Protein AF-0000000076924941 (afdb_homodimer)

Solvent-accessible surface area (backbone atoms only — not comparable to full-atom values): 36531 Å² total; per-residue (Å²): 112,83,63,70,75,46,71,95,70,48,71,66,55,51,52,34,54,47,47,34,52,48,69,72,33,88,83,39,94,54,38,71,60,51,69,72,48,70,98,68,78,65,24,43,76,66,46,48,69,68,16,49,59,65,24,60,92,39,71,53,37,53,52,46,52,50,51,46,51,51,52,49,51,56,47,56,73,44,44,62,59,47,30,69,76,36,46,90,80,38,38,65,84,50,68,30,70,68,38,50,51,48,29,49,44,49,50,63,51,30,41,43,66,29,26,41,73,86,64,48,77,40,81,38,79,46,83,70,62,50,71,42,44,69,41,91,80,39,28,26,74,63,68,34,51,37,36,69,90,74,71,38,77,57,76,51,68,77,44,92,72,60,89,90,51,86,65,26,32,46,86,63,96,61,26,47,58,53,33,24,40,41,55,38,45,66,74,89,61,88,53,90,53,42,57,46,80,41,78,42,75,39,68,47,75,54,81,60,90,65,85,69,63,65,54,68,48,74,46,74,37,76,44,51,45,30,85,76,43,88,54,62,46,89,91,47,24,25,47,62,57,70,57,50,53,50,45,25,57,72,67,69,42,70,83,48,98,82,54,51,67,69,55,50,49,52,36,51,45,53,48,33,51,49,48,37,64,62,42,48,49,62,61,40,61,49,69,49,52,73,42,32,49,53,28,50,51,52,52,48,51,52,47,51,27,48,48,35,47,43,50,31,33,52,53,42,48,52,56,63,73,97,114,83,62,72,77,47,71,96,69,46,74,65,56,51,51,36,54,47,46,34,51,48,67,71,34,87,82,40,93,55,38,70,61,50,70,72,49,71,97,67,77,66,24,43,77,65,47,49,69,67,16,49,59,62,24,60,93,40,69,53,37,55,51,45,52,50,50,47,50,51,52,49,50,56,48,55,73,44,44,65,58,47,30,70,77,36,46,90,80,36,37,64,85,52,68,30,70,69,39,50,50,49,29,47,45,49,48,63,50,31,41,40,65,29,28,40,74,86,64,48,77,38,81,39,78,47,83,70,64,50,71,43,45,68,43,92,80,40,28,25,74,62,66,35,50,37,36,67,89,75,72,39,76,58,76,50,68,77,44,91,73,59,90,90,51,86,65,27,31,46,87,65,95,61,26,46,58,53,33,23,40,42,56,36,46,66,74,89,59,88,55,89,51,40,59,45,81,41,78,42,76,39,68,47,75,53,80,62,90,64,86,71,61,65,53,68,48,74,46,74,38,74,44,53,45,27,85,77,41,88,54,61,46,88,92,48,26,25,47,60,57,71,56,51,54,50,44,24,57,72,66,69,42,69,83,48,98,80,55,51,68,68,55,50,50,52,36,50,44,52,46,36,52,49,48,39,64,63,42,48,48,60,59,38,62,50,68,47,50,75,43,32,48,53,27,49,51,50,53,49,51,53,48,50,28,48,49,36,46,46,50,31,32,52,52,41,48,53,56,65,75,97

Radius of gyration: 31.49 Å; Cα contacts (8 Å, |Δi|>4): 805; chains: 2; bounding box: 50×98×96 Å

Organism: Aegilops tauschii subsp. strangulata (NCBI:txid200361)

Structure (mmCIF, N/CA/C/O backbone):
data_AF-0000000076924941-model_v1
#
loop_
_entity.id
_entity.type
_entity.pdbx_description
1 polymer 'SET domain-containing protein'
#
loop_
_atom_site.group_PDB
_atom_site.id
_atom_site.type_symbol
_atom_site.label_atom_id
_atom_site.label_alt_id
_atom_site.label_comp_id
_atom_site.label_asym_id
_atom_site.label_entity_id
_atom_site.label_seq_id
_atom_site.pdbx_PDB_ins_code
_atom_site.Cartn_x
_atom_site.Cartn_y
_atom_site.Cartn_z
_atom_site.occupancy
_atom_site.B_iso_or_equiv
_atom_site.auth_seq_id
_atom_site.auth_comp_id
_atom_site.auth_asym_id
_atom_site.auth_atom_id
_atom_site.pdbx_PDB_model_num
ATOM 1 N N . LEU A 1 1 ? 10.883 -48.156 -13.992 1 49.44 1 LEU A N 1
ATOM 2 C CA . LEU A 1 1 ? 11.883 -49.156 -13.688 1 49.44 1 LEU A CA 1
ATOM 3 C C . LEU A 1 1 ? 13.078 -48.562 -12.961 1 49.44 1 LEU A C 1
ATOM 5 O O . LEU A 1 1 ? 13.5 -49.031 -11.914 1 49.44 1 LEU A O 1
ATOM 9 N N . ALA A 1 2 ? 13.773 -47.5 -13.633 1 47.5 2 ALA A N 1
ATOM 10 C CA . ALA A 1 2 ? 14.984 -46.906 -13.07 1 47.5 2 ALA A CA 1
ATOM 11 C C . ALA A 1 2 ? 14.719 -46.344 -11.672 1 47.5 2 ALA A C 1
ATOM 13 O O . ALA A 1 2 ? 15.609 -46.344 -10.82 1 47.5 2 ALA A O 1
ATOM 14 N N . LEU A 1 3 ? 13.477 -45.938 -11.336 1 55.59 3 LEU A N 1
ATOM 15 C CA . LEU A 1 3 ? 13.148 -45.312 -10.055 1 55.59 3 LEU A CA 1
ATOM 16 C C . LEU A 1 3 ? 12.906 -46.375 -8.984 1 55.59 3 LEU A C 1
ATOM 18 O O . LEU A 1 3 ? 12.82 -46.062 -7.797 1 55.59 3 LEU A O 1
ATOM 22 N N . LYS A 1 4 ? 12.68 -47.656 -9.445 1 55.91 4 LYS A N 1
ATOM 23 C CA . LYS A 1 4 ? 12.438 -48.75 -8.484 1 55.91 4 LYS A CA 1
ATOM 24 C C . LYS A 1 4 ? 13.625 -48.938 -7.547 1 55.91 4 LYS A C 1
ATOM 26 O O . LYS A 1 4 ? 13.453 -49.312 -6.391 1 55.91 4 LYS A O 1
ATOM 31 N N . ASP A 1 5 ? 14.805 -48.781 -8.164 1 52.88 5 ASP A N 1
ATOM 32 C CA . ASP A 1 5 ? 15.984 -49.031 -7.348 1 52.88 5 ASP A CA 1
ATOM 33 C C . ASP A 1 5 ? 16.234 -47.875 -6.371 1 52.88 5 ASP A C 1
ATOM 35 O O . ASP A 1 5 ? 17.109 -48 -5.496 1 52.88 5 ASP A O 1
ATOM 39 N N . VAL A 1 6 ? 15.812 -46.656 -6.824 1 55.41 6 VAL A N 1
ATOM 40 C CA . VAL A 1 6 ? 16.016 -45.5 -5.945 1 55.41 6 VAL A CA 1
ATOM 41 C C . VAL A 1 6 ? 15.102 -45.625 -4.73 1 55.41 6 VAL A C 1
ATOM 43 O O . VAL A 1 6 ? 13.953 -46.062 -4.848 1 55.41 6 VAL A O 1
ATOM 46 N N . ASN A 1 7 ? 15.508 -45.781 -3.551 1 58.41 7 ASN A N 1
ATOM 47 C CA . ASN A 1 7 ? 14.703 -45.781 -2.33 1 58.41 7 ASN A CA 1
ATOM 48 C C . ASN A 1 7 ? 13.352 -45.125 -2.553 1 58.41 7 ASN A C 1
ATOM 50 O O . ASN A 1 7 ? 13.133 -44.469 -3.58 1 58.41 7 ASN A O 1
ATOM 54 N N . SER A 1 8 ? 12.289 -45 -1.553 1 68.38 8 SER A N 1
ATOM 55 C CA . SER A 1 8 ? 10.875 -44.688 -1.387 1 68.38 8 SER A CA 1
ATOM 56 C C . SER A 1 8 ? 10.547 -43.312 -1.989 1 68.38 8 SER A C 1
ATOM 58 O O . SER A 1 8 ? 10.508 -42.312 -1.277 1 68.38 8 SER A O 1
ATOM 60 N N . ILE A 1 9 ? 10.742 -43.25 -3.422 1 80 9 ILE A N 1
ATOM 61 C CA . ILE A 1 9 ? 10.312 -42 -4.055 1 80 9 ILE A CA 1
ATOM 62 C C . ILE A 1 9 ? 8.797 -41.875 -3.975 1 80 9 ILE A C 1
ATOM 64 O O . ILE A 1 9 ? 8.07 -42.844 -4.281 1 80 9 ILE A O 1
ATOM 68 N N . SER A 1 10 ? 8.438 -40.875 -3.52 1 84.94 10 SER A N 1
ATOM 69 C CA . SER A 1 10 ? 7.008 -40.625 -3.359 1 84.94 10 SER A CA 1
ATOM 70 C C . SER A 1 10 ? 6.328 -40.438 -4.707 1 84.94 10 SER A C 1
ATOM 72 O O . SER A 1 10 ? 6.984 -40.156 -5.707 1 84.94 10 SER A O 1
ATOM 74 N N . THR A 1 11 ? 5.086 -40.75 -4.781 1 85.31 11 THR A N 1
ATOM 75 C CA . THR A 1 11 ? 4.281 -40.531 -5.98 1 85.31 11 THR A CA 1
ATOM 76 C C . THR A 1 11 ? 4.355 -39.062 -6.434 1 85.31 11 THR A C 1
ATOM 78 O O . THR A 1 11 ? 4.391 -38.781 -7.633 1 85.31 11 THR A O 1
ATOM 81 N N . GLU A 1 12 ? 4.484 -38.25 -5.543 1 88.5 12 GLU A N 1
ATOM 82 C CA . GLU A 1 12 ? 4.578 -36.812 -5.848 1 88.5 12 GLU A CA 1
ATOM 83 C C . GLU A 1 12 ? 5.879 -36.469 -6.574 1 88.5 12 GLU A C 1
ATOM 85 O O . GLU A 1 12 ? 5.875 -35.75 -7.555 1 88.5 12 GLU A O 1
ATOM 90 N N . THR A 1 13 ? 6.906 -37.062 -6.078 1 91.38 13 THR A N 1
ATOM 91 C CA . THR A 1 13 ? 8.211 -36.812 -6.691 1 91.38 13 THR A CA 1
ATOM 92 C C . THR A 1 13 ? 8.25 -37.375 -8.109 1 91.38 13 THR A C 1
ATOM 94 O O . THR A 1 13 ? 8.828 -36.781 -9.008 1 91.38 13 THR A O 1
ATOM 97 N N . MET A 1 14 ? 7.645 -38.531 -8.273 1 91.12 14 MET A N 1
ATOM 98 C CA . MET A 1 14 ? 7.598 -39.156 -9.602 1 91.12 14 MET A CA 1
ATOM 99 C C . MET A 1 14 ? 6.879 -38.25 -10.594 1 91.12 14 MET A C 1
ATOM 101 O O . MET A 1 14 ? 7.297 -38.125 -11.742 1 91.12 14 MET A O 1
ATOM 105 N N . LEU A 1 15 ? 5.832 -37.656 -10.141 1 93.62 15 LEU A N 1
ATOM 106 C CA . LEU A 1 15 ? 5.062 -36.75 -11 1 93.62 15 LEU A CA 1
ATOM 107 C C . LEU A 1 15 ? 5.891 -35.531 -11.391 1 93.62 15 LEU A C 1
ATOM 109 O O . LEU A 1 15 ? 5.793 -35.031 -12.516 1 93.62 15 LEU A O 1
ATOM 113 N N . LEU A 1 16 ? 6.688 -35.094 -10.484 1 96 16 LEU A N 1
ATOM 114 C CA . LEU A 1 16 ? 7.551 -33.969 -10.766 1 96 16 LEU A CA 1
ATOM 115 C C . LEU A 1 16 ? 8.586 -34.312 -11.836 1 96 16 LEU A C 1
ATOM 117 O O . LEU A 1 16 ? 8.75 -33.562 -12.805 1 96 16 LEU A O 1
ATOM 121 N N . LEU A 1 17 ? 9.203 -35.469 -11.664 1 95.19 17 LEU A N 1
ATOM 122 C CA . LEU A 1 17 ? 10.219 -35.906 -12.617 1 95.19 17 LEU A CA 1
ATOM 123 C C . LEU A 1 17 ? 9.609 -36.125 -13.992 1 95.19 17 LEU A C 1
ATOM 125 O O . LEU A 1 17 ? 10.203 -35.781 -15.008 1 95.19 17 LEU A O 1
ATOM 129 N N . TRP A 1 18 ? 8.469 -36.719 -13.898 1 95.44 18 TRP A N 1
ATOM 130 C CA . TRP A 1 18 ? 7.758 -36.969 -15.156 1 95.44 18 TRP A CA 1
ATOM 131 C C . TRP A 1 18 ? 7.477 -35.656 -15.867 1 95.44 18 TRP A C 1
ATOM 133 O O . TRP A 1 18 ? 7.664 -35.531 -17.078 1 95.44 18 TRP A O 1
ATOM 143 N N . SER A 1 19 ? 7.023 -34.625 -15.172 1 96.62 19 SER A N 1
ATOM 144 C CA . SER A 1 19 ? 6.688 -33.312 -15.742 1 96.62 19 SER A CA 1
ATOM 145 C C . SER A 1 19 ? 7.914 -32.656 -16.344 1 96.62 19 SER A C 1
ATOM 147 O O . SER A 1 19 ? 7.824 -32 -17.391 1 96.62 19 SER A O 1
ATOM 149 N N . MET A 1 20 ? 9.047 -32.812 -15.711 1 96.25 20 MET A N 1
ATOM 150 C CA . MET A 1 20 ? 10.297 -32.25 -16.203 1 96.25 20 MET A CA 1
ATOM 151 C C . MET A 1 20 ? 10.664 -32.812 -17.562 1 96.25 20 MET A C 1
ATOM 153 O O . MET A 1 20 ? 11.062 -32.094 -18.469 1 96.25 20 MET A O 1
ATOM 157 N N . ARG A 1 21 ? 10.461 -34.094 -17.641 1 95.12 21 ARG A N 1
ATOM 158 C CA . ARG A 1 21 ? 10.836 -34.781 -18.859 1 95.12 21 ARG A CA 1
ATOM 159 C C . ARG A 1 21 ? 9.805 -34.531 -19.953 1 95.12 21 ARG A C 1
ATOM 161 O O . ARG A 1 21 ? 10.164 -34.25 -21.094 1 95.12 21 ARG A O 1
ATOM 168 N N . GLU A 1 22 ? 8.555 -34.656 -19.594 1 95.06 22 GLU A N 1
ATOM 169 C CA . GLU A 1 22 ? 7.469 -34.656 -20.562 1 95.06 22 GLU A CA 1
ATOM 170 C C . GLU A 1 22 ? 7.328 -33.281 -21.25 1 95.06 22 GLU A C 1
ATOM 172 O O . GLU A 1 22 ? 6.953 -33.219 -22.406 1 95.06 22 GLU A O 1
ATOM 177 N N . ARG A 1 23 ? 7.652 -32.25 -20.531 1 94.5 23 ARG A N 1
ATOM 178 C CA . ARG A 1 23 ? 7.574 -30.891 -21.062 1 94.5 23 ARG A CA 1
ATOM 179 C C . ARG A 1 23 ? 8.492 -30.719 -22.266 1 94.5 23 ARG A C 1
ATOM 181 O O . ARG A 1 23 ? 8.188 -29.938 -23.172 1 94.5 23 ARG A O 1
ATOM 188 N N . HIS A 1 24 ? 9.539 -31.531 -22.359 1 92.38 24 HIS A N 1
ATOM 189 C CA . HIS A 1 24 ? 10.523 -31.391 -23.422 1 92.38 24 HIS A CA 1
ATOM 190 C C . HIS A 1 24 ? 10.406 -32.531 -24.438 1 92.38 24 HIS A C 1
ATOM 192 O O . HIS A 1 24 ? 11.258 -32.656 -25.328 1 92.38 24 HIS A O 1
ATOM 198 N N . ASN A 1 25 ? 9.391 -33.344 -24.297 1 92.75 25 ASN A N 1
ATOM 199 C CA . ASN A 1 25 ? 9.148 -34.469 -25.219 1 92.75 25 ASN A CA 1
ATOM 200 C C . ASN A 1 25 ? 8.266 -34.031 -26.391 1 92.75 25 ASN A C 1
ATOM 202 O O . ASN A 1 25 ? 7.059 -33.844 -26.219 1 92.75 25 ASN A O 1
ATOM 206 N N . PRO A 1 26 ? 8.812 -33.938 -27.5 1 92.06 26 PRO A N 1
ATOM 207 C CA . PRO A 1 26 ? 8.039 -33.469 -28.656 1 92.06 26 PRO A CA 1
ATOM 208 C C . PRO A 1 26 ? 6.941 -34.469 -29.047 1 92.06 26 PRO A C 1
ATOM 210 O O . PRO A 1 26 ? 5.977 -34.062 -29.719 1 92.06 26 PRO A O 1
ATOM 213 N N . SER A 1 27 ? 6.996 -35.688 -28.672 1 93.5 27 SER A N 1
ATOM 214 C CA . SER A 1 27 ? 6.027 -36.688 -29.047 1 93.5 27 SER A CA 1
ATOM 215 C C . SER A 1 27 ? 5.023 -36.938 -27.922 1 93.5 27 SER A C 1
ATOM 217 O O . SER A 1 27 ? 4.266 -37.906 -27.969 1 93.5 27 SER A O 1
ATOM 219 N N . SER A 1 28 ? 5.035 -36.062 -27 1 93.19 28 SER A N 1
ATOM 220 C CA . SER A 1 28 ? 4.148 -36.25 -25.859 1 93.19 28 SER A CA 1
ATOM 221 C C . SER A 1 28 ? 2.688 -36.094 -26.266 1 93.19 28 SER A C 1
ATOM 223 O O . SER A 1 28 ? 2.357 -35.188 -27.047 1 93.19 28 SER A O 1
ATOM 225 N N . MET A 1 29 ? 1.811 -36.906 -25.734 1 94.19 29 MET A N 1
ATOM 226 C CA . MET A 1 29 ? 0.373 -36.75 -25.938 1 94.19 29 MET A CA 1
ATOM 227 C C . MET A 1 29 ? -0.139 -35.5 -25.234 1 94.19 29 MET A C 1
ATOM 229 O O . MET A 1 29 ? -1.228 -35 -25.547 1 94.19 29 MET A O 1
ATOM 233 N N . PHE A 1 30 ? 0.703 -34.969 -24.328 1 93.44 30 PHE A N 1
ATOM 234 C CA . PHE A 1 30 ? 0.299 -33.781 -23.562 1 93.44 30 PHE A CA 1
ATOM 235 C C . PHE A 1 30 ? 1.023 -32.531 -24.078 1 93.44 30 PHE A C 1
ATOM 237 O O . PHE A 1 30 ? 1.109 -31.531 -23.359 1 93.44 30 PHE A O 1
ATOM 244 N N . LYS A 1 31 ? 1.566 -32.656 -25.188 1 92.88 31 LYS A N 1
ATOM 245 C CA . LYS A 1 31 ? 2.363 -31.578 -25.75 1 92.88 31 LYS A CA 1
ATOM 246 C C . LYS A 1 31 ? 1.569 -30.281 -25.797 1 92.88 31 LYS A C 1
ATOM 248 O O . LYS A 1 31 ? 2.084 -29.219 -25.438 1 92.88 31 LYS A O 1
ATOM 253 N N . MET A 1 32 ? 0.349 -30.344 -26.234 1 89.88 32 MET A N 1
ATOM 254 C CA . MET A 1 32 ? -0.498 -29.156 -26.344 1 89.88 32 MET A CA 1
ATOM 255 C C . MET A 1 32 ? -0.701 -28.5 -24.984 1 89.88 32 MET A C 1
ATOM 257 O O . MET A 1 32 ? -0.685 -27.281 -24.875 1 89.88 32 MET A O 1
ATOM 261 N N . PHE A 1 33 ? -0.842 -29.281 -24.031 1 92.06 33 PHE A N 1
ATOM 262 C CA . PHE A 1 33 ? -1.02 -28.766 -22.688 1 92.06 33 PHE A CA 1
ATOM 263 C C . PHE A 1 33 ? 0.23 -28.031 -22.219 1 92.06 33 PHE A C 1
ATOM 265 O O . PHE A 1 33 ? 0.149 -26.875 -21.75 1 92.06 33 PHE A O 1
ATOM 272 N N . PHE A 1 34 ? 1.339 -28.609 -22.406 1 92.94 34 PHE A N 1
ATOM 273 C CA . PHE A 1 34 ? 2.592 -28.047 -21.906 1 92.94 34 PHE A CA 1
ATOM 274 C C . PHE A 1 34 ? 2.943 -26.781 -22.672 1 92.94 34 PHE A C 1
ATOM 276 O O . PHE A 1 34 ? 3.531 -25.859 -22.109 1 92.94 34 PHE A O 1
ATOM 283 N N . GLU A 1 35 ? 2.512 -26.719 -23.859 1 89.44 35 GLU A N 1
ATOM 284 C CA . GLU A 1 35 ? 2.805 -25.547 -24.672 1 89.44 35 GLU A CA 1
ATOM 285 C C . GLU A 1 35 ? 1.993 -24.328 -24.234 1 89.44 35 GLU A C 1
ATOM 287 O O . GLU A 1 35 ? 2.363 -23.188 -24.5 1 89.44 35 GLU A O 1
ATOM 292 N N . THR A 1 36 ? 0.866 -24.625 -23.516 1 87.88 36 THR A N 1
ATOM 293 C CA . THR A 1 36 ? 0.026 -23.531 -23.031 1 87.88 36 THR A CA 1
ATOM 294 C C . THR A 1 36 ? 0.551 -22.969 -21.719 1 87.88 36 THR A C 1
ATOM 296 O O . THR A 1 36 ? 0.147 -21.891 -21.281 1 87.88 36 THR A O 1
ATOM 299 N N . LEU A 1 37 ? 1.476 -23.656 -21.125 1 89.56 37 LEU A N 1
ATOM 300 C CA . LEU A 1 37 ? 1.982 -23.25 -19.812 1 89.56 37 LEU A CA 1
ATOM 301 C C . LEU A 1 37 ? 3.08 -22.203 -19.953 1 89.56 37 LEU A C 1
ATOM 303 O O . LEU A 1 37 ? 3.803 -22.188 -20.953 1 89.56 37 LEU A O 1
ATOM 307 N N . PRO A 1 38 ? 3.176 -21.359 -19 1 87.38 38 PRO A N 1
ATOM 308 C CA . PRO A 1 38 ? 4.242 -20.359 -19.062 1 87.38 38 PRO A CA 1
ATOM 309 C C . PRO A 1 38 ? 5.629 -20.953 -18.859 1 87.38 38 PRO A C 1
ATOM 311 O O . PRO A 1 38 ? 5.766 -22.016 -18.234 1 87.38 38 PRO A O 1
ATOM 314 N N . SER A 1 39 ? 6.574 -20.188 -19.328 1 89.44 39 SER A N 1
ATOM 315 C CA . SER A 1 39 ? 7.953 -20.641 -19.141 1 89.44 39 SER A CA 1
ATOM 316 C C . SER A 1 39 ? 8.398 -20.438 -17.688 1 89.44 39 SER A C 1
ATOM 318 O O . SER A 1 39 ? 9.266 -21.172 -17.203 1 89.44 39 SER A O 1
ATOM 320 N N . ASN A 1 40 ? 7.723 -19.453 -17.078 1 88.5 40 ASN A N 1
ATOM 321 C CA . ASN A 1 40 ? 7.984 -19.156 -15.672 1 88.5 40 ASN A CA 1
ATOM 322 C C . ASN A 1 40 ? 6.695 -18.844 -14.914 1 88.5 40 ASN A C 1
ATOM 324 O O . ASN A 1 40 ? 5.875 -18.047 -15.383 1 88.5 40 ASN A O 1
ATOM 328 N N . PHE A 1 41 ? 6.332 -19.562 -13.758 1 87.31 41 PHE A N 1
ATOM 329 C CA . PHE A 1 41 ? 5.121 -19.359 -12.969 1 87.31 41 PHE A CA 1
ATOM 330 C C . PHE A 1 41 ? 5.293 -18.172 -12.023 1 87.31 41 PHE A C 1
ATOM 332 O O . PHE A 1 41 ? 4.309 -17.609 -11.547 1 87.31 41 PHE A O 1
ATOM 339 N N . ASN A 1 42 ? 6.383 -17.547 -11.828 1 88.12 42 ASN A N 1
ATOM 340 C CA . ASN A 1 42 ? 6.66 -16.359 -11.016 1 88.12 42 ASN A CA 1
ATOM 341 C C . ASN A 1 42 ? 5.988 -16.453 -9.648 1 88.12 42 ASN A C 1
ATOM 343 O O . ASN A 1 42 ? 5.266 -15.539 -9.25 1 88.12 42 ASN A O 1
ATOM 347 N N . THR A 1 43 ? 6.113 -17.516 -8.891 1 95.62 43 THR A N 1
ATOM 348 C CA . THR A 1 43 ? 5.625 -17.656 -7.52 1 95.62 43 THR A CA 1
ATOM 349 C C . THR A 1 43 ? 6.68 -17.188 -6.52 1 95.62 43 THR A C 1
ATOM 351 O O . THR A 1 43 ? 7.801 -16.844 -6.906 1 95.62 43 THR A O 1
ATOM 354 N N . GLY A 1 44 ? 6.273 -17.172 -5.316 1 96.38 44 GLY A N 1
ATOM 355 C CA . GLY A 1 44 ? 7.219 -16.781 -4.277 1 96.38 44 GLY A CA 1
ATOM 356 C C . GLY A 1 44 ? 8.453 -17.672 -4.234 1 96.38 44 GLY A C 1
ATOM 357 O O . GLY A 1 44 ? 9.516 -17.234 -3.799 1 96.38 44 GLY A O 1
ATOM 358 N N . LEU A 1 45 ? 8.312 -18.859 -4.715 1 96.62 45 LEU A N 1
ATOM 359 C CA . LEU A 1 45 ? 9.414 -19.812 -4.707 1 96.62 45 LEU A CA 1
ATOM 360 C C . LEU A 1 45 ? 10.531 -19.359 -5.641 1 96.62 45 LEU A C 1
ATOM 362 O O . LEU A 1 45 ? 11.672 -19.812 -5.516 1 96.62 45 LEU A O 1
ATOM 366 N N . SER A 1 46 ? 10.234 -18.438 -6.535 1 94.88 46 SER A N 1
ATOM 367 C CA . SER A 1 46 ? 11.203 -17.938 -7.504 1 94.88 46 SER A CA 1
ATOM 368 C C . SER A 1 46 ? 11.602 -16.5 -7.203 1 94.88 46 SER A C 1
ATOM 370 O O . SER A 1 46 ? 12.102 -15.789 -8.078 1 94.88 46 SER A O 1
ATOM 372 N N . PHE A 1 47 ? 11.359 -16.094 -6.012 1 93.62 47 PHE A N 1
ATOM 373 C CA . PHE A 1 47 ? 11.727 -14.734 -5.617 1 93.62 47 PHE A CA 1
ATOM 374 C C . PHE A 1 47 ? 13.234 -14.539 -5.684 1 93.62 47 PHE A C 1
ATOM 376 O O . PHE A 1 47 ? 14 -15.414 -5.266 1 93.62 47 PHE A O 1
ATOM 383 N N . GLY A 1 48 ? 13.664 -13.445 -6.172 1 88.81 48 GLY A N 1
ATOM 384 C CA . GLY A 1 48 ? 15.07 -13.086 -6.164 1 88.81 48 GLY A CA 1
ATOM 3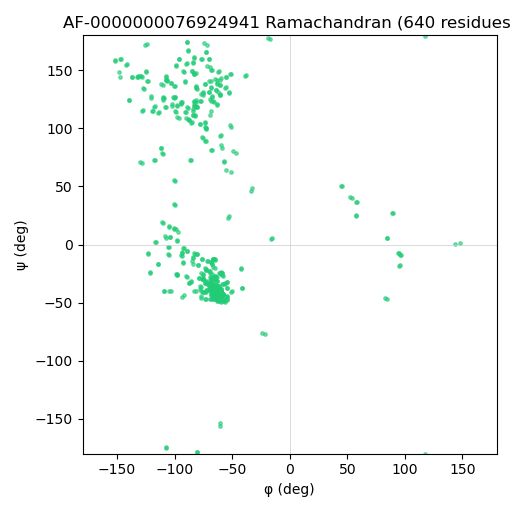85 C C . GLY A 1 48 ? 15.539 -12.531 -4.828 1 88.81 48 GLY A C 1
ATOM 386 O O . GLY A 1 48 ? 14.75 -12.422 -3.889 1 88.81 48 GLY A O 1
ATOM 387 N N . ILE A 1 49 ? 16.734 -12.188 -4.781 1 83.06 49 ILE A N 1
ATOM 388 C CA . ILE A 1 49 ? 17.391 -11.758 -3.547 1 83.06 49 ILE A CA 1
ATOM 389 C C . ILE A 1 49 ? 16.781 -10.445 -3.07 1 83.06 49 ILE A C 1
ATOM 391 O O . ILE A 1 49 ? 16.562 -10.25 -1.872 1 83.06 49 ILE A O 1
ATOM 395 N N . ASP A 1 50 ? 16.469 -9.594 -3.949 1 78.56 50 ASP A N 1
ATOM 396 C CA . ASP A 1 50 ? 15.914 -8.289 -3.588 1 78.56 50 ASP A CA 1
ATOM 397 C C . ASP A 1 50 ? 14.531 -8.43 -2.963 1 78.56 50 ASP A C 1
ATOM 399 O O . ASP A 1 50 ? 14.211 -7.734 -1.996 1 78.56 50 ASP A O 1
ATOM 403 N N . ALA A 1 51 ? 13.758 -9.281 -3.523 1 85 51 ALA A N 1
ATOM 404 C CA . ALA A 1 51 ? 12.414 -9.516 -2.988 1 85 51 ALA A CA 1
ATOM 405 C C . ALA A 1 51 ? 12.484 -10.148 -1.604 1 85 51 ALA A C 1
ATOM 407 O O . ALA A 1 51 ? 11.742 -9.758 -0.699 1 85 51 ALA A O 1
ATOM 408 N N . LEU A 1 52 ? 13.445 -11.047 -1.468 1 89.38 52 LEU A N 1
ATOM 409 C CA . LEU A 1 52 ? 13.617 -11.703 -0.175 1 89.38 52 LEU A CA 1
ATOM 410 C C . LEU A 1 52 ? 14.102 -10.711 0.876 1 89.38 52 LEU A C 1
ATOM 412 O O . LEU A 1 52 ? 13.656 -10.742 2.023 1 89.38 52 LEU A O 1
ATOM 416 N N . ALA A 1 53 ? 14.938 -9.875 0.452 1 80.38 53 ALA A N 1
ATOM 417 C CA . ALA A 1 53 ? 15.438 -8.844 1.36 1 80.38 53 ALA A CA 1
ATOM 418 C C . ALA A 1 53 ? 14.312 -7.918 1.814 1 80.38 53 ALA A C 1
ATOM 420 O O . ALA A 1 53 ? 14.25 -7.535 2.984 1 80.38 53 ALA A O 1
ATOM 421 N N . ALA A 1 54 ? 13.445 -7.633 0.873 1 78.81 54 ALA A N 1
ATOM 422 C CA . ALA A 1 54 ? 12.312 -6.762 1.186 1 78.81 54 ALA A CA 1
ATOM 423 C C . ALA A 1 54 ? 11.391 -7.414 2.211 1 78.81 54 ALA A C 1
ATOM 425 O O . ALA A 1 54 ? 10.75 -6.723 3.006 1 78.81 54 ALA A O 1
ATOM 426 N N . LEU A 1 55 ? 11.375 -8.727 2.248 1 87.06 55 LEU A N 1
ATOM 427 C CA . LEU A 1 55 ? 10.445 -9.461 3.092 1 87.06 55 LEU A CA 1
ATOM 428 C C . LEU A 1 55 ? 11.07 -9.766 4.449 1 87.06 55 LEU A C 1
ATOM 430 O O . LEU A 1 55 ? 10.414 -10.344 5.324 1 87.06 55 LEU A O 1
ATOM 434 N N . GLU A 1 56 ? 12.289 -9.383 4.566 1 81.56 56 GLU A N 1
ATOM 435 C CA . GLU A 1 56 ? 12.969 -9.703 5.816 1 81.56 56 GLU A CA 1
ATOM 436 C C . GLU A 1 56 ? 12.164 -9.234 7.02 1 81.56 56 GLU A C 1
ATOM 438 O O . GLU A 1 56 ? 11.633 -8.125 7.023 1 81.56 56 GLU A O 1
ATOM 443 N N . GLY A 1 57 ? 11.953 -10.148 8.047 1 78.06 57 GLY A N 1
ATOM 444 C CA . GLY A 1 57 ? 11.242 -9.82 9.266 1 78.06 57 GLY A CA 1
ATOM 445 C C . GLY A 1 57 ? 9.781 -10.219 9.227 1 78.06 57 GLY A C 1
ATOM 446 O O . GLY A 1 57 ? 9.07 -10.102 10.234 1 78.06 57 GLY A O 1
ATOM 447 N N . THR A 1 58 ? 9.359 -10.617 8.062 1 83.69 58 THR A N 1
ATOM 448 C CA . THR A 1 58 ? 7.965 -11.031 7.938 1 83.69 58 THR A CA 1
ATOM 449 C C . THR A 1 58 ? 7.836 -12.547 8.055 1 83.69 58 THR A C 1
ATOM 451 O O . THR A 1 58 ? 8.82 -13.273 7.902 1 83.69 58 THR A O 1
ATOM 454 N N . LEU A 1 59 ? 6.629 -12.969 8.375 1 84.38 59 LEU A N 1
ATOM 455 C CA . LEU A 1 59 ? 6.332 -14.398 8.391 1 84.38 59 LEU A CA 1
ATOM 456 C C . LEU A 1 59 ? 6.516 -15 7 1 84.38 59 LEU A C 1
ATOM 458 O O . LEU A 1 59 ? 6.988 -16.141 6.875 1 84.38 59 LEU A O 1
ATOM 462 N N . LEU A 1 60 ? 6.184 -14.25 6.004 1 93.25 60 LEU A N 1
ATOM 463 C CA . LEU A 1 60 ? 6.305 -14.742 4.637 1 93.25 60 LEU A CA 1
ATOM 464 C C . LEU A 1 60 ? 7.758 -15.047 4.293 1 93.25 60 LEU A C 1
ATOM 466 O O . LEU A 1 60 ? 8.039 -16.016 3.592 1 93.25 60 LEU A O 1
ATOM 470 N N . PHE A 1 61 ? 8.672 -14.234 4.801 1 93.06 61 PHE A N 1
ATOM 471 C CA . PHE A 1 61 ? 10.094 -14.484 4.559 1 93.06 61 PHE A CA 1
ATOM 472 C C . PHE A 1 61 ? 10.492 -15.867 5.062 1 93.06 61 PHE A C 1
ATOM 474 O O . PHE A 1 61 ? 11.094 -16.656 4.328 1 93.06 61 PHE A O 1
ATOM 481 N N . ASP A 1 62 ? 10.102 -16.172 6.273 1 90 62 ASP A N 1
ATOM 482 C CA . ASP A 1 62 ? 10.438 -17.453 6.887 1 90 62 ASP A CA 1
ATOM 483 C C . ASP A 1 62 ? 9.781 -18.609 6.133 1 90 62 ASP A C 1
ATOM 485 O O . ASP A 1 62 ? 10.414 -19.641 5.906 1 90 62 ASP A O 1
ATOM 489 N N . GLU A 1 63 ? 8.586 -18.422 5.777 1 92.19 63 GLU A N 1
ATOM 490 C CA . GLU A 1 63 ? 7.844 -19.453 5.059 1 92.19 63 GLU A CA 1
ATOM 491 C C . GLU A 1 63 ? 8.492 -19.75 3.709 1 92.19 63 GLU A C 1
ATOM 493 O O . GLU A 1 63 ? 8.617 -20.922 3.324 1 92.19 63 GLU A O 1
ATOM 498 N N . LEU A 1 64 ? 8.898 -18.703 3.035 1 95.25 64 LEU A N 1
ATOM 499 C CA . LEU A 1 64 ? 9.531 -18.859 1.731 1 95.25 64 LEU A CA 1
ATOM 500 C C . LEU A 1 64 ? 10.875 -19.562 1.865 1 95.25 64 LEU A C 1
ATOM 502 O O . LEU A 1 64 ? 11.188 -20.469 1.083 1 95.25 64 LEU A O 1
ATOM 506 N N . MET A 1 65 ? 11.625 -19.203 2.883 1 93 65 MET A N 1
ATOM 507 C CA . MET A 1 65 ? 12.93 -19.812 3.107 1 93 65 MET A CA 1
ATOM 508 C C . MET A 1 65 ? 12.797 -21.297 3.42 1 93 65 MET A C 1
ATOM 510 O O . MET A 1 65 ? 13.531 -22.125 2.879 1 93 65 MET A O 1
ATOM 514 N N . GLN A 1 66 ? 11.828 -21.578 4.199 1 93.38 66 GLN A N 1
ATOM 515 C CA . GLN A 1 66 ? 11.594 -22.969 4.566 1 93.38 66 GLN A CA 1
ATOM 516 C C . GLN A 1 66 ? 11.156 -23.781 3.359 1 93.38 66 GLN A C 1
ATOM 518 O O . GLN A 1 66 ? 11.633 -24.906 3.156 1 93.38 66 GLN A O 1
ATOM 523 N N . ALA A 1 67 ? 10.258 -23.234 2.635 1 95.25 67 ALA A N 1
ATOM 524 C CA . ALA A 1 67 ? 9.75 -23.953 1.461 1 95.25 67 ALA A CA 1
ATOM 525 C C . ALA A 1 67 ? 10.859 -24.172 0.44 1 95.25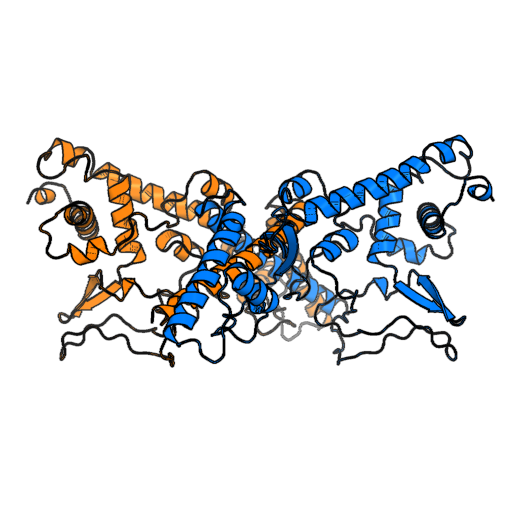 67 ALA A C 1
ATOM 527 O O . ALA A 1 67 ? 10.992 -25.281 -0.105 1 95.25 67 ALA A O 1
ATOM 528 N N . ARG A 1 68 ? 11.641 -23.172 0.209 1 94.62 68 ARG A N 1
ATOM 529 C CA . ARG A 1 68 ? 12.734 -23.281 -0.752 1 94.62 68 ARG A CA 1
ATOM 530 C C . ARG A 1 68 ? 13.773 -24.297 -0.282 1 94.62 68 ARG A C 1
ATOM 532 O O . ARG A 1 68 ? 14.297 -25.078 -1.081 1 94.62 68 ARG A O 1
ATOM 539 N N . GLN A 1 69 ? 14.078 -24.219 0.995 1 93.25 69 GLN A N 1
ATOM 540 C CA . GLN A 1 69 ? 15.039 -25.172 1.555 1 93.25 69 GLN A CA 1
ATOM 541 C C . GLN A 1 69 ? 14.539 -26.609 1.418 1 93.25 69 GLN A C 1
ATOM 543 O O . GLN A 1 69 ? 15.305 -27.516 1.088 1 93.25 69 GLN A O 1
ATOM 548 N N . HIS A 1 70 ? 13.297 -26.781 1.646 1 94.88 70 HIS A N 1
ATOM 549 C CA . HIS A 1 70 ? 12.695 -28.094 1.525 1 94.88 70 HIS A CA 1
ATOM 550 C C . HIS A 1 70 ? 12.789 -28.625 0.096 1 94.88 70 HIS A C 1
ATOM 552 O O . HIS A 1 70 ? 13.172 -29.766 -0.123 1 94.88 70 HIS A O 1
ATOM 558 N N . LEU A 1 71 ? 12.477 -27.781 -0.834 1 95.75 71 LEU A N 1
ATOM 559 C CA . LEU A 1 71 ? 12.531 -28.188 -2.236 1 95.75 71 LEU A CA 1
ATOM 560 C C . LEU A 1 71 ? 13.961 -28.469 -2.666 1 95.75 71 LEU A C 1
ATOM 562 O O . LEU A 1 71 ? 14.219 -29.422 -3.412 1 95.75 71 LEU A O 1
ATOM 566 N N . ARG A 1 72 ? 14.875 -27.672 -2.18 1 95.31 72 ARG A N 1
ATOM 567 C CA . ARG A 1 72 ? 16.281 -27.891 -2.508 1 95.31 72 ARG A CA 1
ATOM 568 C C . ARG A 1 72 ? 16.766 -29.234 -1.965 1 95.31 72 ARG A C 1
ATOM 570 O O . ARG A 1 72 ? 17.484 -29.969 -2.65 1 95.31 72 ARG A O 1
ATOM 577 N N . GLN A 1 73 ? 16.344 -29.516 -0.773 1 94 73 GLN A N 1
ATOM 578 C CA . GLN A 1 73 ? 16.719 -30.781 -0.167 1 94 73 GLN A CA 1
ATOM 579 C C . GLN A 1 73 ? 16.172 -31.953 -0.972 1 94 73 GLN A C 1
ATOM 581 O O . GLN A 1 73 ? 16.859 -32.969 -1.18 1 94 73 GLN A O 1
ATOM 586 N N . GLN A 1 74 ? 14.961 -31.812 -1.38 1 94.06 74 GLN A N 1
ATOM 587 C CA . GLN A 1 74 ? 14.352 -32.844 -2.195 1 94.06 74 GLN A CA 1
ATOM 588 C C . GLN A 1 74 ? 15.117 -33.062 -3.496 1 94.06 74 GLN A C 1
ATOM 590 O O . GLN A 1 74 ? 15.383 -34.188 -3.9 1 94.06 74 GLN A O 1
ATOM 595 N N . TYR A 1 75 ? 15.461 -31.969 -4.078 1 95.69 75 TYR A N 1
ATOM 596 C CA . TYR A 1 75 ? 16.234 -32.031 -5.316 1 95.69 75 TYR A CA 1
ATOM 597 C C . TYR A 1 75 ? 17.594 -32.688 -5.082 1 95.69 75 TYR A C 1
ATOM 599 O O . TYR A 1 75 ? 18.031 -33.531 -5.855 1 95.69 75 TYR A O 1
ATOM 607 N N . ASP A 1 76 ? 18.25 -32.312 -4.023 1 94.44 76 ASP A N 1
ATOM 608 C CA . ASP A 1 76 ? 19.609 -32.75 -3.73 1 94.44 76 ASP A CA 1
ATOM 609 C C . ASP A 1 76 ? 19.641 -34.25 -3.371 1 94.44 76 ASP A C 1
ATOM 611 O O . ASP A 1 76 ? 20.672 -34.906 -3.508 1 94.44 76 ASP A O 1
ATOM 615 N N . GLU A 1 77 ? 18.516 -34.719 -2.949 1 92.44 77 GLU A N 1
ATOM 616 C CA . GLU A 1 77 ? 18.406 -36.125 -2.65 1 92.44 77 GLU A CA 1
ATOM 617 C C . GLU A 1 77 ? 18.375 -36.969 -3.93 1 92.44 77 GLU A C 1
ATOM 619 O O . GLU A 1 77 ? 18.719 -38.156 -3.912 1 92.44 77 GLU A O 1
ATOM 624 N N . LEU A 1 78 ? 18.047 -36.344 -4.949 1 93.5 78 LEU A N 1
ATOM 625 C CA . LEU A 1 78 ? 17.859 -37.062 -6.207 1 93.5 78 LEU A CA 1
ATOM 626 C C . LEU A 1 78 ? 19.031 -36.812 -7.152 1 93.5 78 LEU A C 1
ATOM 628 O O . LEU A 1 78 ? 19.5 -37.719 -7.824 1 93.5 78 LEU A O 1
ATOM 632 N N . PHE A 1 79 ? 19.453 -35.625 -7.152 1 92.81 79 PHE A N 1
ATOM 633 C CA . PHE A 1 79 ? 20.453 -35.219 -8.148 1 92.81 79 PHE A CA 1
ATOM 634 C C . PHE A 1 79 ? 21.703 -34.656 -7.484 1 92.81 79 PHE A C 1
ATOM 636 O O . PHE A 1 79 ? 21.609 -34.031 -6.438 1 92.81 79 PHE A O 1
ATOM 643 N N . PRO A 1 80 ? 22.781 -35 -8.055 1 92.12 80 PRO A N 1
ATOM 644 C CA . PRO A 1 80 ? 22.984 -35.531 -9.406 1 92.12 80 PRO A CA 1
ATOM 645 C C . PRO A 1 80 ? 23.078 -37.062 -9.43 1 92.12 80 PRO A C 1
ATOM 647 O O . PRO A 1 80 ? 23.5 -37.625 -10.438 1 92.12 80 PRO A O 1
ATOM 650 N N . MET A 1 81 ? 22.766 -37.688 -8.367 1 90.62 81 MET A N 1
ATOM 651 C CA . MET A 1 81 ? 22.938 -39.156 -8.25 1 90.62 81 MET A CA 1
ATOM 652 C C . MET A 1 81 ? 22.234 -39.875 -9.391 1 90.62 81 MET A C 1
ATOM 654 O O . MET A 1 81 ? 22.828 -40.719 -10.062 1 90.62 81 MET A O 1
ATOM 658 N N . LEU A 1 82 ? 21.016 -39.5 -9.664 1 90.75 82 LEU A N 1
ATOM 659 C CA . LEU A 1 82 ? 20.234 -40.188 -10.695 1 90.75 82 LEU A CA 1
ATOM 660 C C . LEU A 1 82 ? 20.812 -39.938 -12.078 1 90.75 82 LEU A C 1
ATOM 662 O O . LEU A 1 82 ? 20.828 -40.844 -12.922 1 90.75 82 LEU A O 1
ATOM 666 N N . SER A 1 83 ? 21.266 -38.75 -12.266 1 92.69 83 SER A N 1
ATOM 667 C CA . SER A 1 83 ? 21.859 -38.438 -13.562 1 92.69 83 SER A CA 1
ATOM 668 C C . SER A 1 83 ? 23.172 -39.156 -13.781 1 92.69 83 SER A C 1
ATOM 670 O O . SER A 1 83 ? 23.516 -39.5 -14.914 1 92.69 83 SER A O 1
ATOM 672 N N . THR A 1 84 ? 23.906 -39.375 -12.75 1 92.38 84 THR A N 1
ATOM 673 C CA . THR A 1 84 ? 25.172 -40.094 -12.828 1 92.38 84 THR A CA 1
ATOM 674 C C . THR A 1 84 ? 24.938 -41.594 -13.047 1 92.38 84 THR A C 1
ATOM 676 O O . THR A 1 84 ? 25.594 -42.219 -13.875 1 92.38 84 THR A O 1
ATOM 679 N N . LYS A 1 85 ? 23.969 -42.125 -12.375 1 90.62 85 LYS A N 1
ATOM 680 C CA . LYS A 1 85 ? 23.688 -43.562 -12.438 1 90.62 85 LYS A CA 1
ATOM 681 C C . LYS A 1 85 ? 22.953 -43.906 -13.727 1 90.62 85 LYS A C 1
ATOM 683 O O . LYS A 1 85 ? 23.188 -44.969 -14.289 1 90.62 85 LYS A O 1
ATOM 688 N N . PHE A 1 86 ? 22.047 -43 -14.102 1 91.44 86 PHE A N 1
ATOM 689 C CA . PHE A 1 86 ? 21.266 -43.281 -15.289 1 91.44 86 PHE A CA 1
ATOM 690 C C . PHE A 1 86 ? 21.297 -42.094 -16.234 1 91.44 86 PHE A C 1
ATOM 692 O O . PHE A 1 86 ? 20.266 -41.469 -16.5 1 91.44 86 PHE A O 1
ATOM 699 N N . PRO A 1 87 ? 22.359 -41.812 -16.859 1 91.62 87 PRO A N 1
ATOM 700 C CA . PRO A 1 87 ? 22.547 -40.594 -17.641 1 91.62 87 PRO A CA 1
ATOM 701 C C . PRO A 1 87 ? 21.641 -40.562 -18.875 1 91.62 87 PRO A C 1
ATOM 703 O O . PRO A 1 87 ? 21.297 -39.469 -19.359 1 91.62 87 PRO A O 1
ATOM 706 N N . GLU A 1 88 ? 21.266 -41.688 -19.438 1 91 88 GLU A N 1
ATOM 707 C CA . GLU A 1 88 ? 20.438 -41.719 -20.641 1 91 88 GLU A CA 1
ATOM 708 C C . GLU A 1 88 ? 18.984 -41.375 -20.312 1 91 88 GLU A C 1
ATOM 710 O O . GLU A 1 88 ? 18.266 -40.844 -21.156 1 91 88 GLU A O 1
ATOM 715 N N . ILE A 1 89 ? 18.594 -41.688 -19.094 1 89.62 89 ILE A N 1
ATOM 716 C CA . ILE A 1 89 ? 17.203 -41.469 -18.672 1 89.62 89 ILE A CA 1
ATOM 717 C C . ILE A 1 89 ? 17.062 -40.094 -18.031 1 89.62 89 ILE A C 1
ATOM 719 O O . ILE A 1 89 ? 16.141 -39.344 -18.344 1 89.62 89 ILE A O 1
ATOM 723 N N . PHE A 1 90 ? 18.062 -39.75 -17.172 1 93.44 90 PHE A N 1
ATOM 724 C CA . PHE A 1 90 ? 18.016 -38.531 -16.422 1 93.44 90 PHE A CA 1
ATOM 725 C C . PHE A 1 90 ? 19.078 -37.562 -16.906 1 93.44 90 PHE A C 1
ATOM 727 O O . PHE A 1 90 ? 20.078 -37.312 -16.219 1 93.44 90 PHE A O 1
ATOM 734 N N . LYS A 1 91 ? 18.828 -36.906 -17.984 1 94.44 91 LYS A N 1
ATOM 735 C CA . LYS A 1 91 ? 19.75 -35.969 -18.609 1 94.44 91 LYS A CA 1
ATOM 736 C C . LYS A 1 91 ? 19.938 -34.719 -17.734 1 94.44 91 LYS A C 1
ATOM 738 O O . LYS A 1 91 ? 18.953 -34.125 -17.297 1 94.44 91 LYS A O 1
ATOM 743 N N . GLN A 1 92 ? 21.062 -34.281 -17.562 1 92.25 92 GLN A N 1
ATOM 744 C CA . GLN A 1 92 ? 21.406 -33.188 -16.641 1 92.25 92 GLN A CA 1
ATOM 745 C C . GLN A 1 92 ? 20.75 -31.891 -17.078 1 92.25 92 GLN A C 1
ATOM 747 O O . GLN A 1 92 ? 20.391 -31.062 -16.234 1 92.25 92 GLN A O 1
ATOM 752 N N . ASP A 1 93 ? 20.609 -31.641 -18.312 1 93.62 93 ASP A N 1
ATOM 753 C CA . ASP A 1 93 ? 20.031 -30.406 -18.812 1 93.62 93 ASP A CA 1
ATOM 754 C C . ASP A 1 93 ? 18.531 -30.344 -18.562 1 93.62 93 ASP A C 1
ATOM 756 O O . ASP A 1 93 ? 17.953 -29.266 -18.391 1 93.62 93 ASP A O 1
ATOM 760 N N . ILE A 1 94 ? 17.891 -31.484 -18.625 1 95.06 94 ILE A N 1
ATOM 761 C CA . ILE A 1 94 ? 16.453 -31.578 -18.406 1 95.06 94 ILE A CA 1
ATOM 762 C C . ILE A 1 94 ? 16.141 -31.609 -16.922 1 95.06 94 ILE A C 1
ATOM 764 O O . ILE A 1 94 ? 15.203 -30.969 -16.453 1 95.06 94 ILE A O 1
ATOM 768 N N . PHE A 1 95 ? 16.984 -32.344 -16.203 1 96.31 95 PHE A N 1
ATOM 769 C CA . PHE A 1 95 ? 16.719 -32.5 -14.781 1 96.31 95 PHE A CA 1
ATOM 770 C C . PHE A 1 95 ? 17.594 -31.578 -13.953 1 96.31 95 PHE A C 1
ATOM 772 O O . PHE A 1 95 ? 18.266 -32 -13.008 1 96.31 95 PHE A O 1
ATOM 779 N N . SER A 1 96 ? 17.516 -30.25 -14.273 1 96.31 96 SER A N 1
ATOM 780 C CA . SER A 1 96 ? 18.172 -29.172 -13.555 1 96.31 96 SER A CA 1
ATOM 781 C C . SER A 1 96 ? 17.312 -28.641 -12.414 1 96.31 96 SER A C 1
ATOM 783 O O . SER A 1 96 ? 16.109 -28.953 -12.344 1 96.31 96 SER A O 1
ATOM 785 N N . TRP A 1 97 ? 17.891 -27.859 -11.523 1 96.19 97 TRP A N 1
ATOM 786 C CA . TRP A 1 97 ? 17.156 -27.234 -10.438 1 96.19 97 TRP A CA 1
ATOM 787 C C . TRP A 1 97 ? 16.031 -26.359 -10.969 1 96.19 97 TRP A C 1
ATOM 789 O O . TRP A 1 97 ? 14.906 -26.406 -10.461 1 96.19 97 TRP A O 1
ATOM 799 N N . ASP A 1 98 ? 16.312 -25.641 -11.969 1 95.44 98 ASP A N 1
ATOM 800 C CA . ASP A 1 98 ? 15.336 -24.719 -12.531 1 95.44 98 ASP A CA 1
ATOM 801 C C . ASP A 1 98 ? 14.109 -25.469 -13.055 1 95.44 98 ASP A C 1
ATOM 803 O O . ASP A 1 98 ? 12.977 -25.047 -12.836 1 95.44 98 ASP A O 1
ATOM 807 N N . ASN A 1 99 ? 14.398 -26.578 -13.734 1 96.75 99 ASN A N 1
ATOM 808 C CA . ASN A 1 99 ? 13.289 -27.375 -14.25 1 96.75 99 ASN A CA 1
ATOM 809 C C . ASN A 1 99 ? 12.523 -28.078 -13.125 1 96.75 99 ASN A C 1
ATOM 811 O O . ASN A 1 99 ? 11.312 -28.25 -13.211 1 96.75 99 ASN A O 1
ATOM 815 N N . PHE A 1 100 ? 13.258 -28.5 -12.086 1 97.38 100 PHE A N 1
ATOM 816 C CA . PHE A 1 100 ? 12.617 -29.094 -10.922 1 97.38 100 PHE A CA 1
ATOM 817 C C . PHE A 1 100 ? 11.688 -28.094 -10.25 1 97.38 100 PHE A C 1
ATOM 819 O O . PHE A 1 100 ? 10.539 -28.422 -9.93 1 97.38 100 PHE A O 1
ATOM 826 N N . LEU A 1 101 ? 12.211 -26.891 -10.086 1 97.44 101 LEU A N 1
ATOM 827 C CA . LEU A 1 101 ? 11.414 -25.828 -9.477 1 97.44 101 LEU A CA 1
ATOM 828 C C . LEU A 1 101 ? 10.188 -25.516 -10.336 1 97.44 101 LEU A C 1
ATOM 830 O O . LEU A 1 101 ? 9.094 -25.328 -9.805 1 97.44 101 LEU A O 1
ATOM 834 N N . TRP A 1 102 ? 10.367 -25.469 -11.594 1 97.38 102 TRP A N 1
ATOM 835 C CA . TRP A 1 102 ? 9.258 -25.25 -12.523 1 97.38 102 TRP A CA 1
ATOM 836 C C . TRP A 1 102 ? 8.172 -26.297 -12.344 1 97.38 102 TRP A C 1
ATOM 838 O O . TRP A 1 102 ? 6.984 -25.969 -12.297 1 97.38 102 TRP A O 1
ATOM 848 N N . ALA A 1 103 ? 8.602 -27.516 -12.289 1 97.69 103 ALA A N 1
ATOM 849 C CA . ALA A 1 103 ? 7.652 -28.625 -12.117 1 97.69 103 ALA A CA 1
ATOM 850 C C . ALA A 1 103 ? 6.902 -28.484 -10.797 1 97.69 103 ALA A C 1
ATOM 852 O O . ALA A 1 103 ? 5.691 -28.719 -10.734 1 97.69 103 ALA A O 1
ATOM 853 N N . CYS A 1 104 ? 7.625 -28.109 -9.758 1 97.38 104 CYS A N 1
ATOM 854 C CA . CYS A 1 104 ? 6.988 -27.891 -8.469 1 97.38 104 CYS A CA 1
ATOM 855 C C . CYS A 1 104 ? 5.938 -26.781 -8.562 1 97.38 104 CYS A C 1
ATOM 857 O O . CYS A 1 104 ? 4.809 -26.953 -8.094 1 97.38 104 CYS A O 1
ATOM 859 N N . GLU A 1 105 ? 6.34 -25.703 -9.148 1 97.06 105 GLU A N 1
ATOM 860 C CA . GLU A 1 105 ? 5.434 -24.562 -9.266 1 97.06 105 GLU A CA 1
ATOM 861 C C . GLU A 1 105 ? 4.211 -24.906 -10.109 1 97.06 105 GLU A C 1
ATOM 863 O O . GLU A 1 105 ? 3.098 -24.469 -9.812 1 97.06 105 GLU A O 1
ATOM 868 N N . LEU A 1 106 ? 4.395 -25.719 -11.156 1 96.25 106 LEU A N 1
ATOM 869 C CA . LEU A 1 106 ? 3.277 -26.188 -11.969 1 96.25 106 LEU A CA 1
ATOM 870 C C . LEU A 1 106 ? 2.254 -26.922 -11.109 1 96.25 106 LEU A C 1
ATOM 872 O O . LEU A 1 106 ? 1.066 -26.578 -11.125 1 96.25 106 LEU A O 1
ATOM 876 N N . TRP A 1 107 ? 2.711 -27.812 -10.328 1 95.5 107 TRP A N 1
ATOM 877 C CA . TRP A 1 107 ? 1.805 -28.672 -9.578 1 95.5 107 TRP A CA 1
ATOM 878 C C . TRP A 1 107 ? 1.223 -27.938 -8.383 1 95.5 107 TRP A C 1
ATOM 880 O O . TRP A 1 107 ? 0.058 -28.141 -8.023 1 95.5 107 TRP A O 1
ATOM 890 N N . TYR A 1 108 ? 2.02 -27.078 -7.746 1 94.19 108 TYR A N 1
ATOM 891 C CA . TYR A 1 108 ? 1.523 -26.328 -6.598 1 94.19 108 TYR A CA 1
ATOM 892 C C . TYR A 1 108 ? 0.455 -25.328 -7.02 1 94.19 108 TYR A C 1
ATOM 894 O O . TYR A 1 108 ? -0.531 -25.125 -6.309 1 94.19 108 TYR A O 1
ATOM 902 N N . SER A 1 109 ? 0.604 -24.719 -8.172 1 93.5 109 SER A N 1
ATOM 903 C CA . SER A 1 109 ? -0.27 -23.625 -8.602 1 93.5 109 SER A CA 1
ATOM 904 C C . SER A 1 109 ? -1.478 -24.172 -9.367 1 93.5 109 SER A C 1
ATOM 906 O O . SER A 1 109 ? -2.547 -23.547 -9.352 1 93.5 109 SER A O 1
ATOM 908 N N . ASN A 1 110 ? -1.303 -25.359 -10.039 1 92.94 110 ASN A N 1
ATOM 909 C CA . ASN A 1 110 ? -2.311 -25.688 -11.047 1 92.94 110 ASN A CA 1
ATOM 910 C C . ASN A 1 110 ? -2.971 -27.031 -10.758 1 92.94 110 ASN A C 1
ATOM 912 O O . ASN A 1 110 ? -3.947 -27.406 -11.414 1 92.94 110 ASN A O 1
ATOM 916 N N . SER A 1 111 ? -2.486 -27.75 -9.812 1 92.81 111 SER A N 1
ATOM 917 C CA . SER A 1 111 ? -3.092 -29.062 -9.547 1 92.81 111 SER A CA 1
ATOM 918 C C . SER A 1 111 ? -4.305 -28.922 -8.633 1 92.81 111 SER A C 1
ATOM 920 O O . SER A 1 111 ? -4.449 -27.922 -7.922 1 92.81 111 SER A O 1
ATOM 922 N N . MET A 1 112 ? -5.156 -29.906 -8.727 1 89.75 112 MET A N 1
ATOM 923 C CA . MET A 1 112 ? -6.344 -30 -7.883 1 89.75 112 MET A CA 1
ATOM 924 C C . MET A 1 112 ? -6.547 -31.422 -7.379 1 89.75 112 MET A C 1
ATOM 926 O O . MET A 1 112 ? -6.219 -32.375 -8.078 1 89.75 112 MET A O 1
ATOM 930 N N . MET A 1 113 ? -7.016 -31.469 -6.176 1 87.56 113 MET A N 1
ATOM 931 C CA . MET A 1 113 ? -7.391 -32.781 -5.656 1 87.56 113 MET A CA 1
ATOM 932 C C . MET A 1 113 ? -8.789 -33.156 -6.125 1 87.56 113 MET A C 1
ATOM 934 O O . MET A 1 113 ? -9.75 -32.438 -5.922 1 87.56 113 MET A O 1
ATOM 938 N N . VAL A 1 114 ? -8.883 -34.25 -6.777 1 89.12 114 VAL A N 1
ATOM 939 C CA . VAL A 1 114 ? -10.141 -34.719 -7.359 1 89.12 114 VAL A CA 1
ATOM 940 C C . VAL A 1 114 ? -10.438 -36.125 -6.914 1 89.12 114 VAL A C 1
ATOM 942 O O . VAL A 1 114 ? -9.531 -36.969 -6.84 1 89.12 114 VAL A O 1
ATOM 945 N N . VAL A 1 115 ? -11.68 -36.344 -6.516 1 89.88 115 VAL A N 1
ATOM 946 C CA . VAL A 1 115 ? -12.133 -37.688 -6.258 1 89.88 115 VAL A CA 1
ATOM 947 C C . VAL A 1 115 ? -12.531 -38.375 -7.57 1 89.88 115 VAL A C 1
ATOM 949 O O . VAL A 1 115 ? -13.508 -37.969 -8.211 1 89.88 115 VAL A O 1
ATOM 952 N N . LEU A 1 116 ? -11.766 -39.312 -7.945 1 88.25 116 LEU A N 1
ATOM 953 C CA . LEU A 1 116 ? -12 -40.031 -9.203 1 88.25 116 LEU A CA 1
ATOM 954 C C . LEU A 1 116 ? -13.219 -40.938 -9.078 1 88.25 116 LEU A C 1
ATOM 956 O O . LEU A 1 116 ? -13.781 -41.094 -7.996 1 88.25 116 LEU A O 1
ATOM 960 N N . SER A 1 117 ? -13.562 -41.469 -10.211 1 83.94 117 SER A N 1
ATOM 961 C CA . SER A 1 117 ? -14.711 -42.375 -10.227 1 83.94 117 SER A CA 1
ATOM 962 C C . SER A 1 117 ? -14.492 -43.594 -9.305 1 83.94 117 SER A C 1
ATOM 964 O O . SER A 1 117 ? -15.453 -44.125 -8.766 1 83.94 117 SER A O 1
ATOM 966 N N . SER A 1 118 ? -13.305 -43.938 -9.039 1 83.62 118 SER A N 1
ATOM 967 C CA . SER A 1 118 ? -12.938 -45.031 -8.164 1 83.62 118 SER A CA 1
ATOM 968 C C . SER A 1 118 ? -13.117 -44.656 -6.695 1 83.62 118 SER A C 1
ATOM 970 O O . SER A 1 118 ? -13.086 -45.5 -5.816 1 83.62 118 SER A O 1
ATOM 972 N N . GLY A 1 119 ? -13.312 -43.375 -6.449 1 84.94 119 GLY A N 1
ATOM 973 C CA . GLY A 1 119 ? -13.438 -42.906 -5.082 1 84.94 119 GLY A CA 1
ATOM 974 C C . GLY A 1 119 ? -12.125 -42.406 -4.492 1 84.94 119 GLY A C 1
ATOM 975 O O . GLY A 1 119 ? -12.102 -41.844 -3.398 1 84.94 119 GLY A O 1
ATOM 976 N N . LYS A 1 120 ? -11.109 -42.625 -5.246 1 88.81 120 LYS A N 1
ATOM 977 C CA . LYS A 1 120 ? -9.781 -42.25 -4.754 1 88.81 120 LYS A CA 1
ATOM 978 C C . LYS A 1 120 ? -9.523 -40.75 -4.93 1 88.81 120 LYS A C 1
ATOM 980 O O . LYS A 1 120 ? -9.828 -40.188 -5.984 1 88.81 120 LYS A O 1
ATOM 985 N N . LEU A 1 121 ? -9.008 -40.188 -3.863 1 89.94 121 LEU A N 1
ATOM 986 C CA . LEU A 1 121 ? -8.57 -38.781 -3.932 1 89.94 121 LEU A CA 1
ATOM 987 C C . LEU A 1 121 ? -7.199 -38.688 -4.582 1 89.94 121 LEU A C 1
ATOM 989 O O . LEU A 1 121 ? -6.242 -39.344 -4.145 1 89.94 121 LEU A O 1
ATOM 993 N N . THR A 1 122 ? -7.184 -38 -5.695 1 89 122 THR A N 1
ATOM 994 C CA . THR A 1 122 ? -5.93 -37.875 -6.43 1 89 122 THR A CA 1
ATOM 995 C C . THR A 1 122 ? -5.648 -36.438 -6.832 1 89 122 THR A C 1
ATOM 997 O O . THR A 1 122 ? -6.574 -35.688 -7.141 1 89 122 THR A O 1
ATOM 1000 N N . THR A 1 123 ? -4.371 -36.094 -6.801 1 90.69 123 THR A N 1
ATOM 1001 C CA . THR A 1 123 ? -3.947 -34.781 -7.305 1 90.69 123 THR A CA 1
ATOM 1002 C C . THR A 1 123 ? -3.807 -34.812 -8.82 1 90.69 123 THR A C 1
ATOM 1004 O O . THR A 1 123 ? -3.096 -35.656 -9.367 1 90.69 123 THR A O 1
ATOM 1007 N N . CYS A 1 124 ? -4.527 -33.938 -9.531 1 91.62 124 CYS A N 1
ATOM 1008 C CA . CYS A 1 124 ? -4.555 -33.938 -10.992 1 91.62 124 CYS A CA 1
ATOM 1009 C C . CYS A 1 124 ? -4.305 -32.562 -11.555 1 91.62 124 CYS A C 1
ATOM 1011 O O . CYS A 1 124 ? -4.625 -31.547 -10.914 1 91.62 124 CYS A O 1
ATOM 1013 N N . LEU A 1 125 ? -3.611 -32.531 -12.695 1 92.69 125 LEU A N 1
ATOM 1014 C CA . LEU A 1 125 ? -3.596 -31.328 -13.516 1 92.69 125 LEU A CA 1
ATOM 1015 C C . LEU A 1 125 ? -4.77 -31.312 -14.492 1 92.69 125 LEU A C 1
ATOM 1017 O O . LEU A 1 125 ? -4.832 -32.156 -15.406 1 92.69 125 LEU A O 1
ATOM 1021 N N . ILE A 1 126 ? -5.715 -30.484 -14.211 1 88.31 126 ILE A N 1
ATOM 1022 C CA . ILE A 1 126 ? -6.926 -30.438 -15.023 1 88.31 126 ILE A CA 1
ATOM 1023 C C . ILE A 1 126 ? -6.82 -29.297 -16.047 1 88.31 126 ILE A C 1
ATOM 1025 O O . ILE A 1 126 ? -6.812 -28.125 -15.68 1 88.31 126 ILE A O 1
ATOM 1029 N N . PRO A 1 127 ? -6.879 -29.719 -17.281 1 83.75 127 PRO A N 1
ATOM 1030 C CA . PRO A 1 127 ? -6.781 -28.672 -18.312 1 83.75 127 PRO A CA 1
ATOM 1031 C C . PRO A 1 127 ? -7.895 -27.625 -18.203 1 83.75 127 PRO A C 1
ATOM 1033 O O . PRO A 1 127 ? -9 -27.953 -17.75 1 83.75 127 PRO A O 1
ATOM 1036 N N . VAL A 1 128 ? -7.809 -26.406 -18.406 1 79.5 128 VAL A N 1
ATOM 1037 C CA . VAL A 1 128 ? -8.719 -25.25 -18.438 1 79.5 128 VAL A CA 1
ATOM 1038 C C . VAL A 1 128 ? -8.945 -24.75 -17.016 1 79.5 128 VAL A C 1
ATOM 1040 O O . VAL A 1 128 ? -8.914 -23.547 -16.766 1 79.5 128 VAL A O 1
ATOM 1043 N N . ALA A 1 129 ? -9.234 -25.828 -16.047 1 80.62 129 ALA A N 1
ATOM 1044 C CA . ALA A 1 129 ? -9.469 -25.422 -14.656 1 80.62 129 ALA A CA 1
ATOM 1045 C C . ALA A 1 129 ? -8.266 -24.672 -14.094 1 80.62 129 ALA A C 1
ATOM 1047 O O . ALA A 1 129 ? -8.414 -23.75 -13.289 1 80.62 129 ALA A O 1
ATOM 1048 N N . GLY A 1 130 ? -7.164 -25.078 -14.523 1 78.38 130 GLY A N 1
ATOM 1049 C CA . GLY A 1 130 ? -5.93 -24.453 -14.07 1 78.38 130 GLY A CA 1
ATOM 1050 C C . GLY A 1 130 ? -5.801 -23 -14.5 1 78.38 130 GLY A C 1
ATOM 1051 O O . GLY A 1 130 ? -4.988 -22.266 -13.945 1 78.38 130 GLY A O 1
ATOM 1052 N N . LEU A 1 131 ? -6.672 -22.641 -15.406 1 78.69 131 LEU A N 1
ATOM 1053 C CA . LEU A 1 131 ? -6.586 -21.281 -15.938 1 78.69 131 LEU A CA 1
ATOM 1054 C C . LEU A 1 131 ? -7.516 -20.344 -15.18 1 78.69 131 LEU A C 1
ATOM 1056 O O . LEU A 1 131 ? -7.469 -19.125 -15.367 1 78.69 131 LEU A O 1
ATOM 1060 N N . MET A 1 132 ? -8.312 -20.906 -14.375 1 86.69 132 MET A N 1
ATOM 1061 C CA . MET A 1 132 ? -9.234 -20.062 -13.617 1 86.69 132 MET A CA 1
ATOM 1062 C C . MET A 1 132 ? -8.539 -19.453 -12.406 1 86.69 132 MET A C 1
ATOM 1064 O O . MET A 1 132 ? -7.809 -20.141 -11.688 1 86.69 132 MET A O 1
ATOM 1068 N N . ASN A 1 133 ? -8.797 -18.219 -12.219 1 87.25 133 ASN A N 1
ATOM 1069 C CA . ASN A 1 133 ? -8.148 -17.5 -11.141 1 87.25 133 ASN A CA 1
ATOM 1070 C C . ASN A 1 133 ? -8.953 -17.562 -9.844 1 87.25 133 ASN A C 1
ATOM 1072 O O . ASN A 1 133 ? -10.148 -17.859 -9.875 1 87.25 133 ASN A O 1
ATOM 1076 N N . HIS A 1 134 ? -8.211 -17.391 -8.789 1 90.75 134 HIS A N 1
ATOM 1077 C CA . HIS A 1 134 ? -8.812 -17.344 -7.465 1 90.75 134 HIS A CA 1
ATOM 1078 C C . HIS A 1 134 ? -9.375 -15.969 -7.156 1 90.75 134 HIS A C 1
ATOM 1080 O O . HIS A 1 134 ? -8.867 -14.961 -7.656 1 90.75 134 HIS A O 1
ATOM 1086 N N . SER A 1 135 ? -10.461 -15.992 -6.383 1 87.94 135 SER A N 1
ATOM 1087 C CA . SER A 1 135 ? -11 -14.781 -5.766 1 87.94 135 SER A CA 1
ATOM 1088 C C . SER A 1 135 ? -11.516 -15.055 -4.359 1 87.94 135 SER A C 1
ATOM 1090 O O . SER A 1 135 ? -11.82 -16.203 -4.02 1 87.94 135 SER A O 1
ATOM 1092 N N . VAL A 1 136 ? -11.492 -13.938 -3.596 1 86.44 136 VAL A N 1
ATOM 1093 C CA . VAL A 1 136 ? -12.055 -14.078 -2.256 1 86.44 136 VAL A CA 1
ATOM 1094 C C . VAL A 1 136 ? -13.562 -14.305 -2.344 1 86.44 136 VAL A C 1
ATOM 1096 O O . VAL A 1 136 ? -14.172 -14.836 -1.416 1 86.44 136 VAL A O 1
ATOM 1099 N N . THR A 1 137 ? -14.18 -13.836 -3.455 1 85.5 137 THR A N 1
ATOM 1100 C CA . THR A 1 137 ? -15.594 -14.086 -3.732 1 85.5 137 THR A CA 1
ATOM 1101 C C . THR A 1 137 ? -15.758 -14.898 -5.016 1 85.5 137 THR A C 1
ATOM 1103 O O . THR A 1 137 ? -16.297 -14.398 -6.004 1 85.5 137 THR A O 1
ATOM 1106 N N . PRO A 1 138 ? -15.43 -16.141 -4.941 1 89.5 138 PRO A N 1
ATOM 1107 C CA . PRO A 1 138 ? -15.375 -16.953 -6.16 1 89.5 138 PRO A CA 1
ATOM 1108 C C . PRO A 1 138 ? -16.766 -17.359 -6.652 1 89.5 138 PRO A C 1
ATOM 1110 O O . PRO A 1 138 ? -17.734 -17.328 -5.887 1 89.5 138 PRO A O 1
ATOM 1113 N N . HIS A 1 139 ? -16.781 -17.703 -7.895 1 91.94 139 HIS A N 1
ATOM 1114 C CA . HIS A 1 139 ? -18 -18.203 -8.516 1 91.94 139 HIS A CA 1
ATOM 1115 C C . HIS A 1 139 ? -18.156 -19.703 -8.289 1 91.94 139 HIS A C 1
ATOM 1117 O O . HIS A 1 139 ? -19.281 -20.219 -8.242 1 91.94 139 HIS A O 1
ATOM 1123 N N . ILE A 1 140 ? -17.078 -20.359 -8.211 1 91.19 140 ILE A N 1
ATOM 1124 C CA . ILE A 1 140 ? -17.047 -21.812 -8.047 1 91.19 140 ILE A CA 1
ATOM 1125 C C . ILE A 1 140 ? -16.359 -22.172 -6.727 1 91.19 140 ILE A C 1
ATOM 1127 O O . ILE A 1 140 ? -15.195 -21.844 -6.516 1 91.19 140 ILE A O 1
ATOM 1131 N N . LEU A 1 141 ? -17.062 -22.812 -5.852 1 87.75 141 LEU A N 1
ATOM 1132 C CA . LEU A 1 141 ? -16.562 -23.125 -4.516 1 87.75 141 LEU A CA 1
ATOM 1133 C C . LEU A 1 141 ? -16.281 -24.609 -4.371 1 87.75 141 LEU A C 1
ATOM 1135 O O . LEU A 1 141 ? -15.312 -25 -3.701 1 87.75 141 LEU A O 1
ATOM 1139 N N . ASN A 1 142 ? -17.219 -25.328 -4.961 1 84.25 142 ASN A N 1
ATOM 1140 C CA . ASN A 1 142 ? -17.125 -26.766 -4.789 1 84.25 142 ASN A CA 1
ATOM 1141 C C . ASN A 1 142 ? -16.828 -27.469 -6.113 1 84.25 142 ASN A C 1
ATOM 1143 O O . ASN A 1 142 ? -17.625 -27.391 -7.055 1 84.25 142 ASN A O 1
ATOM 1147 N N . TYR A 1 143 ? -15.727 -27.984 -6.09 1 81.88 143 TYR A N 1
ATOM 1148 C CA . TYR A 1 143 ? -15.273 -28.766 -7.234 1 81.88 143 TYR A CA 1
ATOM 1149 C C . TYR A 1 143 ? -14.352 -29.891 -6.793 1 81.88 143 TYR A C 1
ATOM 1151 O O . TYR A 1 143 ? -13.953 -29.969 -5.629 1 81.88 143 TYR A O 1
ATOM 1159 N N . GLY A 1 144 ? -14.32 -31.062 -7.477 1 80.75 144 GLY A N 1
ATOM 1160 C CA . GLY A 1 144 ? -13.312 -32.031 -7.117 1 80.75 144 GLY A CA 1
ATOM 1161 C C . GLY A 1 144 ? -13.812 -33.469 -7.207 1 80.75 144 GLY A C 1
ATOM 1162 O O . GLY A 1 144 ? -13.133 -34.406 -6.766 1 80.75 144 GLY A O 1
ATOM 1163 N N . ARG A 1 145 ? -15.023 -33.5 -7.602 1 85.19 145 ARG A N 1
ATOM 1164 C CA . ARG A 1 145 ? -15.508 -34.875 -7.73 1 85.19 145 ARG A CA 1
ATOM 1165 C C . ARG A 1 145 ? -15.945 -35.156 -9.164 1 85.19 145 ARG A C 1
ATOM 1167 O O . ARG A 1 145 ? -16.734 -34.438 -9.742 1 85.19 145 ARG A O 1
ATOM 1174 N N . VAL A 1 146 ? -15.391 -36.219 -9.664 1 88.44 146 VAL A N 1
ATOM 1175 C CA . VAL A 1 146 ? -15.781 -36.656 -11 1 88.44 146 VAL A CA 1
ATOM 1176 C C . VAL A 1 146 ? -17.141 -37.344 -10.93 1 88.44 146 VAL A C 1
ATOM 1178 O O . VAL A 1 146 ? -17.359 -38.219 -10.078 1 88.44 146 VAL A O 1
ATOM 1181 N N . ASP A 1 147 ? -17.984 -36.906 -11.773 1 85.19 147 ASP A N 1
ATOM 1182 C CA . ASP A 1 147 ? -19.281 -37.562 -11.883 1 85.19 147 ASP A CA 1
ATOM 1183 C C . ASP A 1 147 ? -19.141 -38.969 -12.477 1 85.19 147 ASP A C 1
ATOM 1185 O O . ASP A 1 147 ? -18.656 -39.125 -13.602 1 85.19 147 ASP A O 1
ATOM 1189 N N . GLN A 1 148 ? -19.609 -39.938 -11.789 1 84.25 148 GLN A N 1
ATOM 1190 C CA . GLN A 1 148 ? -19.438 -41.344 -12.211 1 84.25 148 GLN A CA 1
ATOM 1191 C C . GLN A 1 148 ? -20.25 -41.625 -13.461 1 84.25 148 GLN A C 1
ATOM 1193 O O . GLN A 1 148 ? -19.797 -42.375 -14.344 1 84.25 148 GLN A O 1
ATOM 1198 N N . ALA A 1 149 ? -21.391 -41.031 -13.523 1 85.75 149 ALA A N 1
ATOM 1199 C CA . ALA A 1 149 ? -22.312 -41.312 -14.625 1 85.75 149 ALA A CA 1
ATOM 1200 C C . ALA A 1 149 ? -21.812 -40.688 -15.93 1 85.75 149 ALA A C 1
ATOM 1202 O O . ALA A 1 149 ? -21.812 -41.344 -16.984 1 85.75 149 ALA A O 1
ATOM 1203 N N . THR A 1 150 ? -21.281 -39.531 -15.828 1 86.81 150 THR A N 1
ATOM 1204 C CA . THR A 1 150 ? -20.906 -38.781 -17.031 1 86.81 150 THR A CA 1
ATOM 1205 C C . THR A 1 150 ? -19.391 -38.781 -17.234 1 86.81 150 THR A C 1
ATOM 1207 O O . THR A 1 150 ? -18.891 -38.406 -18.281 1 86.81 150 THR A O 1
ATOM 1210 N N . LYS A 1 151 ? -18.703 -39.281 -16.266 1 84.44 151 LYS A N 1
ATOM 1211 C CA . LYS A 1 151 ? -17.234 -39.281 -16.281 1 84.44 151 LYS A CA 1
ATOM 1212 C C . LYS A 1 151 ? -16.672 -37.906 -16.547 1 84.44 151 LYS A C 1
ATOM 1214 O O . LYS A 1 151 ? -15.758 -37.75 -17.359 1 84.44 151 LYS A O 1
ATOM 1219 N N . SER A 1 152 ? -17.328 -36.906 -15.914 1 87.62 152 SER A N 1
ATOM 1220 C CA . SER A 1 152 ? -16.922 -35.531 -16.125 1 87.62 152 SER A CA 1
ATOM 1221 C C . SER A 1 152 ? -16.719 -34.812 -14.789 1 87.62 152 SER A C 1
ATOM 1223 O O . SER A 1 152 ? -17.281 -35.219 -13.773 1 87.62 152 SER A O 1
ATOM 1225 N N . LEU A 1 153 ? -15.742 -33.969 -14.859 1 88.56 153 LEU A N 1
ATOM 1226 C CA . LEU A 1 153 ? -15.562 -33.062 -13.742 1 88.56 153 LEU A CA 1
ATOM 1227 C C . LEU A 1 153 ? -16.375 -31.781 -13.953 1 88.56 153 LEU A C 1
ATOM 1229 O O . LEU A 1 153 ? -16.125 -31.031 -14.914 1 88.56 153 LEU A O 1
ATOM 1233 N N . LYS A 1 154 ? -17.266 -31.609 -13.047 1 87.5 154 LYS A N 1
ATOM 1234 C CA . LYS A 1 154 ? -18.172 -30.484 -13.203 1 87.5 154 LYS A CA 1
ATOM 1235 C C . LYS A 1 154 ? -17.797 -29.328 -12.273 1 87.5 154 LYS A C 1
ATOM 1237 O O . LYS A 1 154 ? -17.344 -29.562 -11.156 1 87.5 154 LYS A O 1
ATOM 1242 N N . PHE A 1 155 ? -17.859 -28.109 -12.734 1 89.62 155 PHE A N 1
ATOM 1243 C CA . PHE A 1 155 ? -17.625 -26.891 -11.984 1 89.62 155 PHE A CA 1
ATOM 1244 C C . PHE A 1 155 ? -18.922 -26.078 -11.828 1 89.62 155 PHE A C 1
ATOM 1246 O O . PHE A 1 155 ? -19.156 -25.141 -12.578 1 89.62 155 PHE A O 1
ATOM 1253 N N . PRO A 1 156 ? -19.688 -26.469 -10.852 1 89.56 156 PRO A N 1
ATOM 1254 C CA . PRO A 1 156 ? -20.969 -25.797 -10.688 1 89.56 156 PRO A CA 1
ATOM 1255 C C . PRO A 1 156 ? -20.828 -24.391 -10.117 1 89.56 156 PRO A C 1
ATOM 1257 O O . PRO A 1 156 ? -20.031 -24.172 -9.195 1 89.56 156 PRO A O 1
ATOM 1260 N N . LEU A 1 157 ? -21.594 -23.469 -10.672 1 91.88 157 LEU A N 1
ATOM 1261 C CA . LEU A 1 157 ? -21.578 -22.094 -10.18 1 91.88 157 LEU A CA 1
ATOM 1262 C C . LEU A 1 157 ? -22.344 -21.984 -8.867 1 91.88 157 LEU A C 1
ATOM 1264 O O . LEU A 1 157 ? -23.406 -22.578 -8.711 1 91.88 157 LEU A O 1
ATOM 1268 N N . SER A 1 158 ? -21.766 -21.359 -7.871 1 91.38 158 SER A N 1
ATOM 1269 C CA . SER A 1 158 ? -22.438 -21.062 -6.602 1 91.38 158 SER A CA 1
ATOM 1270 C C . SER A 1 158 ? -23.078 -19.688 -6.613 1 91.38 158 SER A C 1
ATOM 1272 O O . SER A 1 158 ? -23.812 -19.328 -5.691 1 91.38 158 SER A O 1
ATOM 1274 N N . ARG A 1 159 ? -22.719 -18.828 -7.555 1 91 159 ARG A N 1
ATOM 1275 C CA . ARG A 1 159 ? -23.344 -17.531 -7.824 1 91 159 ARG A CA 1
ATOM 1276 C C . ARG A 1 159 ? -23.297 -17.203 -9.312 1 91 159 ARG A C 1
ATOM 1278 O O . ARG A 1 159 ? -22.469 -17.75 -10.047 1 91 159 ARG A O 1
ATOM 1285 N N . PRO A 1 160 ? -24.109 -16.359 -9.711 1 90.06 160 PRO A N 1
ATOM 1286 C CA . PRO A 1 160 ? -24.172 -16.078 -11.148 1 90.06 160 PRO A CA 1
ATOM 1287 C C . PRO A 1 160 ? -22.875 -15.453 -11.672 1 90.06 160 PRO A C 1
ATOM 1289 O O . PRO A 1 160 ? -22.188 -14.742 -10.938 1 90.06 160 PRO A O 1
ATOM 1292 N N . CYS A 1 161 ? -22.578 -15.891 -12.875 1 89.88 161 CYS A N 1
ATOM 1293 C CA . CYS A 1 161 ? -21.453 -15.328 -13.617 1 89.88 161 CYS A CA 1
ATOM 1294 C C . CYS A 1 161 ? -21.891 -14.875 -15.008 1 89.88 161 CYS A C 1
ATOM 1296 O O . CYS A 1 161 ? -22.344 -15.695 -15.812 1 89.88 161 CYS A O 1
ATOM 1298 N N . GLU A 1 162 ? -21.797 -13.664 -15.172 1 84.69 162 GLU A N 1
ATOM 1299 C CA . GLU A 1 162 ? -22.25 -13.109 -16.453 1 84.69 162 GLU A CA 1
ATOM 1300 C C . GLU A 1 162 ? -21.359 -13.555 -17.594 1 84.69 162 GLU A C 1
ATOM 1302 O O . GLU A 1 162 ? -20.141 -13.734 -17.422 1 84.69 162 GLU A O 1
ATOM 1307 N N . ALA A 1 163 ? -22 -13.641 -18.75 1 82.56 163 ALA A N 1
ATOM 1308 C CA . ALA A 1 163 ? -21.234 -13.992 -19.938 1 82.56 163 ALA A CA 1
ATOM 1309 C C . ALA A 1 163 ? -20.172 -12.938 -20.234 1 82.56 163 ALA A C 1
ATOM 1311 O O . ALA A 1 163 ? -20.453 -11.742 -20.203 1 82.56 163 ALA A O 1
ATOM 1312 N N . GLY A 1 164 ? -19.031 -13.484 -20.438 1 79.5 164 GLY A N 1
ATOM 1313 C CA . GLY A 1 164 ? -17.938 -12.57 -20.75 1 79.5 164 GLY A CA 1
ATOM 1314 C C . GLY A 1 164 ? -17.125 -12.188 -19.531 1 79.5 164 GLY A C 1
ATOM 1315 O O . GLY A 1 164 ? -15.992 -11.711 -19.656 1 79.5 164 GLY A O 1
ATOM 1316 N N . ALA A 1 165 ? -17.719 -12.406 -18.359 1 75.94 165 ALA A N 1
ATOM 1317 C CA . ALA A 1 165 ? -17 -12.109 -17.125 1 75.94 165 ALA A CA 1
ATOM 1318 C C . ALA A 1 165 ? -16.078 -13.266 -16.734 1 75.94 165 ALA A C 1
ATOM 1320 O O . ALA A 1 165 ? -16.328 -14.414 -17.094 1 75.94 165 ALA A O 1
ATOM 1321 N N . GLN A 1 166 ? -15 -12.859 -16.156 1 81.19 166 GLN A N 1
ATOM 1322 C CA . GLN A 1 166 ? -14.117 -13.914 -15.664 1 81.19 166 GLN A CA 1
ATOM 1323 C C . GLN A 1 166 ? -14.797 -14.727 -14.562 1 81.19 166 GLN A C 1
ATOM 1325 O O . GLN A 1 166 ? -15.484 -14.164 -13.703 1 81.19 166 GLN A O 1
ATOM 1330 N N . CYS A 1 167 ? -14.656 -16.016 -14.758 1 89.88 167 CYS A N 1
ATOM 1331 C CA . CYS A 1 167 ? -15.172 -16.938 -13.742 1 89.88 167 CYS A CA 1
ATOM 1332 C C . CYS A 1 167 ? -14.078 -17.312 -12.75 1 89.88 167 CYS A C 1
ATOM 1334 O O . CYS A 1 167 ? -13.047 -17.875 -13.133 1 89.88 167 CYS A O 1
ATOM 1336 N N . PHE A 1 168 ? -14.359 -17.031 -11.477 1 91.38 168 PHE A N 1
ATOM 1337 C CA . PHE A 1 168 ? -13.344 -17.25 -10.461 1 91.38 168 PHE A CA 1
ATOM 1338 C C . PHE A 1 168 ? -13.594 -18.562 -9.711 1 91.38 168 PHE A C 1
ATOM 1340 O O . PHE A 1 168 ? -14.742 -18.891 -9.422 1 91.38 168 PHE A O 1
ATOM 1347 N N . LEU A 1 169 ? -12.508 -19.266 -9.516 1 92.06 169 LEU A N 1
ATOM 1348 C CA . LEU A 1 169 ? -12.508 -20.516 -8.758 1 92.06 169 LEU A CA 1
ATOM 1349 C C . LEU A 1 169 ? -11.859 -20.312 -7.391 1 92.06 169 LEU A C 1
ATOM 1351 O O . LEU A 1 169 ? -10.867 -19.594 -7.27 1 92.06 169 LEU A O 1
ATOM 1355 N N . SER A 1 170 ? -12.43 -20.969 -6.32 1 90.88 170 SER A N 1
ATOM 1356 C CA . SER A 1 170 ? -11.805 -20.891 -5.008 1 90.88 170 SER A CA 1
ATOM 1357 C C . SER A 1 170 ? -10.602 -21.828 -4.914 1 90.88 170 SER A C 1
ATOM 1359 O O . SER A 1 170 ? -10.734 -23.031 -5.141 1 90.88 170 SER A O 1
ATOM 1361 N N . TYR A 1 171 ? -9.469 -21.328 -4.594 1 91.62 171 TYR A N 1
ATOM 1362 C CA . TYR A 1 171 ? -8.312 -22.172 -4.34 1 91.62 171 TYR A CA 1
ATOM 1363 C C . TYR A 1 171 ? -8.336 -22.719 -2.914 1 91.62 171 TYR A C 1
ATOM 1365 O O . TYR A 1 171 ? -7.543 -23.594 -2.566 1 91.62 171 TYR A O 1
ATOM 1373 N N . GLY A 1 172 ? -9.242 -22.25 -2.096 1 90.31 172 GLY A N 1
ATOM 1374 C CA . GLY A 1 172 ? -9.305 -22.578 -0.682 1 90.31 172 GLY A CA 1
ATOM 1375 C C . GLY A 1 172 ? -9.125 -21.391 0.227 1 90.31 172 GLY A C 1
ATOM 1376 O O . GLY A 1 172 ? -8.969 -20.25 -0.247 1 90.31 172 GLY A O 1
ATOM 1377 N N . LYS A 1 173 ? -9.172 -21.641 1.502 1 90.69 173 LYS A N 1
ATOM 1378 C CA . LYS A 1 173 ? -9.047 -20.609 2.523 1 90.69 173 LYS A CA 1
ATOM 1379 C C . LYS A 1 173 ? -7.582 -20.344 2.863 1 90.69 173 LYS A C 1
ATOM 1381 O O . LYS A 1 173 ? -7.113 -20.734 3.936 1 90.69 173 LYS A O 1
ATOM 1386 N N . HIS A 1 174 ? -6.934 -19.688 1.889 1 92.81 174 HIS A N 1
ATOM 1387 C CA . HIS A 1 174 ? -5.5 -19.469 2.049 1 92.81 174 HIS A CA 1
ATOM 1388 C C . HIS A 1 174 ? -5.195 -18 2.354 1 92.81 174 HIS A C 1
ATOM 1390 O O . HIS A 1 174 ? -5.812 -17.109 1.786 1 92.81 174 HIS A O 1
ATOM 1396 N N . PRO A 1 175 ? -4.215 -17.781 3.252 1 93.5 175 PRO A N 1
ATOM 1397 C CA . PRO A 1 175 ? -3.74 -16.406 3.447 1 93.5 175 PRO A CA 1
ATOM 1398 C C . PRO A 1 175 ? -2.898 -15.906 2.277 1 93.5 175 PRO A C 1
ATOM 1400 O O . PRO A 1 175 ? -2.469 -16.703 1.433 1 93.5 175 PRO A O 1
ATOM 1403 N N . GLY A 1 176 ? -2.717 -14.617 2.279 1 93.56 176 GLY A N 1
ATOM 1404 C CA . GLY A 1 176 ? -1.908 -14 1.238 1 93.56 176 GLY A CA 1
ATOM 1405 C C . GLY A 1 176 ? -0.507 -14.578 1.152 1 93.56 176 GLY A C 1
ATOM 1406 O O . GLY A 1 176 ? 0.057 -14.688 0.062 1 93.56 176 GLY A O 1
ATOM 1407 N N . SER A 1 177 ? 0.065 -14.977 2.285 1 94.31 177 SER A N 1
ATOM 1408 C CA . SER A 1 177 ? 1.404 -15.562 2.295 1 94.31 177 SER A CA 1
ATOM 1409 C C . SER A 1 177 ? 1.452 -16.859 1.489 1 94.31 177 SER A C 1
ATOM 1411 O O . SER A 1 177 ? 2.377 -17.062 0.702 1 94.31 177 SER A O 1
ATOM 1413 N N . HIS A 1 178 ? 0.429 -17.641 1.656 1 95 178 HIS A N 1
ATOM 1414 C CA . HIS A 1 178 ? 0.337 -18.891 0.921 1 95 178 HIS A CA 1
ATOM 1415 C C . HIS A 1 178 ? 0.139 -18.641 -0.571 1 95 178 HIS A C 1
ATOM 1417 O O . HIS A 1 178 ? 0.763 -19.312 -1.403 1 95 178 HIS A O 1
ATOM 1423 N N . LEU A 1 179 ? -0.707 -17.734 -0.882 1 95.62 179 LEU A N 1
ATOM 1424 C CA . LEU A 1 179 ? -1.018 -17.438 -2.275 1 95.62 179 LEU A CA 1
ATOM 1425 C C . LEU A 1 179 ? 0.201 -16.859 -2.992 1 95.62 179 LEU A C 1
ATOM 1427 O O . LEU A 1 179 ? 0.442 -17.172 -4.16 1 95.62 179 LEU A O 1
ATOM 1431 N N . ILE A 1 180 ? 0.969 -16.062 -2.268 1 96.19 180 ILE A N 1
ATOM 1432 C CA . ILE A 1 180 ? 2.197 -15.539 -2.854 1 96.19 180 ILE A CA 1
ATOM 1433 C C . ILE A 1 180 ? 3.186 -16.688 -3.084 1 96.19 180 ILE A C 1
ATOM 1435 O O . ILE A 1 180 ? 3.771 -16.797 -4.164 1 96.19 180 ILE A O 1
ATOM 1439 N N . THR A 1 181 ? 3.301 -17.531 -2.121 1 96.69 181 THR A N 1
ATOM 1440 C CA . THR A 1 181 ? 4.312 -18.578 -2.139 1 96.69 181 THR A CA 1
ATOM 1441 C C . THR A 1 181 ? 4.055 -19.562 -3.273 1 96.69 181 THR A C 1
ATOM 1443 O O . THR A 1 181 ? 4.965 -19.891 -4.039 1 96.69 181 THR A O 1
ATOM 1446 N N . PHE A 1 182 ? 2.793 -19.906 -3.451 1 95.81 182 PHE A N 1
ATOM 1447 C CA . PHE A 1 182 ? 2.553 -21.062 -4.305 1 95.81 182 PHE A CA 1
ATOM 1448 C C . PHE A 1 182 ? 1.818 -20.656 -5.574 1 95.81 182 PHE A C 1
ATOM 1450 O O . PHE A 1 182 ? 1.807 -21.406 -6.559 1 95.81 182 PHE A O 1
ATOM 1457 N N . TYR A 1 183 ? 1.246 -19.5 -5.535 1 94.31 183 TYR A N 1
ATOM 1458 C CA . TYR A 1 183 ? 0.462 -19.094 -6.699 1 94.31 183 TYR A CA 1
ATOM 1459 C C . TYR A 1 183 ? 0.997 -17.797 -7.301 1 94.31 183 TYR A C 1
ATOM 1461 O O . TYR A 1 183 ? 0.724 -17.484 -8.461 1 94.31 183 TYR A O 1
ATOM 1469 N N . GLY A 1 184 ? 1.687 -17 -6.504 1 93.62 184 GLY A N 1
ATOM 1470 C CA . GLY A 1 184 ? 2.398 -15.852 -7.055 1 93.62 184 GLY A CA 1
ATOM 1471 C C . GLY A 1 184 ? 1.552 -14.594 -7.113 1 93.62 184 GLY A C 1
ATOM 1472 O O . GLY A 1 184 ? 1.763 -13.734 -7.977 1 93.62 184 GLY A O 1
ATOM 1473 N N . PHE A 1 185 ? 0.539 -14.438 -6.215 1 91.81 185 PHE A N 1
ATOM 1474 C CA . PHE A 1 185 ? -0.256 -13.219 -6.242 1 91.81 185 PHE A CA 1
ATOM 1475 C C . PHE A 1 185 ? -0.811 -12.898 -4.859 1 91.81 185 PHE A C 1
ATOM 1477 O O . PHE A 1 185 ? -0.828 -13.766 -3.98 1 91.81 185 PHE A O 1
ATOM 1484 N N . LEU A 1 186 ? -1.139 -11.656 -4.676 1 90.25 186 LEU A N 1
ATOM 1485 C CA . LEU A 1 186 ? -1.907 -11.164 -3.537 1 90.25 186 LEU A CA 1
ATOM 1486 C C . LEU A 1 186 ? -3.303 -10.734 -3.971 1 90.25 186 LEU A C 1
ATOM 1488 O O . LEU A 1 186 ? -3.453 -9.992 -4.945 1 90.25 186 LEU A O 1
ATOM 1492 N N . PRO A 1 187 ? -4.305 -11.312 -3.275 1 86.75 187 PRO A N 1
ATOM 1493 C CA . PRO A 1 187 ? -5.648 -10.867 -3.66 1 86.75 187 PRO A CA 1
ATOM 1494 C C . PRO A 1 187 ? -5.809 -9.352 -3.578 1 86.75 187 PRO A C 1
ATOM 1496 O O . PRO A 1 187 ? -5.277 -8.719 -2.664 1 86.75 187 PRO A O 1
ATOM 1499 N N . ARG A 1 188 ? -6.535 -8.844 -4.465 1 72.44 188 ARG A N 1
ATOM 1500 C CA . ARG A 1 188 ? -6.812 -7.41 -4.465 1 72.44 188 ARG A CA 1
ATOM 1501 C C . ARG A 1 188 ? -7.891 -7.062 -3.445 1 72.44 188 ARG A C 1
ATOM 1503 O O . ARG A 1 188 ? -7.875 -5.973 -2.869 1 72.44 188 ARG A O 1
ATOM 1510 N N . GLU A 1 189 ? -8.719 -7.996 -3.225 1 78.81 189 GLU A N 1
ATOM 1511 C CA . GLU A 1 189 ? -9.789 -7.828 -2.248 1 78.81 189 GLU A CA 1
ATOM 1512 C C . GLU A 1 189 ? -9.297 -8.117 -0.833 1 78.81 189 GLU A C 1
ATOM 1514 O O . GLU A 1 189 ? -8.25 -8.742 -0.651 1 78.81 189 GLU A O 1
ATOM 1519 N N . ASP A 1 190 ? -10.055 -7.621 0.141 1 83.25 190 ASP A N 1
ATOM 1520 C CA . ASP A 1 190 ? -9.734 -7.965 1.522 1 83.25 190 ASP A CA 1
ATOM 1521 C C . ASP A 1 190 ? -9.883 -9.461 1.765 1 83.25 190 ASP A C 1
ATOM 1523 O O . ASP A 1 190 ? -10.945 -10.031 1.521 1 83.25 190 ASP A O 1
ATOM 1527 N N . ASN A 1 191 ? -8.844 -10.117 2.158 1 89.62 191 ASN A N 1
ATOM 1528 C CA . ASN A 1 191 ? -8.797 -11.547 2.445 1 89.62 191 ASN A CA 1
ATOM 1529 C C . ASN A 1 191 ? -8.914 -11.82 3.941 1 89.62 191 ASN A C 1
ATOM 1531 O O . ASN A 1 191 ? -8.016 -11.477 4.711 1 89.62 191 ASN A O 1
ATOM 1535 N N . PRO A 1 192 ? -9.984 -12.445 4.348 1 88 192 PRO A N 1
ATOM 1536 C CA . PRO A 1 192 ? -10.18 -12.688 5.777 1 88 192 PRO A CA 1
ATOM 1537 C C . PRO A 1 192 ? -9.148 -13.648 6.363 1 88 192 PRO A C 1
ATOM 1539 O O . PRO A 1 192 ? -9.008 -13.734 7.586 1 88 192 PRO A O 1
ATOM 1542 N N . TYR A 1 193 ? -8.43 -14.281 5.551 1 90.75 193 TYR A N 1
ATOM 1543 C CA . TYR A 1 193 ? -7.48 -15.281 6.023 1 90.75 193 TYR A CA 1
ATOM 1544 C C . TYR A 1 193 ? -6.102 -14.664 6.227 1 90.75 193 TYR A C 1
ATOM 1546 O O . TYR A 1 193 ? -5.172 -15.344 6.676 1 90.75 193 TYR A O 1
ATOM 1554 N N . ASP A 1 194 ? -5.965 -13.469 5.844 1 91.31 194 ASP A N 1
ATOM 1555 C CA . ASP A 1 194 ? -4.734 -12.742 6.152 1 91.31 194 ASP A CA 1
ATOM 1556 C C . ASP A 1 194 ? -4.672 -12.375 7.633 1 91.31 194 ASP A C 1
ATOM 1558 O O . ASP A 1 194 ? -5.316 -11.422 8.07 1 91.31 194 ASP A O 1
ATOM 1562 N N . VAL A 1 195 ? -3.916 -13.203 8.344 1 87.94 195 VAL A N 1
ATOM 1563 C CA . VAL A 1 195 ? -3.814 -13.016 9.789 1 87.94 195 VAL A CA 1
ATOM 1564 C C . VAL A 1 195 ? -2.348 -12.875 10.188 1 87.94 195 VAL A C 1
ATOM 1566 O O . VAL A 1 195 ? -1.456 -13.352 9.484 1 87.94 195 VAL A O 1
ATOM 1569 N N . ILE A 1 196 ? -2.119 -12.125 11.211 1 86.38 196 ILE A N 1
ATOM 1570 C CA . ILE A 1 196 ? -0.799 -11.984 11.82 1 86.38 196 ILE A CA 1
ATOM 1571 C C . ILE A 1 196 ? -0.772 -12.711 13.164 1 86.38 196 ILE A C 1
ATOM 1573 O O . ILE A 1 196 ? -1.563 -12.406 14.062 1 86.38 196 ILE A O 1
ATOM 1577 N N . PRO A 1 197 ? 0.064 -13.656 13.219 1 85.38 197 PRO A N 1
ATOM 1578 C CA . PRO A 1 197 ? 0.179 -14.344 14.508 1 85.38 197 PRO A CA 1
ATOM 1579 C C . PRO A 1 197 ? 0.838 -13.484 15.578 1 85.38 197 PRO A C 1
ATOM 1581 O O . PRO A 1 197 ? 1.827 -12.797 15.305 1 85.38 197 PRO A O 1
ATOM 1584 N N . LEU A 1 198 ? 0.246 -13.422 16.703 1 84.06 198 LEU A N 1
ATOM 1585 C CA . LEU A 1 198 ? 0.781 -12.727 17.875 1 84.06 198 LEU A CA 1
ATOM 1586 C C . LEU A 1 198 ? 0.982 -13.695 19.031 1 84.06 198 LEU A C 1
ATOM 1588 O O . LEU A 1 198 ? 0.019 -14.281 19.531 1 84.06 198 LEU A O 1
ATOM 1592 N N . ASP A 1 199 ? 2.213 -13.867 19.391 1 80.25 199 ASP A N 1
ATOM 1593 C CA . ASP A 1 199 ? 2.529 -14.734 20.516 1 80.25 199 ASP A CA 1
ATOM 1594 C C . ASP A 1 199 ? 2.561 -13.93 21.828 1 80.25 199 ASP A C 1
ATOM 1596 O O . ASP A 1 199 ? 3.324 -12.969 21.953 1 80.25 199 ASP A O 1
ATOM 1600 N N . LEU A 1 200 ? 1.659 -14.242 22.656 1 79.69 200 LEU A N 1
ATOM 1601 C CA . LEU A 1 200 ? 1.616 -13.594 23.953 1 79.69 200 LEU A CA 1
ATOM 1602 C C . LEU A 1 200 ? 2.004 -14.562 25.062 1 79.69 200 LEU A C 1
ATOM 1604 O O . LEU A 1 200 ? 1.533 -15.703 25.094 1 79.69 200 LEU A O 1
ATOM 1608 N N . ASP A 1 201 ? 3.014 -14.156 25.844 1 72.38 201 ASP A N 1
ATOM 1609 C CA . ASP A 1 201 ? 3.432 -14.945 27 1 72.38 201 ASP A CA 1
ATOM 1610 C C . ASP A 1 201 ? 2.582 -14.617 28.219 1 72.38 201 ASP A C 1
ATOM 1612 O O . ASP A 1 201 ? 2.387 -13.445 28.562 1 72.38 201 ASP A O 1
ATOM 1616 N N . THR A 1 202 ? 1.705 -15.469 28.578 1 64.19 202 THR A N 1
ATOM 1617 C CA . THR A 1 202 ? 0.999 -15.258 29.844 1 64.19 202 THR A CA 1
ATOM 1618 C C . THR A 1 202 ? 1.636 -16.078 30.953 1 64.19 202 THR A C 1
ATOM 1620 O O . THR A 1 202 ? 1.972 -17.25 30.766 1 64.19 202 THR A O 1
ATOM 1623 N N . SER A 1 203 ? 2.291 -15.328 31.859 1 58.59 203 SER A N 1
ATOM 1624 C CA . SER A 1 203 ? 2.729 -16 33.062 1 58.59 203 SER A CA 1
ATOM 1625 C C . SER A 1 203 ? 1.563 -16.234 34.031 1 58.59 203 SER A C 1
ATOM 1627 O O . SER A 1 203 ? 0.839 -15.289 34.375 1 58.59 203 SER A O 1
ATOM 1629 N N . VAL A 1 204 ? 0.93 -17.281 34 1 53.34 204 VAL A N 1
ATOM 1630 C CA . VAL A 1 204 ? -0.037 -17.594 35.031 1 53.34 204 VAL A CA 1
ATOM 1631 C C . VAL A 1 204 ? 0.697 -17.969 36.312 1 53.34 204 VAL A C 1
ATOM 1633 O O . VAL A 1 204 ? 1.556 -18.859 36.312 1 53.34 204 VAL A O 1
ATOM 1636 N N . HIS A 1 205 ? 0.638 -16.922 37.219 1 48.53 205 HIS A N 1
ATOM 1637 C CA . HIS A 1 205 ? 1.054 -17.297 38.562 1 48.53 205 HIS A CA 1
ATOM 1638 C C . HIS A 1 205 ? 0.06 -18.266 39.188 1 48.53 205 HIS A C 1
ATOM 1640 O O . HIS A 1 205 ? -1.117 -17.938 39.344 1 48.53 205 HIS A O 1
ATOM 1646 N N . GLU A 1 206 ? 0.158 -19.484 38.875 1 46.44 206 GLU A N 1
ATOM 1647 C CA . GLU A 1 206 ? -0.624 -20.375 39.75 1 46.44 206 GLU A CA 1
ATOM 1648 C C . GLU A 1 206 ? -0.178 -20.266 41.188 1 46.44 206 GLU A C 1
ATOM 1650 O O . GLU A 1 206 ? 1.007 -20.422 41.5 1 46.44 206 GLU A O 1
ATOM 1655 N N . GLU A 1 207 ? -0.758 -19.484 42 1 44.69 207 GLU A N 1
ATOM 1656 C CA . GLU A 1 207 ? -0.556 -19.516 43.438 1 44.69 207 GLU A CA 1
ATOM 1657 C C . GLU A 1 207 ? -0.784 -20.906 44 1 44.69 207 GLU A C 1
ATOM 1659 O O . GLU A 1 207 ? -1.788 -21.156 44.688 1 44.69 207 GLU A O 1
ATOM 1664 N N . ASP A 1 208 ? -0.7 -22.078 43.438 1 44.09 208 ASP A N 1
ATOM 1665 C CA . ASP A 1 208 ? -0.752 -23.125 44.438 1 44.09 208 ASP A CA 1
ATOM 1666 C C . ASP A 1 208 ? 0.42 -23.031 45.406 1 44.09 208 ASP A C 1
ATOM 1668 O O . ASP A 1 208 ? 1.449 -22.422 45.094 1 44.09 208 ASP A O 1
ATOM 1672 N N . GLY A 1 209 ? 0.389 -23.438 46.844 1 41.5 209 GL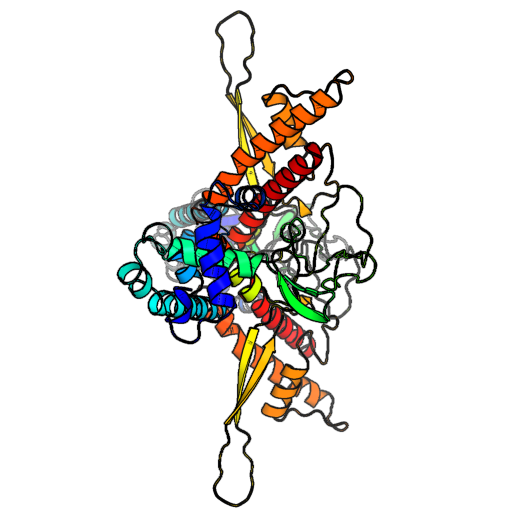Y A N 1
ATOM 1673 C CA . GLY A 1 209 ? 1.345 -23.594 47.938 1 41.5 209 GLY A CA 1
ATOM 1674 C C . GLY A 1 209 ? 2.764 -23.828 47.438 1 41.5 209 GLY A C 1
ATOM 1675 O O . GLY A 1 209 ? 3.725 -23.484 48.156 1 41.5 209 GLY A O 1
ATOM 1676 N N . THR A 1 210 ? 2.994 -25.078 46.969 1 39.75 210 THR A N 1
ATOM 1677 C CA . THR A 1 210 ? 4.402 -25.453 46.844 1 39.75 210 THR A CA 1
ATOM 1678 C C . THR A 1 210 ? 5.117 -24.531 45.875 1 39.75 210 THR A C 1
ATOM 1680 O O . THR A 1 210 ? 4.473 -23.75 45.156 1 39.75 210 THR A O 1
ATOM 1683 N N . ALA A 1 211 ? 6.285 -25.031 45.25 1 39.69 211 ALA A N 1
ATOM 1684 C CA . ALA A 1 211 ? 7.262 -24.422 44.375 1 39.69 211 ALA A CA 1
ATOM 1685 C C . ALA A 1 211 ? 6.574 -23.719 43.188 1 39.69 211 ALA A C 1
ATOM 1687 O O . ALA A 1 211 ? 5.75 -24.297 42.5 1 39.69 211 ALA A O 1
ATOM 1688 N N . GLN A 1 212 ? 6.359 -22.344 43.094 1 43.81 212 GLN A N 1
ATOM 1689 C CA . GLN A 1 212 ? 5.883 -21.297 42.188 1 43.81 212 GLN A CA 1
ATOM 1690 C C . GLN A 1 212 ? 6.211 -21.641 40.75 1 43.81 212 GLN A C 1
ATOM 1692 O O . GLN A 1 212 ? 7.316 -21.375 40.25 1 43.81 212 GLN A O 1
ATOM 1697 N N . SER A 1 213 ? 5.953 -22.781 40.281 1 44.78 213 SER A N 1
ATOM 1698 C CA . SER A 1 213 ? 6.305 -23.047 38.906 1 44.78 213 SER A CA 1
ATOM 1699 C C . SER A 1 213 ? 5.59 -22.078 37.969 1 44.78 213 SER A C 1
ATOM 1701 O O . SER A 1 213 ? 4.363 -21.969 38 1 44.78 213 SER A O 1
ATOM 1703 N N . VAL A 1 214 ? 6.094 -20.922 37.719 1 49.34 214 VAL A N 1
ATOM 1704 C CA . VAL A 1 214 ? 5.695 -19.984 36.688 1 49.34 214 VAL A CA 1
ATOM 1705 C C . VAL A 1 214 ? 5.598 -20.719 35.344 1 49.34 214 VAL A C 1
ATOM 1707 O O . VAL A 1 214 ? 6.598 -21.219 34.812 1 49.34 214 VAL A O 1
ATOM 1710 N N . SER A 1 215 ? 4.523 -21.453 35 1 51.72 215 SER A N 1
ATOM 1711 C CA . SER A 1 215 ? 4.387 -22.016 33.656 1 51.72 215 SER A CA 1
ATOM 1712 C C . SER A 1 215 ? 4.051 -20.938 32.656 1 51.72 215 SER A C 1
ATOM 1714 O O . SER A 1 215 ? 3.096 -20.172 32.844 1 51.72 215 SER A O 1
ATOM 1716 N N . THR A 1 216 ? 4.996 -20.438 31.875 1 57.47 216 THR A N 1
ATOM 1717 C CA . THR A 1 216 ? 4.824 -19.469 30.797 1 57.47 216 THR A CA 1
ATOM 1718 C C . THR A 1 216 ? 4.168 -20.125 29.594 1 57.47 216 THR A C 1
ATOM 1720 O O . THR A 1 216 ? 4.676 -21.125 29.062 1 57.47 216 THR A O 1
ATOM 1723 N N . SER A 1 217 ? 2.822 -20.141 29.516 1 65.44 217 SER A N 1
ATOM 1724 C CA . SER A 1 217 ? 2.16 -20.656 28.328 1 65.44 217 SER A CA 1
ATOM 1725 C C . SER A 1 217 ? 2.07 -19.578 27.234 1 65.44 217 SER A C 1
ATOM 1727 O O . SER A 1 217 ? 1.777 -18.422 27.531 1 65.44 217 SER A O 1
ATOM 1729 N N . VAL A 1 218 ? 2.717 -19.938 26.078 1 69.44 218 VAL A N 1
ATOM 1730 C CA . VAL A 1 218 ? 2.633 -19.047 24.922 1 69.44 218 VAL A CA 1
ATOM 1731 C C . VAL A 1 218 ? 1.351 -19.328 24.141 1 69.44 218 VAL A C 1
ATOM 1733 O O . VAL A 1 218 ? 1.084 -20.469 23.766 1 69.44 218 VAL A O 1
ATOM 1736 N N . THR A 1 219 ? 0.47 -18.359 24.203 1 74.56 219 THR A N 1
ATOM 1737 C CA . THR A 1 219 ? -0.739 -18.453 23.406 1 74.56 219 THR A CA 1
ATOM 1738 C C . THR A 1 219 ? -0.607 -17.609 22.141 1 74.56 219 THR A C 1
ATOM 1740 O O . THR A 1 219 ? -0.162 -16.453 22.203 1 74.56 219 THR A O 1
ATOM 1743 N N . THR A 1 220 ? -0.852 -18.25 21.062 1 74.69 220 THR A N 1
ATOM 1744 C CA . THR A 1 220 ? -0.787 -17.547 19.781 1 74.69 220 THR A CA 1
ATOM 1745 C C . THR A 1 220 ? -2.168 -17.047 19.375 1 74.69 220 THR A C 1
ATOM 1747 O O . THR A 1 220 ? -3.137 -17.812 19.375 1 74.69 220 THR A O 1
ATOM 1750 N N . HIS A 1 221 ? -2.207 -15.758 19.188 1 79.31 221 HIS A N 1
ATOM 1751 C CA . HIS A 1 221 ? -3.438 -15.148 18.703 1 79.31 221 HIS A CA 1
ATOM 1752 C C . HIS A 1 221 ? -3.289 -14.703 17.25 1 79.31 221 HIS A C 1
ATOM 1754 O O . HIS A 1 221 ? -2.197 -14.32 16.828 1 79.31 221 HIS A O 1
ATOM 1760 N N . MET A 1 222 ? -4.398 -14.859 16.562 1 78.81 222 MET A N 1
ATOM 1761 C CA . MET A 1 222 ? -4.426 -14.414 15.172 1 78.81 222 MET A CA 1
ATOM 1762 C C . MET A 1 222 ? -5.164 -13.086 15.039 1 78.81 222 MET A C 1
ATOM 1764 O O . MET A 1 222 ? -6.328 -12.977 15.438 1 78.81 222 MET A O 1
ATOM 1768 N N . VAL A 1 223 ? -4.406 -12.109 14.555 1 85.88 223 VAL A N 1
ATOM 1769 C CA . VAL A 1 223 ? -5.035 -10.805 14.391 1 85.88 223 VAL A CA 1
ATOM 1770 C C . VAL A 1 223 ? -5.203 -10.492 12.906 1 85.88 223 VAL A C 1
ATOM 1772 O O . VAL A 1 223 ? -4.324 -10.797 12.102 1 85.88 223 VAL A O 1
ATOM 1775 N N . ARG A 1 224 ? -6.355 -9.969 12.594 1 86.88 224 ARG A N 1
ATOM 1776 C CA . ARG A 1 224 ? -6.645 -9.586 11.219 1 86.88 224 ARG A CA 1
ATOM 1777 C C . ARG A 1 224 ? -7.039 -8.117 11.133 1 86.88 224 ARG A C 1
ATOM 1779 O O . ARG A 1 224 ? -7.141 -7.434 12.156 1 86.88 224 ARG A O 1
ATOM 1786 N N . GLY A 1 225 ? -7.164 -7.637 9.914 1 85.81 225 GLY A N 1
ATOM 1787 C CA . GLY A 1 225 ? -7.574 -6.254 9.734 1 85.81 225 GLY A CA 1
ATOM 1788 C C . GLY A 1 225 ? -8.898 -5.934 10.406 1 85.81 225 GLY A C 1
ATOM 1789 O O . GLY A 1 225 ? -9.836 -6.723 10.352 1 85.81 225 GLY A O 1
ATOM 1790 N N . THR A 1 226 ? -8.914 -4.789 11.094 1 86.94 226 THR A N 1
ATOM 1791 C CA . THR A 1 226 ? -10.102 -4.426 11.859 1 86.94 226 THR A CA 1
ATOM 1792 C C . THR A 1 226 ? -11.242 -4.035 10.93 1 86.94 226 THR A C 1
ATOM 1794 O O . THR A 1 226 ? -12.398 -3.947 11.367 1 86.94 226 THR A O 1
ATOM 1797 N N . TRP A 1 227 ? -10.898 -3.807 9.648 1 79.38 227 TRP A N 1
ATOM 1798 C CA . TRP A 1 227 ? -11.922 -3.467 8.672 1 79.38 227 TRP A CA 1
ATOM 1799 C C . TRP A 1 227 ? -12.859 -4.645 8.43 1 79.38 227 TRP A C 1
ATOM 1801 O O . TRP A 1 227 ? -13.922 -4.488 7.828 1 79.38 227 TRP A O 1
ATOM 1811 N N . LEU A 1 228 ? -12.484 -5.742 8.891 1 82.19 228 LEU A N 1
ATOM 1812 C CA . LEU A 1 228 ? -13.312 -6.934 8.727 1 82.19 228 LEU A CA 1
ATOM 1813 C C . LEU A 1 228 ? -14.289 -7.074 9.891 1 82.19 228 LEU A C 1
ATOM 1815 O O . LEU A 1 228 ? -15.172 -7.938 9.859 1 82.19 228 LEU A O 1
ATOM 1819 N N . CYS A 1 229 ? -14.117 -6.188 10.844 1 80.69 229 CYS A N 1
ATOM 1820 C CA . CYS A 1 229 ? -14.977 -6.258 12.023 1 80.69 229 CYS A CA 1
ATOM 1821 C C . CYS A 1 229 ? -16.219 -5.395 11.844 1 80.69 229 CYS A C 1
ATOM 1823 O O . CYS A 1 229 ? -16.141 -4.293 11.297 1 80.69 229 CYS A O 1
ATOM 1825 N N . ARG A 1 230 ? -17.359 -5.887 12.289 1 74.75 230 ARG A N 1
ATOM 1826 C CA . ARG A 1 230 ? -18.609 -5.164 12.141 1 74.75 230 ARG A CA 1
ATOM 1827 C C . ARG A 1 230 ? -18.844 -4.211 13.312 1 74.75 230 ARG A C 1
ATOM 1829 O O . ARG A 1 230 ? -19.375 -3.111 13.133 1 74.75 230 ARG A O 1
ATOM 1836 N N . SER A 1 231 ? -18.375 -4.617 14.492 1 78.19 231 SER A N 1
ATOM 1837 C CA . SER A 1 231 ? -18.594 -3.793 15.68 1 78.19 231 SER A CA 1
ATOM 1838 C C . SER A 1 231 ? -17.359 -2.986 16.031 1 78.19 231 SER A C 1
ATOM 1840 O O . SER A 1 231 ? -16.266 -3.549 16.188 1 78.19 231 SER A O 1
ATOM 1842 N N . ARG A 1 232 ? -17.453 -1.68 16.172 1 77.31 232 ARG A N 1
ATOM 1843 C CA . ARG A 1 232 ? -16.297 -0.837 16.406 1 77.31 232 ARG A CA 1
ATOM 1844 C C . ARG A 1 232 ? -16.375 -0.167 17.766 1 77.31 232 ARG A C 1
ATOM 1846 O O . ARG A 1 232 ? -15.445 0.536 18.172 1 77.31 232 ARG A O 1
ATOM 1853 N N . GLY A 1 233 ? -17.391 -0.495 18.438 1 77 233 GLY A N 1
ATOM 1854 C CA . GLY A 1 233 ? -17.562 0.079 19.766 1 77 233 GLY A CA 1
ATOM 1855 C C . GLY A 1 233 ? -17.312 -0.917 20.891 1 77 233 GLY A C 1
ATOM 1856 O O . GLY A 1 233 ? -16.812 -2.02 20.641 1 77 233 GLY A O 1
ATOM 1857 N N . PRO A 1 234 ? -17.578 -0.449 22.094 1 80.69 234 PRO A N 1
ATOM 1858 C CA . PRO A 1 234 ? -17.469 -1.374 23.219 1 80.69 234 PRO A CA 1
ATOM 1859 C C . PRO A 1 234 ? -18.406 -2.572 23.109 1 80.69 234 PRO A C 1
ATOM 1861 O O . PRO A 1 234 ? -19.5 -2.449 22.547 1 80.69 234 PRO A O 1
ATOM 1864 N N . PRO A 1 235 ? -17.844 -3.73 23.438 1 81.12 235 PRO A N 1
ATOM 1865 C CA . PRO A 1 235 ? -16.625 -3.959 24.219 1 81.12 235 PRO A CA 1
ATOM 1866 C C . PRO A 1 235 ? -15.445 -4.398 23.344 1 81.12 235 PRO A C 1
ATOM 1868 O O . PRO A 1 235 ? -14.336 -4.574 23.859 1 81.12 235 PRO A O 1
ATOM 1871 N N . THR A 1 236 ? -15.602 -4.574 22.078 1 86.69 236 THR A N 1
ATOM 1872 C CA . THR A 1 236 ? -14.555 -5.188 21.266 1 86.69 236 THR A CA 1
ATOM 1873 C C . THR A 1 236 ? -13.734 -4.121 20.547 1 86.69 236 THR A C 1
ATOM 1875 O O . THR A 1 236 ? -12.57 -4.348 20.219 1 86.69 236 THR A O 1
ATOM 1878 N N . TYR A 1 237 ? -14.289 -2.951 20.297 1 84.25 237 TYR A N 1
ATOM 1879 C CA . TYR A 1 237 ? -13.625 -1.829 19.656 1 84.25 237 TYR A CA 1
ATOM 1880 C C . TYR A 1 237 ? -13.102 -2.229 18.281 1 84.25 237 TYR A C 1
ATOM 1882 O O . TYR A 1 237 ? -12.039 -1.767 17.859 1 84.25 237 TYR A O 1
ATOM 1890 N N . GLY A 1 238 ? -13.727 -3.258 17.672 1 84.38 238 GLY A N 1
ATOM 1891 C CA . GLY A 1 238 ? -13.312 -3.729 16.359 1 84.38 238 GLY A CA 1
ATOM 1892 C C . GLY A 1 238 ? -12.164 -4.727 16.422 1 84.38 238 GLY A C 1
ATOM 1893 O O . GLY A 1 238 ? -11.562 -5.047 15.391 1 84.38 238 GLY A O 1
ATOM 1894 N N . LEU A 1 239 ? -11.797 -5.102 17.625 1 88.19 239 LEU A N 1
ATOM 1895 C CA . LEU A 1 239 ? -10.664 -5.992 17.828 1 88.19 239 LEU A CA 1
ATOM 1896 C C . LEU A 1 239 ? -11.133 -7.43 18.031 1 88.19 239 LEU A C 1
ATOM 1898 O O . LEU A 1 239 ? -12.289 -7.664 18.391 1 88.19 239 LEU A O 1
ATOM 1902 N N . PRO A 1 240 ? -10.297 -8.391 17.703 1 83.25 240 PRO A N 1
ATOM 1903 C CA . PRO A 1 240 ? -10.703 -9.781 17.875 1 83.25 240 PRO A CA 1
ATOM 1904 C C . PRO A 1 240 ? -11.031 -10.125 19.328 1 83.25 240 PRO A C 1
ATOM 1906 O O . PRO A 1 240 ? -10.18 -9.977 20.219 1 83.25 240 PRO A O 1
ATOM 1909 N N . PRO A 1 241 ? -12.18 -10.703 19.516 1 83.88 241 PRO A N 1
ATOM 1910 C CA . PRO A 1 241 ? -12.625 -10.977 20.875 1 83.88 241 PRO A CA 1
ATOM 1911 C C . PRO A 1 241 ? -11.703 -11.938 21.625 1 83.88 241 PRO A C 1
ATOM 1913 O O . PRO A 1 241 ? -11.406 -11.727 22.797 1 83.88 241 PRO A O 1
ATOM 1916 N N . PRO A 1 242 ? -11.25 -12.969 20.922 1 83.12 242 PRO A N 1
ATOM 1917 C CA . PRO A 1 242 ? -10.367 -13.875 21.656 1 83.12 242 PRO A CA 1
ATOM 1918 C C . PRO A 1 242 ? -9.117 -13.18 22.188 1 83.12 242 PRO A C 1
ATOM 1920 O O . PRO A 1 242 ? -8.641 -13.492 23.281 1 83.12 242 PRO A O 1
ATOM 1923 N N . LEU A 1 243 ? -8.586 -12.297 21.438 1 86.56 243 LEU A N 1
ATOM 1924 C CA . LEU A 1 243 ? -7.41 -11.547 21.859 1 86.56 243 LEU A CA 1
ATOM 1925 C C . LEU A 1 243 ? -7.738 -10.648 23.047 1 86.56 243 LEU A C 1
ATOM 1927 O O . LEU A 1 243 ? -6.969 -10.586 24.016 1 86.56 243 LEU A O 1
ATOM 1931 N N . LEU A 1 244 ? -8.844 -10.039 23.031 1 87.5 244 LEU A N 1
ATOM 1932 C CA . LEU A 1 244 ? -9.273 -9.156 24.109 1 87.5 244 LEU A CA 1
ATOM 1933 C C . LEU A 1 244 ? -9.492 -9.938 25.391 1 87.5 244 LEU A C 1
ATOM 1935 O O . LEU A 1 244 ? -9.07 -9.508 26.469 1 87.5 244 LEU A O 1
ATOM 1939 N N . SER A 1 245 ? -10.18 -11.055 25.172 1 85.5 245 SER A N 1
ATOM 1940 C CA . SER A 1 245 ? -10.438 -11.906 26.328 1 85.5 245 SER A CA 1
ATOM 1941 C C . SER A 1 245 ? -9.141 -12.359 26.984 1 85.5 245 SER A C 1
ATOM 1943 O O . SER A 1 245 ? -9.023 -12.391 28.203 1 85.5 245 SER A O 1
ATOM 1945 N N . HIS A 1 246 ? -8.219 -12.727 26.219 1 85.94 246 HIS A N 1
ATOM 1946 C CA . HIS A 1 246 ? -6.918 -13.164 26.703 1 85.94 246 HIS A CA 1
ATOM 1947 C C . HIS A 1 246 ? -6.207 -12.047 27.469 1 85.94 246 HIS A C 1
ATOM 1949 O O . HIS A 1 246 ? -5.645 -12.281 28.531 1 85.94 246 HIS A O 1
ATOM 1955 N N . LEU A 1 247 ? -6.234 -10.898 26.906 1 87.5 247 LEU A N 1
ATOM 1956 C CA . LEU A 1 247 ? -5.551 -9.773 27.531 1 87.5 247 LEU A CA 1
ATOM 1957 C C . LEU A 1 247 ? -6.262 -9.352 28.812 1 87.5 247 LEU A C 1
ATOM 1959 O O . LEU A 1 247 ? -5.613 -8.992 29.797 1 87.5 247 LEU A O 1
ATOM 1963 N N . ARG A 1 248 ? -7.566 -9.406 28.781 1 87.19 248 ARG A N 1
ATOM 1964 C CA . ARG A 1 248 ? -8.328 -9.102 30 1 87.19 248 ARG A CA 1
ATOM 1965 C C . ARG A 1 248 ? -7.98 -10.07 31.125 1 87.19 248 ARG A C 1
ATOM 1967 O O . ARG A 1 248 ? -7.816 -9.664 32.281 1 87.19 248 ARG A O 1
ATOM 1974 N N . ALA A 1 249 ? -7.871 -11.281 30.719 1 83.94 249 ALA A N 1
ATOM 1975 C CA . ALA A 1 249 ? -7.496 -12.297 31.703 1 83.94 249 ALA A CA 1
ATOM 1976 C C . ALA A 1 249 ? -6.07 -12.07 32.188 1 83.94 249 ALA A C 1
ATOM 1978 O O . ALA A 1 249 ? -5.809 -12.18 33.406 1 83.94 249 ALA A O 1
ATOM 1979 N N . ALA A 1 250 ? -5.211 -11.805 31.281 1 83 250 ALA A N 1
ATOM 1980 C CA . ALA A 1 250 ? -3.801 -11.625 31.609 1 83 250 ALA A CA 1
ATOM 1981 C C . ALA A 1 250 ? -3.6 -10.391 32.5 1 83 250 ALA A C 1
ATOM 1983 O O . ALA A 1 250 ? -2.705 -10.367 33.344 1 83 250 ALA A O 1
ATOM 1984 N N . LEU A 1 251 ? -4.469 -9.406 32.312 1 86.44 251 LEU A N 1
ATOM 1985 C CA . LEU A 1 251 ? -4.336 -8.148 33.031 1 86.44 251 LEU A CA 1
ATOM 1986 C C . LEU A 1 251 ? -5.246 -8.125 34.25 1 86.44 251 LEU A C 1
ATOM 1988 O O . LEU A 1 251 ? -5.34 -7.109 34.969 1 86.44 251 LEU A O 1
ATOM 1992 N N . ASN A 1 252 ? -5.957 -9.242 34.531 1 82.25 252 ASN A N 1
ATOM 1993 C CA . ASN A 1 252 ? -6.891 -9.375 35.625 1 82.25 252 ASN A CA 1
ATOM 1994 C C . ASN A 1 252 ? -8 -8.328 35.562 1 82.25 252 ASN A C 1
ATOM 1996 O O . ASN A 1 252 ? -8.328 -7.691 36.562 1 82.25 252 ASN A O 1
ATOM 2000 N N . CYS A 1 253 ? -8.414 -8.031 34.312 1 76.38 253 CYS A N 1
ATOM 2001 C CA . CYS A 1 253 ? -9.5 -7.082 34.062 1 76.38 253 CYS A CA 1
ATOM 2002 C C . CYS A 1 253 ? -10.805 -7.812 33.781 1 76.38 253 CYS A C 1
ATOM 2004 O O . CYS A 1 253 ? -11.617 -7.359 32.969 1 76.38 253 CYS A O 1
ATOM 2006 N N . ASP A 1 254 ? -11.047 -8.914 34.406 1 69.94 254 ASP A N 1
ATOM 2007 C CA . ASP A 1 254 ? -12.258 -9.68 34.156 1 69.94 254 ASP A CA 1
ATOM 2008 C C . ASP A 1 254 ? -13.5 -8.914 34.594 1 69.94 254 ASP A C 1
ATOM 2010 O O . ASP A 1 254 ? -13.469 -8.219 35.625 1 69.94 254 ASP A O 1
ATOM 2014 N N . HIS A 1 255 ? -14.445 -8.711 33.594 1 65.88 255 HIS A N 1
ATOM 2015 C CA . HIS A 1 255 ? -15.711 -8.07 33.906 1 65.88 255 HIS A CA 1
ATOM 2016 C C . HIS A 1 255 ? -16.672 -9.039 34.594 1 65.88 255 HIS A C 1
ATOM 2018 O O . HIS A 1 255 ? -16.906 -10.141 34.062 1 65.88 255 HIS A O 1
ATOM 2024 N N . ASN A 1 256 ? -16.781 -8.859 35.812 1 63.25 256 ASN A N 1
ATOM 2025 C CA . ASN A 1 256 ? -17.891 -9.586 36.438 1 63.25 256 ASN A CA 1
ATOM 2026 C C . ASN A 1 256 ? -19.156 -8.75 36.5 1 63.25 256 ASN A C 1
ATOM 2028 O O . ASN A 1 256 ? -19.109 -7.535 36.281 1 63.25 256 ASN A O 1
ATOM 2032 N N . GLU A 1 257 ? -20.266 -9.438 36.438 1 64.69 257 GLU A N 1
ATOM 2033 C CA . GLU A 1 257 ? -21.594 -8.82 36.469 1 64.69 257 GLU A CA 1
ATOM 2034 C C . GLU A 1 257 ? -21.656 -7.707 37.5 1 64.69 257 GLU A C 1
ATOM 2036 O O . GLU A 1 257 ? -22.406 -6.75 37.375 1 64.69 257 GLU A O 1
ATOM 2041 N N . SER A 1 258 ? -20.812 -7.668 38.469 1 70.69 258 SER A N 1
ATOM 2042 C CA . SER A 1 258 ? -20.891 -6.707 39.562 1 70.69 258 SER A CA 1
ATOM 2043 C C . SER A 1 258 ? -19.859 -5.594 39.406 1 70.69 258 SER A C 1
ATOM 2045 O O . SER A 1 258 ? -19.812 -4.668 40.219 1 70.69 258 SER A O 1
ATOM 2047 N N . THR A 1 259 ? -19.188 -5.605 38.281 1 73.94 259 THR A N 1
ATOM 2048 C CA . THR A 1 259 ? -18.109 -4.637 38.125 1 73.94 259 THR A CA 1
ATOM 2049 C C . THR A 1 259 ? -18.656 -3.273 37.719 1 73.94 259 THR A C 1
ATOM 2051 O O . THR A 1 259 ? -19.422 -3.17 36.75 1 73.94 259 THR A O 1
ATOM 2054 N N . PRO A 1 260 ? -18.453 -2.219 38.531 1 79.81 260 PRO A N 1
ATOM 2055 C CA . PRO A 1 260 ? -18.906 -0.867 38.219 1 79.81 260 PRO A CA 1
ATOM 2056 C C . PRO A 1 260 ? -18.453 -0.414 36.812 1 79.81 260 PRO A C 1
ATOM 2058 O O . PRO A 1 260 ? -17.406 -0.863 36.344 1 79.81 260 PRO A O 1
ATOM 2061 N N . GLU A 1 261 ? -19.266 0.353 36.219 1 81.5 261 GLU A N 1
ATOM 2062 C CA . GLU A 1 261 ? -19.016 0.868 34.875 1 81.5 261 GLU A CA 1
ATOM 2063 C C . GLU A 1 261 ? -17.656 1.575 34.812 1 81.5 261 GLU A C 1
ATOM 2065 O O . GLU A 1 261 ? -16.953 1.474 33.812 1 81.5 261 GLU A O 1
ATOM 2070 N N . ALA A 1 262 ? -17.406 2.238 35.906 1 81.12 262 ALA A N 1
ATOM 2071 C CA . ALA A 1 262 ? -16.141 2.967 35.938 1 81.12 262 ALA A CA 1
ATOM 2072 C C . ALA A 1 262 ? -14.953 2.012 35.844 1 81.12 262 ALA A C 1
ATOM 2074 O O . ALA A 1 262 ? -13.953 2.299 35.188 1 81.12 262 ALA A O 1
ATOM 2075 N N . ASP A 1 263 ? -15.133 0.887 36.469 1 84.25 263 ASP A N 1
ATOM 2076 C CA . ASP A 1 263 ? -14.062 -0.103 36.469 1 84.25 263 ASP A CA 1
ATOM 2077 C C . ASP A 1 263 ? -13.93 -0.768 35.094 1 84.25 263 ASP A C 1
ATOM 2079 O O . ASP A 1 263 ? -12.82 -1.09 34.656 1 84.25 263 ASP A O 1
ATOM 2083 N N . ILE A 1 264 ? -15.07 -0.855 34.438 1 83.62 264 ILE A N 1
ATOM 2084 C CA . ILE A 1 264 ? -15.07 -1.458 33.125 1 83.62 264 ILE A CA 1
ATOM 2085 C C . ILE A 1 264 ? -14.312 -0.559 32.156 1 83.62 264 ILE A C 1
ATOM 2087 O O . ILE A 1 264 ? -13.508 -1.041 31.344 1 83.62 264 ILE A O 1
ATOM 2091 N N . LYS A 1 265 ? -14.539 0.707 32.25 1 86.69 265 LYS A N 1
ATOM 2092 C CA . LYS A 1 265 ? -13.867 1.666 31.391 1 86.69 265 LYS A CA 1
ATOM 2093 C C . LYS A 1 265 ? -12.359 1.653 31.625 1 86.69 265 LYS A C 1
ATOM 2095 O O . LYS A 1 265 ? -11.586 1.711 30.656 1 86.69 265 LYS A O 1
ATOM 2100 N N . GLU A 1 266 ? -12.055 1.587 32.906 1 88.56 266 GLU A N 1
ATOM 2101 C CA . GLU A 1 266 ? -10.633 1.577 33.25 1 88.56 266 GLU A CA 1
ATOM 2102 C C . GLU A 1 266 ? -9.969 0.292 32.75 1 88.56 266 GLU A C 1
ATOM 2104 O O . GLU A 1 266 ? -8.82 0.314 32.312 1 88.56 266 GLU A O 1
ATOM 2109 N N . ASN A 1 267 ? -10.688 -0.776 32.906 1 88.62 267 ASN A N 1
ATOM 2110 C CA . ASN A 1 267 ? -10.172 -2.051 32.406 1 88.62 267 ASN A CA 1
ATOM 2111 C C . ASN A 1 267 ? -9.984 -2.035 30.891 1 88.62 267 ASN A C 1
ATOM 2113 O O . ASN A 1 267 ? -8.961 -2.504 30.391 1 88.62 267 ASN A O 1
ATOM 2117 N N . ASP A 1 268 ? -10.922 -1.473 30.219 1 90.25 268 ASP A N 1
ATOM 2118 C CA . ASP A 1 268 ? -10.828 -1.373 28.766 1 90.25 268 ASP A CA 1
ATOM 2119 C C . ASP A 1 268 ? -9.648 -0.498 28.359 1 90.25 268 ASP A C 1
ATOM 2121 O O . ASP A 1 268 ? -8.969 -0.793 27.375 1 90.25 268 ASP A O 1
ATOM 2125 N N . ARG A 1 269 ? -9.461 0.542 29.109 1 91.38 269 ARG A N 1
ATOM 2126 C CA . ARG A 1 269 ? -8.336 1.425 28.828 1 91.38 269 ARG A CA 1
ATOM 2127 C C . ARG A 1 269 ? -7.012 0.676 28.953 1 91.38 269 ARG A C 1
ATOM 2129 O O . ARG A 1 269 ? -6.141 0.809 28.094 1 91.38 269 ARG A O 1
ATOM 2136 N N . MET A 1 270 ? -6.902 -0.141 29.969 1 90.69 270 MET A N 1
ATOM 2137 C CA . MET A 1 270 ? -5.676 -0.9 30.188 1 90.69 270 MET A CA 1
ATOM 2138 C C . MET A 1 270 ? -5.422 -1.88 29.047 1 90.69 270 MET A C 1
ATOM 2140 O O . MET A 1 270 ? -4.289 -2.021 28.594 1 90.69 270 MET A O 1
ATOM 2144 N N . VAL A 1 271 ? -6.438 -2.502 28.641 1 90.88 271 VAL A N 1
ATOM 2145 C CA . VAL A 1 271 ? -6.324 -3.482 27.578 1 90.88 271 VAL A CA 1
ATOM 2146 C C . VAL A 1 271 ? -5.914 -2.785 26.281 1 90.88 271 VAL A C 1
ATOM 2148 O O . VAL A 1 271 ? -5.008 -3.242 25.578 1 90.88 271 VAL A O 1
ATOM 2151 N N . LEU A 1 272 ? -6.551 -1.707 25.969 1 91.81 272 LEU A N 1
ATOM 2152 C CA . LEU A 1 272 ? -6.273 -0.975 24.734 1 91.81 272 LEU A CA 1
ATOM 2153 C C . LEU A 1 272 ? -4.859 -0.406 24.75 1 91.81 272 LEU A C 1
ATOM 2155 O O . LEU A 1 272 ? -4.16 -0.444 23.734 1 91.81 272 LEU A O 1
ATOM 2159 N N . GLU A 1 273 ? -4.434 0.097 25.859 1 91.06 273 GLU A N 1
ATOM 2160 C CA . GLU A 1 273 ? -3.076 0.624 25.984 1 91.06 273 GLU A CA 1
ATOM 2161 C C . GLU A 1 273 ? -2.037 -0.482 25.812 1 91.06 273 GLU A C 1
ATOM 2163 O O . GLU A 1 273 ? -0.979 -0.259 25.219 1 91.06 273 GLU A O 1
ATOM 2168 N N . THR A 1 274 ? -2.363 -1.607 26.359 1 90.5 274 THR A N 1
ATOM 2169 C CA . THR A 1 274 ? -1.475 -2.754 26.203 1 90.5 274 THR A CA 1
ATOM 2170 C C . THR A 1 274 ? -1.355 -3.139 24.719 1 90.5 274 THR A C 1
ATOM 2172 O O . THR A 1 274 ? -0.259 -3.426 24.234 1 90.5 274 THR A O 1
ATOM 2175 N N . LEU A 1 275 ? -2.418 -3.131 24.062 1 90.44 275 LEU A N 1
ATOM 2176 C CA . LEU A 1 275 ? -2.416 -3.463 22.641 1 90.44 275 LEU A CA 1
ATOM 2177 C C . LEU A 1 275 ? -1.608 -2.441 21.844 1 90.44 275 LEU A C 1
ATOM 2179 O O . LEU A 1 275 ? -0.847 -2.807 20.938 1 90.44 275 LEU A O 1
ATOM 2183 N N . VAL A 1 276 ? -1.762 -1.204 22.156 1 87.62 276 VAL A N 1
ATOM 2184 C CA . VAL A 1 276 ? -0.989 -0.155 21.5 1 87.62 276 VAL A CA 1
ATOM 2185 C C . VAL A 1 276 ? 0.502 -0.393 21.734 1 87.62 276 VAL A C 1
ATOM 2187 O O . VAL A 1 276 ? 1.305 -0.27 20.797 1 87.62 276 VAL A O 1
ATOM 2190 N N . SER A 1 277 ? 0.838 -0.795 22.922 1 86.06 277 SER A N 1
ATOM 2191 C CA . SER A 1 277 ? 2.238 -1.034 23.25 1 86.06 277 SER A CA 1
ATOM 2192 C C . SER A 1 277 ? 2.787 -2.244 22.5 1 86.06 277 SER A C 1
ATOM 2194 O O . SER A 1 277 ? 3.979 -2.301 22.188 1 86.06 277 SER A O 1
ATOM 2196 N N . ILE A 1 278 ? 1.946 -3.205 22.266 1 84.19 278 ILE A N 1
ATOM 2197 C CA . ILE A 1 278 ? 2.357 -4.422 21.578 1 84.19 278 ILE A CA 1
ATOM 2198 C C . ILE A 1 278 ? 2.518 -4.145 20.094 1 84.19 278 ILE A C 1
ATOM 2200 O O . ILE A 1 278 ? 3.502 -4.562 19.469 1 84.19 278 ILE A O 1
ATOM 2204 N N . PHE A 1 279 ? 1.599 -3.357 19.5 1 85.5 279 PHE A N 1
ATOM 2205 C CA . PHE A 1 279 ? 1.521 -3.301 18.047 1 85.5 279 PHE A CA 1
ATOM 2206 C C . PHE A 1 279 ? 2.27 -2.086 17.5 1 85.5 279 PHE A C 1
ATOM 2208 O O . PHE A 1 279 ? 2.73 -2.09 16.359 1 85.5 279 PHE A O 1
ATOM 2215 N N . THR A 1 280 ? 2.396 -1.064 18.297 1 78 280 THR A N 1
ATOM 2216 C CA . THR A 1 280 ? 3.045 0.151 17.812 1 78 280 THR A CA 1
ATOM 2217 C C . THR A 1 280 ? 4.48 -0.136 17.391 1 78 280 THR A C 1
ATOM 2219 O O . THR A 1 280 ? 4.914 0.301 16.312 1 78 280 THR A O 1
ATOM 2222 N N . PRO A 1 281 ? 5.211 -0.943 18.234 1 74.62 281 PRO A N 1
ATOM 2223 C CA . PRO A 1 281 ? 6.582 -1.247 17.812 1 74.62 281 PRO A CA 1
ATOM 2224 C C . PRO A 1 281 ? 6.637 -2.043 16.5 1 74.62 281 PRO A C 1
ATOM 2226 O O . PRO A 1 281 ? 7.637 -1.99 15.781 1 74.62 281 PRO A O 1
ATOM 2229 N N . MET A 1 282 ? 5.617 -2.773 16.297 1 75.06 282 MET A N 1
ATOM 2230 C CA . MET A 1 282 ? 5.574 -3.578 15.078 1 75.06 282 MET A CA 1
ATOM 2231 C C . MET A 1 282 ? 5.438 -2.691 13.844 1 75.06 282 MET A C 1
ATOM 2233 O O . MET A 1 282 ? 5.785 -3.104 12.734 1 75.06 282 MET A O 1
ATOM 2237 N N . LEU A 1 283 ? 4.742 -1.637 14.086 1 67.81 283 LEU A N 1
ATOM 2238 C CA . LEU A 1 283 ? 4.668 -0.655 13.016 1 67.81 283 LEU A CA 1
ATOM 2239 C C . LEU A 1 283 ? 6.02 0.018 12.797 1 67.81 283 LEU A C 1
ATOM 2241 O O . LEU A 1 283 ? 6.387 0.332 11.664 1 67.81 283 LEU A O 1
ATOM 2245 N N . GLU A 1 284 ? 6.512 0.399 14.141 1 55.34 284 GLU A N 1
ATOM 2246 C CA . GLU A 1 284 ? 7.793 1.1 14.164 1 55.34 284 GLU A CA 1
ATOM 2247 C C . GLU A 1 284 ? 8.93 0.193 13.695 1 55.34 284 GLU A C 1
ATOM 2249 O O . GLU A 1 284 ? 9.922 0.668 13.141 1 55.34 284 GLU A O 1
ATOM 2254 N N . GLY A 1 285 ? 8.82 -1.016 14.312 1 51.62 285 GLY A N 1
ATOM 2255 C CA . GLY A 1 285 ? 9.922 -1.92 14.008 1 51.62 285 GLY A CA 1
ATOM 2256 C C . GLY A 1 285 ? 10.195 -2.049 12.516 1 51.62 285 GLY A C 1
ATOM 2257 O O . GLY A 1 285 ? 11.203 -2.621 12.117 1 51.62 285 GLY A O 1
ATOM 2258 N N . GLU A 1 286 ? 9.078 -2.104 11.781 1 48.91 286 GLU A N 1
ATOM 2259 C CA . GLU A 1 286 ? 9.625 -1.658 10.508 1 48.91 286 GLU A CA 1
ATOM 2260 C C . GLU A 1 286 ? 10.289 -0.289 10.641 1 48.91 286 GLU A C 1
ATOM 2262 O O . GLU A 1 286 ? 9.641 0.682 11.039 1 48.91 286 GLU A O 1
ATOM 2267 N N . SER A 1 287 ? 11.406 -0.288 11.289 1 50.44 287 SER A N 1
ATOM 2268 C CA . SER A 1 287 ? 12.359 0.768 11.633 1 50.44 287 SER A CA 1
ATOM 2269 C C . SER A 1 287 ? 12.117 2.018 10.789 1 50.44 287 SER A C 1
ATOM 2271 O O . SER A 1 287 ? 12.914 2.957 10.82 1 50.44 287 SER A O 1
ATOM 2273 N N . ALA A 1 288 ? 11.148 1.947 10.086 1 56.34 288 ALA A N 1
ATOM 2274 C CA . ALA A 1 288 ? 11.148 3.137 9.242 1 56.34 288 ALA A CA 1
ATOM 2275 C C . ALA A 1 288 ? 10.516 4.32 9.961 1 56.34 288 ALA A C 1
ATOM 2277 O O . ALA A 1 288 ? 9.516 4.164 10.664 1 56.34 288 ALA A O 1
ATOM 2278 N N . SER A 1 289 ? 11.18 5.285 10.203 1 68.56 289 SER A N 1
ATOM 2279 C CA . SER A 1 289 ? 10.719 6.57 10.719 1 68.56 289 SER A CA 1
ATOM 2280 C C . SER A 1 289 ? 9.391 6.977 10.094 1 68.56 289 SER A C 1
ATOM 2282 O O . SER A 1 289 ? 9.023 6.484 9.023 1 68.56 289 SER A O 1
ATOM 2284 N N . TRP A 1 290 ? 8.492 7.66 10.859 1 77.81 290 TRP A N 1
ATOM 2285 C CA . TRP A 1 290 ? 7.156 8.078 10.438 1 77.81 290 TRP A CA 1
ATOM 2286 C C . TRP A 1 290 ? 7.18 8.609 9.008 1 77.81 290 TRP A C 1
ATOM 2288 O O . TRP A 1 290 ? 6.254 8.359 8.234 1 77.81 290 TRP A O 1
ATOM 2298 N N . ASP A 1 291 ? 8.203 9.281 8.703 1 86.75 291 ASP A N 1
ATOM 2299 C CA . ASP A 1 291 ? 8.297 9.93 7.395 1 86.75 291 ASP A CA 1
ATOM 2300 C C . ASP A 1 291 ? 8.562 8.898 6.297 1 86.75 291 ASP A C 1
ATOM 2302 O O . ASP A 1 291 ? 8.023 9.008 5.191 1 86.75 291 ASP A O 1
ATOM 2306 N N . VAL A 1 292 ? 9.281 7.902 6.652 1 79.5 292 VAL A N 1
ATOM 2307 C CA . VAL A 1 292 ? 9.547 6.844 5.684 1 79.5 292 VAL A CA 1
ATOM 2308 C C . VAL A 1 292 ? 8.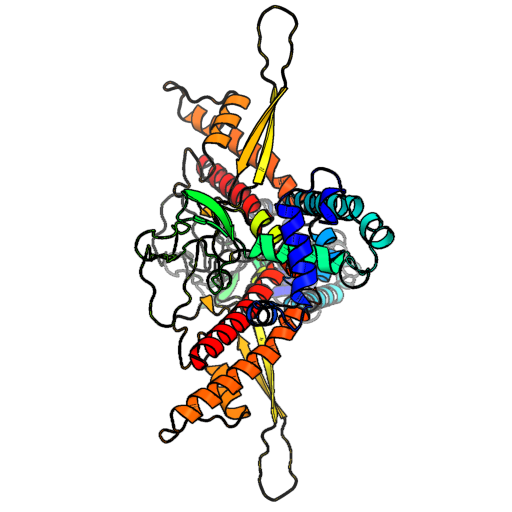266 6.07 5.398 1 79.5 292 VAL A C 1
ATOM 2310 O O . VAL A 1 292 ? 7.961 5.758 4.246 1 79.5 292 VAL A O 1
ATOM 2313 N N . VAL A 1 293 ? 7.547 5.879 6.438 1 75.38 293 VAL A N 1
ATOM 2314 C CA . VAL A 1 293 ? 6.281 5.168 6.285 1 75.38 293 VAL A CA 1
ATOM 2315 C C . VAL A 1 293 ? 5.352 5.965 5.375 1 75.38 293 VAL A C 1
ATOM 2317 O O . VAL A 1 293 ? 4.758 5.41 4.445 1 75.38 293 VAL A O 1
ATOM 2320 N N . LEU A 1 294 ? 5.234 7.215 5.645 1 86.31 294 LEU A N 1
ATOM 2321 C CA . LEU A 1 294 ? 4.363 8.086 4.855 1 86.31 294 LEU A CA 1
ATOM 2322 C C . LEU A 1 294 ? 4.832 8.148 3.406 1 86.31 294 LEU A C 1
ATOM 2324 O O . LEU A 1 294 ? 4.016 8.148 2.482 1 86.31 294 LEU A O 1
ATOM 2328 N N . ALA A 1 295 ? 6.121 8.188 3.205 1 87.38 295 ALA A N 1
ATOM 2329 C CA . ALA A 1 295 ? 6.703 8.188 1.865 1 87.38 295 ALA A CA 1
ATOM 2330 C C . ALA A 1 295 ? 6.363 6.906 1.116 1 87.38 295 ALA A C 1
ATOM 2332 O O . ALA A 1 295 ? 5.965 6.945 -0.049 1 87.38 295 ALA A O 1
ATOM 2333 N N . LEU A 1 296 ? 6.457 5.867 1.794 1 78.81 296 LEU A N 1
ATOM 2334 C CA . LEU A 1 296 ? 6.172 4.574 1.182 1 78.81 296 LEU A CA 1
ATOM 2335 C C . LEU A 1 296 ? 4.688 4.434 0.872 1 78.81 296 LEU A C 1
ATOM 2337 O O . LEU A 1 296 ? 4.312 3.863 -0.156 1 78.81 296 LEU A O 1
ATOM 2341 N N . ASP A 1 297 ? 3.877 4.953 1.777 1 82.94 297 ASP A N 1
ATOM 2342 C CA . ASP A 1 297 ? 2.439 4.938 1.527 1 82.94 297 ASP A CA 1
ATOM 2343 C C . ASP A 1 297 ? 2.098 5.695 0.245 1 82.94 297 ASP A C 1
ATOM 2345 O O . ASP A 1 297 ? 1.231 5.27 -0.521 1 82.94 297 ASP A O 1
ATOM 2349 N N . TYR A 1 298 ? 2.758 6.781 0.05 1 90.5 298 TYR A N 1
ATOM 2350 C CA . TYR A 1 298 ? 2.52 7.578 -1.15 1 90.5 298 TYR A CA 1
ATOM 2351 C C . TYR A 1 298 ? 2.934 6.812 -2.402 1 90.5 298 TYR A C 1
ATOM 2353 O O . TYR A 1 298 ? 2.219 6.82 -3.408 1 90.5 298 TYR A O 1
ATOM 2361 N N . LYS A 1 299 ? 4.059 6.223 -2.324 1 83.69 299 LYS A N 1
ATOM 2362 C CA . LYS A 1 299 ? 4.531 5.434 -3.461 1 83.69 299 LYS A CA 1
ATOM 2363 C C . LYS A 1 299 ? 3.57 4.289 -3.771 1 83.69 299 LYS A C 1
ATOM 2365 O O . LYS A 1 299 ? 3.324 3.979 -4.938 1 83.69 299 LYS A O 1
ATOM 2370 N N . ASP A 1 300 ? 3.104 3.738 -2.723 1 80.12 300 ASP A N 1
ATOM 2371 C CA . ASP A 1 300 ? 2.145 2.65 -2.895 1 80.12 300 ASP A CA 1
ATOM 2372 C C . ASP A 1 300 ? 0.869 3.143 -3.572 1 80.12 300 ASP A C 1
ATOM 2374 O O . ASP A 1 300 ? 0.288 2.438 -4.398 1 80.12 300 ASP A O 1
ATOM 2378 N N . LEU A 1 301 ? 0.455 4.285 -3.135 1 85.38 301 LEU A N 1
ATOM 2379 C CA . LEU A 1 301 ? -0.729 4.875 -3.752 1 85.38 301 LEU A CA 1
ATOM 2380 C C . LEU A 1 301 ? -0.511 5.094 -5.246 1 85.38 301 LEU A C 1
ATOM 2382 O O . LEU A 1 301 ? -1.384 4.781 -6.059 1 85.38 301 LEU A O 1
ATOM 2386 N N . GLN A 1 302 ? 0.646 5.602 -5.59 1 86.06 302 GLN A N 1
ATOM 2387 C CA . GLN A 1 302 ? 0.967 5.824 -6.996 1 86.06 302 GLN A CA 1
ATOM 2388 C C . GLN A 1 302 ? 0.977 4.512 -7.773 1 86.06 302 GLN A C 1
ATOM 2390 O O . GLN A 1 302 ? 0.421 4.434 -8.867 1 86.06 302 GLN A O 1
ATOM 2395 N N . ARG A 1 303 ? 1.539 3.562 -7.234 1 80.81 303 ARG A N 1
ATOM 2396 C CA . ARG A 1 303 ? 1.609 2.25 -7.867 1 80.81 303 ARG A CA 1
ATOM 2397 C C . ARG A 1 303 ? 0.217 1.659 -8.062 1 80.81 303 ARG A C 1
ATOM 2399 O O . ARG A 1 303 ? -0.068 1.054 -9.094 1 80.81 303 ARG A O 1
ATOM 2406 N N . ARG A 1 304 ? -0.572 1.81 -7.066 1 81.19 304 ARG A N 1
ATOM 2407 C CA . ARG A 1 304 ? -1.938 1.302 -7.129 1 81.19 304 ARG A CA 1
ATOM 2408 C C . ARG A 1 304 ? -2.707 1.94 -8.281 1 81.19 304 ARG A C 1
ATOM 2410 O O . ARG A 1 304 ? -3.455 1.262 -8.984 1 81.19 304 ARG A O 1
ATOM 2417 N N . ILE A 1 305 ? -2.504 3.217 -8.391 1 86.69 305 ILE A N 1
ATOM 2418 C CA . ILE A 1 305 ? -3.182 3.939 -9.461 1 86.69 305 ILE A CA 1
ATOM 2419 C C . ILE A 1 305 ? -2.715 3.41 -10.82 1 86.69 305 ILE A C 1
ATOM 2421 O O . ILE A 1 305 ? -3.535 3.055 -11.672 1 86.69 305 ILE A O 1
ATOM 2425 N N . ILE A 1 306 ? -1.444 3.27 -11.047 1 85.69 306 ILE A N 1
ATOM 2426 C CA . ILE A 1 306 ? -0.875 2.818 -12.312 1 85.69 306 ILE A CA 1
ATOM 2427 C C . ILE A 1 306 ? -1.3 1.377 -12.586 1 85.69 306 ILE A C 1
ATOM 2429 O O . ILE A 1 306 ? -1.702 1.041 -13.703 1 85.69 306 ILE A O 1
ATOM 2433 N N . SER A 1 307 ? -1.218 0.583 -11.562 1 80.56 307 SER A N 1
ATOM 2434 C CA . SER A 1 307 ? -1.614 -0.815 -11.688 1 80.56 307 SER A CA 1
ATOM 2435 C C . SER A 1 307 ? -3.076 -0.939 -12.109 1 80.56 307 SER A C 1
ATOM 2437 O O . SER A 1 307 ? -3.424 -1.805 -12.914 1 80.56 307 SER A O 1
ATOM 2439 N N . SER A 1 308 ? -3.893 -0.094 -11.547 1 82.94 308 SER A N 1
ATOM 2440 C CA . SER A 1 308 ? -5.312 -0.139 -11.883 1 82.94 308 SER A CA 1
ATOM 2441 C C . SER A 1 308 ? -5.535 0.185 -13.359 1 82.94 308 SER A C 1
ATOM 2443 O O . SER A 1 308 ? -6.426 -0.384 -13.992 1 82.94 308 SER A O 1
ATOM 2445 N N . ILE A 1 309 ? -4.73 0.974 -13.891 1 87.19 309 ILE A N 1
ATOM 2446 C CA . ILE A 1 309 ? -4.84 1.359 -15.297 1 87.19 309 ILE A CA 1
ATOM 2447 C C . ILE A 1 309 ? -4.414 0.195 -16.188 1 87.19 309 ILE A C 1
ATOM 2449 O O . ILE A 1 309 ? -5.125 -0.167 -17.125 1 87.19 309 ILE A O 1
ATOM 2453 N N . VAL A 1 310 ? -3.309 -0.371 -15.828 1 82.69 310 VAL A N 1
ATOM 2454 C CA . VAL A 1 310 ? -2.795 -1.495 -16.609 1 82.69 310 VAL A CA 1
ATOM 2455 C C . VAL A 1 310 ? -3.781 -2.658 -16.547 1 82.69 310 VAL A C 1
ATOM 2457 O O . VAL A 1 310 ? -4.055 -3.301 -17.562 1 82.69 310 VAL A O 1
ATOM 2460 N N . THR A 1 311 ? -4.305 -2.844 -15.391 1 77.12 311 THR A N 1
ATOM 2461 C CA . THR A 1 311 ? -5.281 -3.912 -15.203 1 77.12 311 THR A CA 1
ATOM 2462 C C . THR A 1 311 ? -6.531 -3.65 -16.031 1 77.12 311 THR A C 1
ATOM 2464 O O . THR A 1 311 ? -7.07 -4.566 -16.656 1 77.12 311 THR A O 1
ATOM 2467 N N . SER A 1 312 ? -7.012 -2.43 -15.992 1 84 312 SER A N 1
ATOM 2468 C CA . SER A 1 312 ? -8.18 -2.062 -16.781 1 84 312 SER A CA 1
ATOM 2469 C C . SER A 1 312 ? -7.918 -2.26 -18.281 1 84 312 SER A C 1
ATOM 2471 O O . SER A 1 312 ? -8.797 -2.723 -19.016 1 84 312 SER A O 1
ATOM 2473 N N . CYS A 1 313 ? -6.766 -1.901 -18.719 1 87.12 313 CYS A N 1
ATOM 2474 C CA . CYS A 1 313 ? -6.391 -2.104 -20.109 1 87.12 313 CYS A CA 1
ATOM 2475 C C . CYS A 1 313 ? -6.359 -3.588 -20.469 1 87.12 313 CYS A C 1
ATOM 2477 O O . CYS A 1 313 ? -6.836 -3.99 -21.531 1 87.12 313 CYS A O 1
ATOM 2479 N N . GLY A 1 314 ? -5.742 -4.344 -19.594 1 80.38 314 GLY A N 1
ATOM 2480 C CA . GLY A 1 314 ? -5.715 -5.781 -19.812 1 80.38 314 GLY A CA 1
ATOM 2481 C C . GLY A 1 314 ? -7.102 -6.395 -19.906 1 80.38 314 GLY A C 1
ATOM 2482 O O . GLY A 1 314 ? -7.359 -7.215 -20.797 1 80.38 314 GLY A O 1
ATOM 2483 N N . SER A 1 315 ? -7.965 -5.965 -19.031 1 76.81 315 SER A N 1
ATOM 2484 C CA . SER A 1 315 ? -9.352 -6.426 -19.047 1 76.81 315 SER A CA 1
ATOM 2485 C C . SER A 1 315 ? -10.047 -6.008 -20.344 1 76.81 315 SER A C 1
ATOM 2487 O O . SER A 1 315 ? -10.82 -6.777 -20.906 1 76.81 315 SER A O 1
ATOM 2489 N N . GLY A 1 316 ? -9.812 -4.793 -20.734 1 81.88 316 GLY A N 1
ATOM 2490 C CA . GLY A 1 316 ? -10.359 -4.316 -21.984 1 81.88 316 GLY A CA 1
ATOM 2491 C C . GLY A 1 316 ? -9.906 -5.141 -23.188 1 81.88 316 GLY A C 1
ATOM 2492 O O . GLY A 1 316 ? -10.719 -5.484 -24.047 1 81.88 316 GLY A O 1
ATOM 2493 N N . LEU A 1 317 ? -8.68 -5.461 -23.234 1 85.25 317 LEU A N 1
ATOM 2494 C CA . LEU A 1 317 ? -8.133 -6.266 -24.312 1 85.25 317 LEU A CA 1
ATOM 2495 C C . LEU A 1 317 ? -8.742 -7.664 -24.312 1 85.25 317 LEU A C 1
ATOM 2497 O O . LEU A 1 317 ? -9.047 -8.211 -25.375 1 85.25 317 LEU A O 1
ATOM 2501 N N . ALA A 1 318 ? -8.938 -8.148 -23.172 1 75.25 318 ALA A N 1
ATOM 2502 C CA . ALA A 1 318 ? -9.555 -9.461 -23.047 1 75.25 318 ALA A CA 1
ATOM 2503 C C . ALA A 1 318 ? -10.992 -9.445 -23.562 1 75.25 318 ALA A C 1
ATOM 2505 O O . ALA A 1 318 ? -11.453 -10.398 -24.188 1 75.25 318 ALA A O 1
ATOM 2506 N N . MET A 1 319 ? -11.688 -8.344 -23.312 1 77.44 319 MET A N 1
ATOM 2507 C CA . MET A 1 319 ? -13.062 -8.18 -23.781 1 77.44 319 MET A CA 1
ATOM 2508 C C . MET A 1 319 ? -13.125 -8.102 -25.297 1 77.44 319 MET A C 1
ATOM 2510 O O . MET A 1 319 ? -14.078 -8.578 -25.906 1 77.44 319 MET A O 1
ATOM 2514 N N . LEU A 1 320 ? -12.117 -7.523 -25.875 1 81.5 320 LEU A N 1
ATOM 2515 C CA . LEU A 1 320 ? -12.078 -7.359 -27.312 1 81.5 320 LEU A CA 1
ATOM 2516 C C . LEU A 1 320 ? -11.742 -8.68 -28 1 81.5 320 LEU A C 1
ATOM 2518 O O . LEU A 1 320 ? -12.109 -8.891 -29.156 1 81.5 320 LEU A O 1
ATOM 2522 N N . ASP A 1 321 ? -11.023 -9.516 -27.375 1 75.62 321 ASP A N 1
ATOM 2523 C CA . ASP A 1 321 ? -10.648 -10.812 -27.938 1 75.62 321 ASP A CA 1
ATOM 2524 C C . ASP A 1 321 ? -11.789 -11.82 -27.812 1 75.62 321 ASP A C 1
ATOM 2526 O O . ASP A 1 321 ? -11.781 -12.867 -28.453 1 75.62 321 ASP A O 1
ATOM 2530 N N . SER A 1 322 ? -12.734 -11.539 -26.953 1 63.34 322 SER A N 1
ATOM 2531 C CA . SER A 1 322 ? -13.867 -12.453 -26.812 1 63.34 322 SER A CA 1
ATOM 2532 C C . SER A 1 322 ? -14.938 -12.164 -27.859 1 63.34 322 SER A C 1
ATOM 2534 O O . SER A 1 322 ? -15.055 -11.039 -28.344 1 63.34 322 SER A O 1
ATOM 2536 N N . LEU B 1 1 ? 8.242 47.906 14.352 1 48.59 1 LEU B N 1
ATOM 2537 C CA . LEU B 1 1 ? 9.211 48.969 14.078 1 48.59 1 LEU B CA 1
ATOM 2538 C C . LEU B 1 1 ? 10.445 48.406 13.391 1 48.59 1 LEU B C 1
ATOM 2540 O O . LEU B 1 1 ? 10.883 48.938 12.367 1 48.59 1 LEU B O 1
ATOM 2544 N N . ALA B 1 2 ? 11.172 47.344 14.047 1 47.97 2 ALA B N 1
ATOM 2545 C CA . ALA B 1 2 ? 12.43 46.812 13.516 1 47.97 2 ALA B CA 1
ATOM 2546 C C . ALA B 1 2 ? 12.234 46.25 12.109 1 47.97 2 ALA B C 1
ATOM 2548 O O . ALA B 1 2 ? 13.148 46.312 11.289 1 47.97 2 ALA B O 1
ATOM 2549 N N . LEU B 1 3 ? 11.039 45.812 11.734 1 56.31 3 LEU B N 1
ATOM 2550 C CA . LEU B 1 3 ? 10.781 45.188 10.445 1 56.31 3 LEU B CA 1
ATOM 2551 C C . LEU B 1 3 ? 10.523 46.219 9.367 1 56.31 3 LEU B C 1
ATOM 2553 O O . LEU B 1 3 ? 10.477 45.906 8.18 1 56.31 3 LEU B O 1
ATOM 2557 N N . LYS B 1 4 ? 10.273 47.5 9.812 1 55.94 4 LYS B N 1
ATOM 2558 C CA . LYS B 1 4 ? 10.008 48.594 8.859 1 55.94 4 LYS B CA 1
ATOM 2559 C C . LYS B 1 4 ? 11.211 48.844 7.953 1 55.94 4 LYS B C 1
ATOM 2561 O O . LYS B 1 4 ? 11.047 49.219 6.793 1 55.94 4 LYS B O 1
ATOM 2566 N N . ASP B 1 5 ? 12.375 48.719 8.602 1 53.44 5 ASP B N 1
ATOM 2567 C CA . ASP B 1 5 ? 13.57 49.031 7.82 1 53.44 5 ASP B CA 1
ATOM 2568 C C . ASP B 1 5 ? 13.914 47.906 6.863 1 53.44 5 ASP B C 1
ATOM 2570 O O . ASP B 1 5 ? 14.797 48.062 6.012 1 53.44 5 ASP B O 1
ATOM 2574 N N . VAL B 1 6 ? 13.531 46.656 7.312 1 55.5 6 VAL B N 1
ATOM 2575 C CA . VAL B 1 6 ? 13.828 45.5 6.445 1 55.5 6 VAL B CA 1
ATOM 2576 C C . VAL B 1 6 ? 12.945 45.562 5.203 1 55.5 6 VAL B C 1
ATOM 2578 O O . VAL B 1 6 ? 11.758 45.906 5.289 1 55.5 6 VAL B O 1
ATOM 2581 N N . ASN B 1 7 ? 13.375 45.781 4.047 1 58.53 7 ASN B N 1
ATOM 2582 C CA . ASN B 1 7 ? 12.617 45.75 2.799 1 58.53 7 ASN B CA 1
ATOM 2583 C C . ASN B 1 7 ? 11.297 45 2.971 1 58.53 7 ASN B C 1
ATOM 2585 O O . ASN B 1 7 ? 11.086 44.312 3.973 1 58.53 7 ASN B O 1
ATOM 2589 N N . SER B 1 8 ? 10.266 44.844 1.929 1 68.56 8 SER B N 1
ATOM 2590 C CA . SER B 1 8 ? 8.883 44.438 1.693 1 68.56 8 SER B CA 1
ATOM 2591 C C . SER B 1 8 ? 8.602 43.062 2.291 1 68.56 8 SER B C 1
ATOM 2593 O O . SER B 1 8 ? 8.602 42.062 1.577 1 68.56 8 SER B O 1
ATOM 2595 N N . ILE B 1 9 ? 8.75 43.031 3.734 1 80.06 9 ILE B N 1
ATOM 2596 C CA . ILE B 1 9 ? 8.352 41.75 4.355 1 80.06 9 ILE B CA 1
ATOM 2597 C C . ILE B 1 9 ? 6.848 41.562 4.219 1 80.06 9 ILE B C 1
ATOM 2599 O O . ILE B 1 9 ? 6.07 42.469 4.5 1 80.06 9 ILE B O 1
ATOM 2603 N N . SER B 1 10 ? 6.551 40.531 3.75 1 84.94 10 SER B N 1
ATOM 2604 C CA . SER B 1 10 ? 5.137 40.25 3.537 1 84.94 10 SER B CA 1
ATOM 2605 C C . SER B 1 10 ? 4.414 40 4.859 1 84.94 10 SER B C 1
ATOM 2607 O O . SER B 1 10 ? 5.051 39.719 5.879 1 84.94 10 SER B O 1
ATOM 2609 N N . THR B 1 11 ? 3.16 40.25 4.895 1 85.19 11 THR B N 1
ATOM 2610 C CA . THR B 1 11 ? 2.324 40 6.062 1 85.19 11 THR B CA 1
ATOM 2611 C C . THR B 1 11 ? 2.447 38.562 6.52 1 85.19 11 THR B C 1
ATOM 2613 O O . THR B 1 11 ? 2.445 38.281 7.723 1 85.19 11 THR B O 1
ATOM 2616 N N . GLU B 1 12 ? 2.645 37.719 5.641 1 88.44 12 GLU B N 1
ATOM 2617 C CA . GLU B 1 12 ? 2.789 36.312 5.949 1 88.44 12 GLU B CA 1
ATOM 2618 C C . GLU B 1 12 ? 4.078 36.031 6.719 1 88.44 12 GLU B C 1
ATOM 2620 O O . GLU B 1 12 ? 4.078 35.281 7.699 1 88.44 12 GLU B O 1
ATOM 2625 N N . THR B 1 13 ? 5.094 36.656 6.258 1 91.38 13 THR B N 1
ATOM 2626 C CA . THR B 1 13 ? 6.383 36.469 6.914 1 91.38 13 THR B CA 1
ATOM 2627 C C . THR B 1 13 ? 6.352 37.031 8.336 1 91.38 13 THR B C 1
ATOM 2629 O O . THR B 1 13 ? 6.93 36.438 9.25 1 91.38 13 THR B O 1
ATOM 2632 N N . MET B 1 14 ? 5.699 38.156 8.477 1 91 14 MET B N 1
ATOM 2633 C CA . MET B 1 14 ? 5.578 38.781 9.797 1 91 14 MET B CA 1
ATOM 2634 C C . MET B 1 14 ? 4.863 37.844 10.766 1 91 14 MET B C 1
ATOM 2636 O O . MET B 1 14 ? 5.246 37.75 11.93 1 91 14 MET B O 1
ATOM 2640 N N . LEU B 1 15 ? 3.857 37.188 10.281 1 93.56 15 LEU B N 1
ATOM 2641 C CA . LEU B 1 15 ? 3.1 36.281 11.117 1 93.56 15 LEU B CA 1
ATOM 2642 C C . LEU B 1 15 ? 3.965 35.094 11.539 1 93.56 15 LEU B C 1
ATOM 2644 O O . LEU B 1 15 ? 3.844 34.594 12.664 1 93.56 15 LEU B O 1
ATOM 2648 N N . LEU B 1 16 ? 4.809 34.688 10.664 1 95.94 16 LEU B N 1
ATOM 2649 C CA . LEU B 1 16 ? 5.707 33.594 10.977 1 95.94 16 LEU B CA 1
ATOM 2650 C C . LEU B 1 16 ? 6.688 33.969 12.078 1 95.94 16 LEU B C 1
ATOM 2652 O O . LEU B 1 16 ? 6.855 33.25 13.055 1 95.94 16 LEU B O 1
ATOM 2656 N N . LEU B 1 17 ? 7.266 35.156 11.93 1 95.19 17 LEU B N 1
ATOM 2657 C CA . LEU B 1 17 ? 8.227 35.656 12.914 1 95.19 17 LEU B CA 1
ATOM 2658 C C . LEU B 1 17 ? 7.562 35.844 14.273 1 95.19 17 LEU B C 1
ATOM 2660 O O . LEU B 1 17 ? 8.141 35.531 15.312 1 95.19 17 LEU B O 1
ATOM 2664 N N . TRP B 1 18 ? 6.402 36.406 14.141 1 95.38 18 TRP B N 1
ATOM 2665 C CA . TRP B 1 18 ? 5.641 36.594 15.367 1 95.38 18 TRP B CA 1
ATOM 2666 C C . TRP B 1 18 ? 5.391 35.25 16.078 1 95.38 18 TRP B C 1
ATOM 2668 O O . TRP B 1 18 ? 5.531 35.156 17.297 1 95.38 18 TRP B O 1
ATOM 2678 N N . SER B 1 19 ? 5.012 34.219 15.359 1 96.56 19 SER B N 1
ATOM 2679 C CA . SER B 1 19 ? 4.715 32.906 15.922 1 96.56 19 SER B CA 1
ATOM 2680 C C . SER B 1 19 ? 5.945 32.281 16.562 1 96.56 19 SER B C 1
ATOM 2682 O O . SER B 1 19 ? 5.848 31.641 17.609 1 96.56 19 SER B O 1
ATOM 2684 N N . MET B 1 20 ? 7.094 32.5 15.969 1 96.19 20 MET B N 1
ATOM 2685 C CA . MET B 1 20 ? 8.352 31.984 16.5 1 96.19 20 MET B CA 1
ATOM 2686 C C . MET B 1 20 ? 8.633 32.594 17.875 1 96.19 20 MET B C 1
ATOM 2688 O O . MET B 1 20 ? 9.031 31.859 18.797 1 96.19 20 MET B O 1
ATOM 2692 N N . ARG B 1 21 ? 8.383 33.844 17.938 1 95.06 21 ARG B N 1
ATOM 2693 C CA . ARG B 1 21 ? 8.68 34.562 19.172 1 95.06 21 ARG B CA 1
ATOM 2694 C C . ARG B 1 21 ? 7.621 34.281 20.234 1 95.06 21 ARG B C 1
ATOM 2696 O O . ARG B 1 21 ? 7.949 34 21.391 1 95.06 21 ARG B O 1
ATOM 2703 N N . GLU B 1 22 ? 6.375 34.312 19.828 1 95 22 GLU B N 1
ATOM 2704 C CA . GLU B 1 22 ? 5.254 34.281 20.766 1 95 22 GLU B CA 1
ATOM 2705 C C . GLU B 1 22 ? 5.148 32.938 21.438 1 95 22 GLU B C 1
ATOM 2707 O O . GLU B 1 22 ? 4.734 32.844 22.594 1 95 22 GLU B O 1
ATOM 2712 N N . ARG B 1 23 ? 5.555 31.891 20.734 1 94.44 23 ARG B N 1
ATOM 2713 C CA . ARG B 1 23 ? 5.508 30.531 21.281 1 94.44 23 ARG B CA 1
ATOM 2714 C C . ARG B 1 23 ? 6.391 30.406 22.516 1 94.44 23 ARG B C 1
ATOM 2716 O O . ARG B 1 23 ? 6.094 29.625 23.422 1 94.44 23 ARG B O 1
ATOM 2723 N N . HIS B 1 24 ? 7.395 31.25 22.641 1 92.31 24 HIS B N 1
ATOM 2724 C CA . HIS B 1 24 ? 8.352 31.156 23.75 1 92.31 24 HIS B CA 1
ATOM 2725 C C . HIS B 1 24 ? 8.141 32.281 24.75 1 92.31 24 HIS B C 1
ATOM 2727 O O . HIS B 1 24 ? 8.945 32.469 25.672 1 92.31 24 HIS B O 1
ATOM 2733 N N . ASN B 1 25 ? 7.102 33.094 24.562 1 92.69 25 ASN B N 1
ATOM 2734 C CA . ASN B 1 25 ? 6.781 34.188 25.469 1 92.69 25 ASN B CA 1
ATOM 2735 C C . ASN B 1 25 ? 5.875 33.719 26.609 1 92.69 25 ASN B C 1
ATOM 2737 O O . ASN B 1 25 ? 4.684 33.5 26.406 1 92.69 25 ASN B O 1
ATOM 2741 N N . PRO B 1 26 ? 6.395 33.625 27.75 1 92 26 PRO B N 1
ATOM 2742 C CA . PRO B 1 26 ? 5.594 33.156 28.875 1 92 26 PRO B CA 1
ATOM 2743 C C . PRO B 1 26 ? 4.445 34.094 29.234 1 92 26 PRO B C 1
ATOM 2745 O O . PRO B 1 26 ? 3.473 33.656 29.859 1 92 26 PRO B O 1
ATOM 2748 N N . SER B 1 27 ? 4.465 35.312 28.859 1 93.38 27 SER B N 1
ATOM 2749 C CA . SER B 1 27 ? 3.443 36.281 29.188 1 93.38 27 SER B CA 1
ATOM 2750 C C . SER B 1 27 ? 2.465 36.5 28.031 1 93.38 27 SER B C 1
ATOM 2752 O O . SER B 1 27 ? 1.656 37.406 28.047 1 93.38 27 SER B O 1
ATOM 2754 N N . SER B 1 28 ? 2.543 35.625 27.109 1 93.06 28 SER B N 1
ATOM 2755 C CA . SER B 1 28 ? 1.684 35.781 25.938 1 93.06 28 SER B CA 1
ATOM 2756 C C . SER B 1 28 ? 0.221 35.531 26.297 1 93.06 28 SER B C 1
ATOM 2758 O O . SER B 1 28 ? -0.089 34.625 27.062 1 93.06 28 SER B O 1
ATOM 2760 N N . MET B 1 29 ? -0.677 36.312 25.734 1 94.19 29 MET B N 1
ATOM 2761 C CA . MET B 1 29 ? -2.111 36.062 25.891 1 94.19 29 MET B CA 1
ATOM 2762 C C . MET B 1 29 ? -2.541 34.781 25.172 1 94.19 29 MET B C 1
ATOM 2764 O O . MET B 1 29 ? -3.611 34.25 25.453 1 94.19 29 MET B O 1
ATOM 2768 N N . PHE B 1 30 ? -1.64 34.312 24.297 1 93.44 30 PHE B N 1
ATOM 2769 C CA . PHE B 1 30 ? -1.961 33.094 23.531 1 93.44 30 PHE B CA 1
ATOM 2770 C C . PHE B 1 30 ? -1.199 31.891 24.062 1 93.44 30 PHE B C 1
ATOM 2772 O O . PHE B 1 30 ? -1.045 30.891 23.359 1 93.44 30 PHE B O 1
ATOM 2779 N N . LYS B 1 31 ? -0.707 32.062 25.188 1 92.81 31 LYS B N 1
ATOM 2780 C CA . LYS B 1 31 ? 0.119 31.016 25.781 1 92.81 31 LYS B CA 1
ATOM 2781 C C . LYS B 1 31 ? -0.616 29.672 25.812 1 92.81 31 LYS B C 1
ATOM 2783 O O . LYS B 1 31 ? -0.041 28.641 25.484 1 92.81 31 LYS B O 1
ATOM 2788 N N . MET B 1 32 ? -1.844 29.688 26.188 1 89.81 32 MET B N 1
ATOM 2789 C CA . MET B 1 32 ? -2.641 28.469 26.281 1 89.81 32 MET B CA 1
ATOM 2790 C C . MET B 1 32 ? -2.766 27.797 24.922 1 89.81 32 MET B C 1
ATOM 2792 O O . MET B 1 32 ? -2.693 26.562 24.828 1 89.81 32 MET B O 1
ATOM 2796 N N . PHE B 1 33 ? -2.912 28.562 23.953 1 92 33 PHE B N 1
ATOM 2797 C CA . PHE B 1 33 ? -3.02 28.047 22.594 1 92 33 PHE B CA 1
ATOM 2798 C C . PHE B 1 33 ? -1.724 27.359 22.172 1 92 33 PHE B C 1
ATOM 2800 O O . PHE B 1 33 ? -1.738 26.219 21.719 1 92 33 PHE B O 1
ATOM 2807 N N . PHE B 1 34 ? -0.65 27.984 22.406 1 92.94 34 PHE B N 1
ATOM 2808 C CA . PHE B 1 34 ? 0.642 27.469 21.969 1 92.94 34 PHE B CA 1
ATOM 2809 C C . PHE B 1 34 ? 1.025 26.219 22.734 1 92.94 34 PHE B C 1
ATOM 2811 O O . PHE B 1 34 ? 1.671 25.312 22.188 1 92.94 34 PHE B O 1
ATOM 2818 N N . GLU B 1 35 ? 0.557 26.141 23.906 1 89.56 35 GLU B N 1
ATOM 2819 C CA . GLU B 1 35 ? 0.875 25 24.75 1 89.56 35 GLU B CA 1
ATOM 2820 C C . GLU B 1 35 ? 0.135 23.75 24.266 1 89.56 35 GLU B C 1
ATOM 2822 O O . GLU B 1 35 ? 0.55 22.625 24.562 1 89.56 35 GLU B O 1
ATOM 2827 N N . THR B 1 36 ? -0.974 23.984 23.516 1 87.94 36 THR B N 1
ATOM 2828 C CA . THR B 1 36 ? -1.747 22.859 23.016 1 87.94 36 THR B CA 1
ATOM 2829 C C . THR B 1 36 ? -1.154 22.328 21.719 1 87.94 36 THR B C 1
ATOM 2831 O O . THR B 1 36 ? -1.494 21.219 21.281 1 87.94 36 THR B O 1
ATOM 2834 N N . LEU B 1 37 ? -0.248 23.031 21.156 1 89.56 37 LEU B N 1
ATOM 2835 C CA . LEU B 1 37 ? 0.321 22.656 19.859 1 89.56 37 LEU B CA 1
ATOM 2836 C C . LEU B 1 37 ? 1.461 21.656 20.047 1 89.56 37 LEU B C 1
ATOM 2838 O O . LEU B 1 37 ? 2.152 21.688 21.062 1 89.56 37 LEU B O 1
ATOM 2842 N N . PRO B 1 38 ? 1.622 20.812 19.094 1 87.5 38 PRO B N 1
ATOM 2843 C CA . PRO B 1 38 ? 2.73 19.875 19.203 1 87.5 38 PRO B CA 1
ATOM 2844 C C . PRO B 1 38 ? 4.098 20.531 19.047 1 87.5 38 PRO B C 1
ATOM 2846 O O . PRO B 1 38 ? 4.203 21.594 18.422 1 87.5 38 PRO B O 1
ATOM 2849 N N . SER B 1 39 ? 5.062 19.812 19.547 1 89.38 39 SER B N 1
ATOM 2850 C CA . SER B 1 39 ? 6.422 20.328 19.406 1 89.38 39 SER B CA 1
ATOM 2851 C C . SER B 1 39 ? 6.926 20.141 17.969 1 89.38 39 SER B C 1
ATOM 2853 O O . SER B 1 39 ? 7.773 20.906 17.5 1 89.38 39 SER B O 1
ATOM 2855 N N . ASN B 1 40 ? 6.316 19.109 17.344 1 88.56 40 ASN B N 1
ATOM 2856 C CA . ASN B 1 40 ? 6.641 18.812 15.945 1 88.56 40 ASN B CA 1
ATOM 2857 C C . ASN B 1 40 ? 5.395 18.438 15.148 1 88.56 40 ASN B C 1
ATOM 2859 O O . ASN B 1 40 ? 4.59 17.625 15.594 1 88.56 40 ASN B O 1
ATOM 2863 N N . PHE B 1 41 ? 5.043 19.141 13.977 1 87.38 41 PHE B N 1
ATOM 2864 C CA . PHE B 1 41 ? 3.871 18.875 13.148 1 87.38 41 PHE B CA 1
ATOM 2865 C C . PHE B 1 41 ? 4.133 17.703 12.211 1 87.38 41 PHE B C 1
ATOM 2867 O O . PHE B 1 41 ? 3.195 17.094 11.68 1 87.38 41 PHE B O 1
ATOM 2874 N N . ASN B 1 42 ? 5.246 17.141 12.047 1 87.94 42 ASN B N 1
ATOM 2875 C CA . ASN B 1 42 ? 5.605 15.969 11.25 1 87.94 42 ASN B CA 1
ATOM 2876 C C . ASN B 1 42 ? 4.977 16.016 9.859 1 87.94 42 ASN B C 1
ATOM 2878 O O . ASN B 1 42 ? 4.301 15.078 9.445 1 87.94 42 ASN B O 1
ATOM 2882 N N . THR B 1 43 ? 5.082 17.078 9.102 1 95.56 43 THR B N 1
ATOM 2883 C CA . THR B 1 43 ? 4.637 17.203 7.719 1 95.56 43 THR B CA 1
ATOM 2884 C C . THR B 1 43 ? 5.742 16.781 6.758 1 95.56 43 THR B C 1
ATOM 2886 O O . THR B 1 43 ? 6.863 16.484 7.18 1 95.56 43 THR B O 1
ATOM 2889 N N . GLY B 1 44 ? 5.379 16.75 5.531 1 96.38 44 GLY B N 1
ATOM 2890 C CA . GLY B 1 44 ? 6.375 16.406 4.527 1 96.38 44 GLY B CA 1
ATOM 2891 C C . GLY B 1 44 ? 7.566 17.344 4.523 1 96.38 44 GLY B C 1
ATOM 2892 O O . GLY B 1 44 ? 8.664 16.953 4.121 1 96.38 44 GLY B O 1
ATOM 2893 N N . LEU B 1 45 ? 7.355 18.531 5.004 1 96.62 45 LEU B N 1
ATOM 2894 C CA . LEU B 1 45 ? 8.414 19.531 5.027 1 96.62 45 LEU B CA 1
ATOM 2895 C C . LEU B 1 45 ? 9.523 19.125 5.996 1 96.62 45 LEU B C 1
ATOM 2897 O O . LEU B 1 45 ? 10.648 19.625 5.91 1 96.62 45 LEU B O 1
ATOM 2901 N N . SER B 1 46 ? 9.242 18.188 6.875 1 94.81 46 SER B N 1
ATOM 2902 C CA . SER B 1 46 ? 10.203 17.734 7.883 1 94.81 46 SER B CA 1
ATOM 2903 C C . SER B 1 46 ? 10.664 16.312 7.598 1 94.81 46 SER B C 1
ATOM 2905 O O . SER B 1 46 ? 11.164 15.625 8.492 1 94.81 46 SER B O 1
ATOM 2907 N N . PHE B 1 47 ? 10.484 15.891 6.398 1 93.69 47 PHE B N 1
ATOM 2908 C CA . PHE B 1 47 ? 10.922 14.555 6.023 1 93.69 47 PHE B CA 1
ATOM 2909 C C . PHE B 1 47 ? 12.438 14.43 6.145 1 93.69 47 PHE B C 1
ATOM 2911 O O . PHE B 1 47 ? 13.18 15.336 5.75 1 93.69 47 PHE B O 1
ATOM 2918 N N . GLY B 1 48 ? 12.906 13.359 6.637 1 88.88 48 GLY B N 1
ATOM 2919 C CA . GLY B 1 48 ? 14.328 13.055 6.676 1 88.88 48 GLY B CA 1
ATOM 2920 C C . GLY B 1 48 ? 14.859 12.523 5.359 1 88.88 48 GLY B C 1
ATOM 2921 O O . GLY B 1 48 ? 14.109 12.367 4.398 1 88.88 48 GLY B O 1
ATOM 2922 N N . ILE B 1 49 ? 16.078 12.227 5.355 1 83.25 49 ILE B N 1
ATOM 2923 C CA . ILE B 1 49 ? 16.781 11.828 4.141 1 83.25 49 ILE B CA 1
ATOM 2924 C C . ILE B 1 49 ? 16.25 10.484 3.65 1 83.25 49 ILE B C 1
ATOM 2926 O O . ILE B 1 49 ? 16.078 10.281 2.445 1 83.25 49 ILE B O 1
ATOM 2930 N N . ASP B 1 50 ? 15.938 9.633 4.523 1 78.62 50 ASP B N 1
ATOM 2931 C CA . ASP B 1 50 ? 15.469 8.305 4.148 1 78.62 50 ASP B CA 1
ATOM 2932 C C . ASP B 1 50 ? 14.102 8.375 3.477 1 78.62 50 ASP B C 1
ATOM 2934 O O . ASP B 1 50 ? 13.836 7.664 2.502 1 78.62 50 ASP B O 1
ATOM 2938 N N . ALA B 1 51 ? 13.266 9.195 4.008 1 85.12 51 ALA B N 1
ATOM 2939 C CA . ALA B 1 51 ? 11.938 9.367 3.426 1 85.12 51 ALA B CA 1
ATOM 2940 C C . ALA B 1 51 ? 12.023 10.008 2.043 1 85.12 51 ALA B C 1
ATOM 2942 O O . ALA B 1 51 ? 11.328 9.578 1.115 1 85.12 51 ALA B O 1
ATOM 2943 N N . LEU B 1 52 ? 12.945 10.945 1.936 1 89.38 52 LEU B N 1
ATOM 2944 C CA . LEU B 1 52 ? 13.133 11.602 0.648 1 89.38 52 LEU B CA 1
ATOM 2945 C C . LEU B 1 52 ? 13.695 10.633 -0.384 1 89.38 52 LEU B C 1
ATOM 2947 O O . LEU B 1 52 ? 13.289 10.648 -1.547 1 89.38 52 LEU B O 1
ATOM 2951 N N . ALA B 1 53 ? 14.555 9.828 0.066 1 80.31 53 ALA B N 1
ATOM 2952 C CA . ALA B 1 53 ? 15.133 8.828 -0.824 1 80.31 53 ALA B CA 1
ATOM 2953 C C . ALA B 1 53 ? 14.062 7.852 -1.311 1 80.31 53 ALA B C 1
ATOM 2955 O O . ALA B 1 53 ? 14.055 7.461 -2.48 1 80.31 53 ALA B O 1
ATOM 2956 N N . ALA B 1 54 ? 13.18 7.531 -0.397 1 78.75 54 ALA B N 1
ATOM 2957 C CA . ALA B 1 54 ? 12.102 6.609 -0.745 1 78.75 54 ALA B CA 1
ATOM 2958 C C . ALA B 1 54 ? 11.18 7.215 -1.801 1 78.75 54 ALA B C 1
ATOM 2960 O O . ALA B 1 54 ? 10.602 6.492 -2.613 1 78.75 54 ALA B O 1
ATOM 2961 N N . LEU B 1 55 ? 11.109 8.531 -1.835 1 87.06 55 LEU B N 1
ATOM 2962 C CA . LEU B 1 55 ? 10.18 9.227 -2.713 1 87.06 55 LEU B CA 1
ATOM 2963 C C . LEU B 1 55 ? 10.836 9.555 -4.051 1 87.06 55 LEU B C 1
ATOM 2965 O O . LEU B 1 55 ? 10.18 10.102 -4.945 1 87.06 55 LEU B O 1
ATOM 2969 N N . GLU B 1 56 ? 12.07 9.219 -4.129 1 81.44 56 GLU B N 1
ATOM 2970 C CA . GLU B 1 56 ? 12.773 9.57 -5.355 1 81.44 56 GLU B CA 1
ATOM 2971 C C . GLU B 1 56 ? 12.031 9.062 -6.586 1 81.44 56 GLU B C 1
ATOM 2973 O O . GLU B 1 56 ? 11.547 7.93 -6.602 1 81.44 56 GLU B O 1
ATOM 2978 N N . GLY B 1 57 ? 11.836 9.969 -7.617 1 78 57 GLY B N 1
ATOM 2979 C CA . GLY B 1 57 ? 11.18 9.609 -8.867 1 78 57 GLY B CA 1
ATOM 2980 C C . GLY B 1 57 ? 9.703 9.945 -8.875 1 78 57 GLY B C 1
ATOM 2981 O O . GLY B 1 57 ? 9.039 9.805 -9.906 1 78 57 GLY B O 1
ATOM 2982 N N . THR B 1 58 ? 9.219 10.32 -7.727 1 83.69 58 THR B N 1
ATOM 2983 C CA . THR B 1 58 ? 7.805 10.672 -7.652 1 83.69 58 THR B CA 1
ATOM 2984 C C . THR B 1 58 ? 7.617 12.18 -7.777 1 83.69 58 THR B C 1
ATOM 2986 O O . THR B 1 58 ? 8.562 12.945 -7.602 1 83.69 58 THR B O 1
ATOM 2989 N N . LEU B 1 59 ? 6.395 12.547 -8.141 1 84.12 59 LEU B N 1
ATOM 2990 C CA . LEU B 1 59 ? 6.043 13.961 -8.172 1 84.12 59 LEU B CA 1
ATOM 2991 C C . LEU B 1 59 ? 6.152 14.578 -6.785 1 84.12 59 LEU B C 1
ATOM 2993 O O . LEU B 1 59 ? 6.57 15.734 -6.645 1 84.12 59 LEU B O 1
ATOM 2997 N N . LEU B 1 60 ? 5.812 13.805 -5.797 1 93.19 60 LEU B N 1
ATOM 2998 C CA . LEU B 1 60 ? 5.867 14.297 -4.426 1 93.19 60 LEU B CA 1
ATOM 2999 C C . LEU B 1 60 ? 7.293 14.672 -4.039 1 93.19 60 LEU B C 1
ATOM 3001 O O . LEU B 1 60 ? 7.512 15.656 -3.324 1 93.19 60 LEU B O 1
ATOM 3005 N N . PHE B 1 61 ? 8.266 13.898 -4.512 1 92.94 61 PHE B N 1
ATOM 3006 C CA . PHE B 1 61 ? 9.656 14.211 -4.219 1 92.94 61 PHE B CA 1
ATOM 3007 C C . PHE B 1 61 ? 10.016 15.602 -4.715 1 92.94 61 PHE B C 1
ATOM 3009 O O . PHE B 1 61 ? 10.547 16.422 -3.957 1 92.94 61 PHE B O 1
ATOM 3016 N N . ASP B 1 62 ? 9.656 15.906 -5.941 1 89.88 62 ASP B N 1
ATOM 3017 C CA . ASP B 1 62 ? 9.953 17.203 -6.547 1 89.88 62 ASP B CA 1
ATOM 3018 C C . ASP B 1 62 ? 9.227 18.328 -5.82 1 89.88 62 ASP B C 1
ATOM 3020 O O . ASP B 1 62 ? 9.805 19.391 -5.574 1 89.88 62 ASP B O 1
ATOM 3024 N N . GLU B 1 63 ? 8.023 18.094 -5.496 1 92.19 63 GLU B N 1
ATOM 3025 C CA . GLU B 1 63 ? 7.219 19.094 -4.809 1 92.19 63 GLU B CA 1
ATOM 3026 C C . GLU B 1 63 ? 7.801 19.422 -3.436 1 92.19 63 GLU B C 1
ATOM 3028 O O . GLU B 1 63 ? 7.859 20.594 -3.047 1 92.19 63 GLU B O 1
ATOM 3033 N N . LEU B 1 64 ? 8.227 18.375 -2.746 1 95.25 64 LEU B N 1
ATOM 3034 C CA . LEU B 1 64 ? 8.805 18.578 -1.42 1 95.25 64 LEU B CA 1
ATOM 3035 C C . LEU B 1 64 ? 10.125 19.344 -1.508 1 95.25 64 LEU B C 1
ATOM 3037 O O . LEU B 1 64 ? 10.375 20.25 -0.715 1 95.25 64 LEU B O 1
ATOM 3041 N N . MET B 1 65 ? 10.922 19.016 -2.492 1 92.94 65 MET B N 1
ATOM 3042 C CA . MET B 1 65 ? 12.211 19.688 -2.674 1 92.94 65 MET B CA 1
ATOM 3043 C C . MET B 1 65 ? 12.023 21.156 -2.994 1 92.94 65 MET B C 1
ATOM 3045 O O . MET B 1 65 ? 12.703 22.016 -2.43 1 92.94 65 MET B O 1
ATOM 3049 N N . GLN B 1 66 ? 11.078 21.375 -3.812 1 93.38 66 GLN B N 1
ATOM 3050 C CA . GLN B 1 66 ? 10.789 22.766 -4.191 1 93.38 66 GLN B CA 1
ATOM 3051 C C . GLN B 1 66 ? 10.273 23.562 -3.002 1 93.38 66 GLN B C 1
ATOM 3053 O O . GLN B 1 66 ? 10.688 24.703 -2.783 1 93.38 66 GLN B O 1
ATOM 3058 N N . ALA B 1 67 ? 9.375 22.969 -2.305 1 95.19 67 ALA B N 1
ATOM 3059 C CA . ALA B 1 67 ? 8.797 23.656 -1.151 1 95.19 67 ALA B CA 1
ATOM 3060 C C . ALA B 1 67 ? 9.859 23.938 -0.092 1 95.19 67 ALA B C 1
ATOM 3062 O O . ALA B 1 67 ? 9.914 25.047 0.458 1 95.19 67 ALA B O 1
ATOM 3063 N N . ARG B 1 68 ? 10.664 22.969 0.175 1 94.56 68 ARG B N 1
ATOM 3064 C CA . ARG B 1 68 ? 11.711 23.141 1.174 1 94.56 68 ARG B CA 1
ATOM 3065 C C . ARG B 1 68 ? 12.727 24.188 0.738 1 94.56 68 ARG B C 1
ATOM 3067 O O . ARG B 1 68 ? 13.18 25 1.554 1 94.56 68 ARG B O 1
ATOM 3074 N N . GLN B 1 69 ? 13.078 24.125 -0.521 1 93.25 69 GLN B N 1
ATOM 3075 C CA . GLN B 1 69 ? 14.016 25.109 -1.05 1 93.25 69 GLN B CA 1
ATOM 3076 C C . GLN B 1 69 ? 13.445 26.531 -0.938 1 93.25 69 GLN B C 1
ATOM 3078 O O . GLN B 1 69 ? 14.164 27.469 -0.588 1 93.25 69 GLN B O 1
ATOM 3083 N N . HIS B 1 70 ? 12.211 26.641 -1.219 1 94.94 70 HIS B N 1
ATOM 3084 C CA . HIS B 1 70 ? 11.539 27.922 -1.122 1 94.94 70 HIS B CA 1
ATOM 3085 C C . HIS B 1 70 ? 11.57 28.453 0.308 1 94.94 70 HIS B C 1
ATOM 3087 O O . HIS B 1 70 ? 11.891 29.625 0.536 1 94.94 70 HIS B O 1
ATOM 3093 N N . LEU B 1 71 ? 11.258 27.609 1.229 1 95.75 71 LEU B N 1
ATOM 3094 C CA . LEU B 1 71 ? 11.25 28.016 2.631 1 95.75 71 LEU B CA 1
ATOM 3095 C C . LEU B 1 71 ? 12.648 28.359 3.107 1 95.75 71 LEU B C 1
ATOM 3097 O O . LEU B 1 71 ? 12.836 29.328 3.863 1 95.75 71 LEU B O 1
ATOM 3101 N N . ARG B 1 72 ? 13.617 27.625 2.658 1 95.38 72 ARG B N 1
ATOM 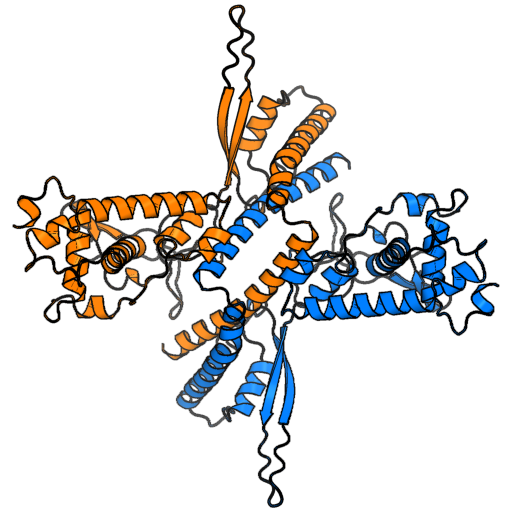3102 C CA . ARG B 1 72 ? 15 27.906 3.035 1 95.38 72 ARG B CA 1
ATOM 3103 C C . ARG B 1 72 ? 15.445 29.266 2.502 1 95.38 72 ARG B C 1
ATOM 3105 O O . ARG B 1 72 ? 16.109 30.031 3.209 1 95.38 72 ARG B O 1
ATOM 3112 N N . GLN B 1 73 ? 15.055 29.516 1.302 1 94 73 GLN B N 1
ATOM 3113 C CA . GLN B 1 73 ? 15.391 30.812 0.704 1 94 73 GLN B CA 1
ATOM 3114 C C . GLN B 1 73 ? 14.758 31.953 1.484 1 94 73 GLN B C 1
ATOM 3116 O O . GLN B 1 73 ? 15.398 32.969 1.71 1 94 73 GLN B O 1
ATOM 3121 N N . GLN B 1 74 ? 13.531 31.766 1.842 1 94.06 74 GLN B N 1
ATOM 3122 C CA . GLN B 1 74 ? 12.852 32.781 2.631 1 94.06 74 GLN B CA 1
ATOM 3123 C C . GLN B 1 74 ? 13.562 33.031 3.959 1 94.06 74 GLN B C 1
ATOM 3125 O O . GLN B 1 74 ? 13.75 34.156 4.371 1 94.06 74 GLN B O 1
ATOM 3130 N N . TYR B 1 75 ? 13.945 31.938 4.562 1 95.69 75 TYR B N 1
ATOM 3131 C CA . TYR B 1 75 ? 14.664 32.062 5.828 1 95.69 75 TYR B CA 1
ATOM 3132 C C . TYR B 1 75 ? 16 32.75 5.641 1 95.69 75 TYR B C 1
ATOM 3134 O O . TYR B 1 75 ? 16.375 33.625 6.426 1 95.69 75 TYR B O 1
ATOM 3142 N N . ASP B 1 76 ? 16.703 32.406 4.605 1 94.44 76 ASP B N 1
ATOM 3143 C CA . ASP B 1 76 ? 18.062 32.906 4.359 1 94.44 76 ASP B CA 1
ATOM 3144 C C . ASP B 1 76 ? 18.031 34.406 3.994 1 94.44 76 ASP B C 1
ATOM 3146 O O . ASP B 1 76 ? 19.031 35.094 4.16 1 94.44 76 ASP B O 1
ATOM 3150 N N . GLU B 1 77 ? 16.906 34.812 3.527 1 92.44 77 GLU B N 1
ATOM 3151 C CA . GLU B 1 77 ? 16.75 36.219 3.219 1 92.44 77 GLU B CA 1
ATOM 3152 C C . GLU B 1 77 ? 16.641 37.062 4.492 1 92.44 77 GLU B C 1
ATOM 3154 O O . GLU B 1 77 ? 16.922 38.25 4.484 1 92.44 77 GLU B O 1
ATOM 3159 N N . LEU B 1 78 ? 16.281 36.438 5.508 1 93.44 78 LEU B N 1
ATOM 3160 C CA . LEU B 1 78 ? 16.031 37.125 6.754 1 93.44 78 LEU B CA 1
ATOM 3161 C C . LEU B 1 78 ? 17.172 36.938 7.742 1 93.44 78 LEU B C 1
ATOM 3163 O O . LEU B 1 78 ? 17.578 37.875 8.422 1 93.44 78 LEU B O 1
ATOM 3167 N N . PHE B 1 79 ? 17.672 35.781 7.773 1 92.69 79 PHE B N 1
ATOM 3168 C CA . PHE B 1 79 ? 18.641 35.438 8.805 1 92.69 79 PHE B CA 1
ATOM 3169 C C . PHE B 1 79 ? 19.938 34.938 8.188 1 92.69 79 PHE B C 1
ATOM 3171 O O . PHE B 1 79 ? 19.922 34.281 7.137 1 92.69 79 PHE B O 1
ATOM 3178 N N . PRO B 1 80 ? 21.016 35.344 8.789 1 91.94 80 PRO B N 1
ATOM 3179 C CA . PRO B 1 80 ? 21.109 35.875 10.148 1 91.94 80 PRO B CA 1
ATOM 3180 C C . PRO B 1 80 ? 21.141 37.406 10.172 1 91.94 80 PRO B C 1
ATOM 3182 O O . PRO B 1 80 ? 21.484 38 11.195 1 91.94 80 PRO B O 1
ATOM 3185 N N . MET B 1 81 ? 20.828 38 9.102 1 90.44 81 MET B N 1
ATOM 3186 C CA . MET B 1 81 ? 20.938 39.469 8.977 1 90.44 81 MET B CA 1
ATOM 3187 C C . MET B 1 81 ? 20.156 40.156 10.094 1 90.44 81 MET B C 1
ATOM 3189 O O . MET B 1 81 ? 20.688 41.031 10.773 1 90.44 81 MET B O 1
ATOM 3193 N N . LEU B 1 82 ? 18.938 39.75 10.328 1 90.62 82 LEU B N 1
ATOM 3194 C CA . LEU B 1 82 ? 18.094 40.375 11.328 1 90.62 82 LEU B CA 1
ATOM 3195 C C . LEU B 1 82 ? 18.641 40.156 12.734 1 90.62 82 LEU B C 1
ATOM 3197 O O . LEU B 1 82 ? 18.578 41.031 13.578 1 90.62 82 LEU B O 1
ATOM 3201 N N . SER B 1 83 ? 19.156 39 12.938 1 92.56 83 SER B N 1
ATOM 3202 C CA . SER B 1 83 ? 19.703 38.688 14.25 1 92.56 83 SER B CA 1
ATOM 3203 C C . SER B 1 83 ? 20.984 39.5 14.516 1 92.56 83 SER B C 1
ATOM 3205 O O . SER B 1 83 ? 21.266 39.844 15.656 1 92.56 83 SER B O 1
ATOM 3207 N N . THR B 1 84 ? 21.75 39.75 13.508 1 92.25 84 THR B N 1
ATOM 3208 C CA . THR B 1 84 ? 22.969 40.531 13.625 1 92.25 84 THR B CA 1
ATOM 3209 C C . THR B 1 84 ? 22.656 42 13.836 1 92.25 84 THR B C 1
ATOM 3211 O O . THR B 1 84 ? 23.266 42.656 14.68 1 92.25 84 THR B O 1
ATOM 3214 N N . LYS B 1 85 ? 21.688 42.469 13.125 1 90.56 85 LYS B N 1
ATOM 3215 C CA . LYS B 1 85 ? 21.328 43.906 13.172 1 90.56 85 LYS B CA 1
ATOM 3216 C C . LYS B 1 85 ? 20.547 44.219 14.445 1 90.56 85 LYS B C 1
ATOM 3218 O O . LYS B 1 85 ? 20.703 45.312 15.008 1 90.56 85 LYS B O 1
ATOM 3223 N N . PHE B 1 86 ? 19.672 43.281 14.781 1 91.38 86 PHE B N 1
ATOM 3224 C CA . PHE B 1 86 ? 18.812 43.5 15.945 1 91.38 86 PHE B CA 1
ATOM 3225 C C . PHE B 1 86 ? 18.875 42.312 16.906 1 91.38 86 PHE B C 1
ATOM 3227 O O . PHE B 1 86 ? 17.859 41.656 17.125 1 91.38 86 PHE B O 1
ATOM 3234 N N . PRO B 1 87 ? 19.922 42.094 17.562 1 91.56 87 PRO B N 1
ATOM 3235 C CA . PRO B 1 87 ? 20.141 40.875 18.359 1 91.56 87 PRO B CA 1
ATOM 3236 C C . PRO B 1 87 ? 19.203 40.812 19.562 1 91.56 87 PRO B C 1
ATOM 3238 O O . PRO B 1 87 ? 18.875 39.719 20.031 1 91.56 87 PRO B O 1
ATOM 3241 N N . GLU B 1 88 ? 18.75 41.938 20.109 1 90.94 88 GLU B N 1
ATOM 3242 C CA . GLU B 1 88 ? 17.875 41.906 21.281 1 90.94 88 GLU B CA 1
ATOM 3243 C C . GLU B 1 88 ? 16.453 41.531 20.906 1 90.94 88 GLU B C 1
ATOM 3245 O O . GLU B 1 88 ? 15.727 40.938 21.719 1 90.94 88 GLU B O 1
ATOM 3250 N N . ILE B 1 89 ? 16.094 41.781 19.688 1 89.5 89 ILE B N 1
ATOM 3251 C CA . ILE B 1 89 ? 14.734 41.531 19.219 1 89.5 89 ILE B CA 1
ATOM 3252 C C . ILE B 1 89 ? 14.688 40.125 18.578 1 89.5 89 ILE B C 1
ATOM 3254 O O . ILE B 1 89 ? 13.766 39.344 18.844 1 89.5 89 ILE B O 1
ATOM 3258 N N . PHE B 1 90 ? 15.719 39.844 17.75 1 93.38 90 PHE B N 1
ATOM 3259 C CA . PHE B 1 90 ? 15.766 38.625 16.984 1 93.38 90 PHE B CA 1
ATOM 3260 C C . PHE B 1 90 ? 16.859 37.688 17.516 1 93.38 90 PHE B C 1
ATOM 3262 O O . PHE B 1 90 ? 17.891 37.5 16.875 1 93.38 90 PHE B O 1
ATOM 3269 N N . LYS B 1 91 ? 16.594 37.031 18.578 1 94.38 91 LYS B N 1
ATOM 3270 C CA . LYS B 1 91 ? 17.547 36.125 19.234 1 94.38 91 LYS B CA 1
ATOM 3271 C C . LYS B 1 91 ? 17.797 34.906 18.375 1 94.38 91 LYS B C 1
ATOM 3273 O O . LYS B 1 91 ? 16.859 34.25 17.906 1 94.38 91 LYS B O 1
ATOM 3278 N N . GLN B 1 92 ? 18.953 34.531 18.234 1 92.19 92 GLN B N 1
ATOM 3279 C CA . GLN B 1 92 ? 19.375 33.438 17.344 1 92.19 92 GLN B CA 1
ATOM 3280 C C . GLN B 1 92 ? 18.766 32.125 17.75 1 92.19 92 GLN B C 1
ATOM 3282 O O . GLN B 1 92 ? 18.469 31.266 16.906 1 92.19 92 GLN B O 1
ATOM 3287 N N . ASP B 1 93 ? 18.594 31.875 18.984 1 93.56 93 ASP B N 1
ATOM 3288 C CA . ASP B 1 93 ? 18.062 30.609 19.469 1 93.56 93 ASP B CA 1
ATOM 3289 C C . ASP B 1 93 ? 16.578 30.484 19.172 1 93.56 93 ASP B C 1
ATOM 3291 O O . ASP B 1 93 ? 16.062 29.375 18.984 1 93.56 93 ASP B O 1
ATOM 3295 N N . ILE B 1 94 ? 15.883 31.594 19.188 1 95 94 ILE B N 1
ATOM 3296 C CA . ILE B 1 94 ? 14.445 31.609 18.938 1 95 94 ILE B CA 1
ATOM 3297 C C . ILE B 1 94 ? 14.195 31.625 17.438 1 95 94 ILE B C 1
ATOM 3299 O O . ILE B 1 94 ? 13.289 30.938 16.938 1 95 94 ILE B O 1
ATOM 3303 N N . PHE B 1 95 ? 15.023 32.406 16.75 1 96.25 95 PHE B N 1
ATOM 3304 C CA . PHE B 1 95 ? 14.805 32.562 15.312 1 96.25 95 PHE B CA 1
ATOM 3305 C C . PHE B 1 95 ? 15.75 31.656 14.523 1 96.25 95 PHE B C 1
ATOM 3307 O O . PHE B 1 95 ? 16.422 32.125 13.594 1 96.25 95 PHE B O 1
ATOM 3314 N N . SER B 1 96 ? 15.703 30.328 14.852 1 96.25 96 SER B N 1
ATOM 3315 C CA . SER B 1 96 ? 16.438 29.281 14.156 1 96.25 96 SER B CA 1
ATOM 3316 C C . SER B 1 96 ? 15.633 28.719 12.984 1 96.25 96 SER B C 1
ATOM 3318 O O . SER B 1 96 ? 14.438 28.969 12.875 1 96.25 96 SER B O 1
ATOM 3320 N N . TRP B 1 97 ? 16.297 27.953 12.125 1 96.12 97 TRP B N 1
ATOM 3321 C CA . TRP B 1 97 ? 15.625 27.281 11.008 1 96.12 97 TRP B CA 1
ATOM 3322 C C . TRP B 1 97 ? 14.516 26.359 11.508 1 96.12 97 TRP B C 1
ATOM 3324 O O . TRP B 1 97 ? 13.414 26.359 10.953 1 96.12 97 TRP B O 1
ATOM 3334 N N . ASP B 1 98 ? 14.805 25.672 12.523 1 95.5 98 ASP B N 1
ATOM 3335 C CA . ASP B 1 98 ? 13.844 24.703 13.055 1 95.5 98 ASP B CA 1
ATOM 3336 C C . ASP B 1 98 ? 12.57 25.406 13.523 1 95.5 98 ASP B C 1
ATOM 3338 O O . ASP B 1 98 ? 11.461 24.922 13.273 1 95.5 98 ASP B O 1
ATOM 3342 N N . ASN B 1 99 ? 12.773 26.531 14.203 1 96.75 99 ASN B N 1
ATOM 3343 C CA . ASN B 1 99 ? 11.609 27.281 14.672 1 96.75 99 ASN B CA 1
ATOM 3344 C C . ASN B 1 99 ? 10.859 27.938 13.523 1 96.75 99 ASN B C 1
ATOM 3346 O O . ASN B 1 99 ? 9.641 28.062 13.562 1 96.75 99 ASN B O 1
ATOM 3350 N N . PHE B 1 100 ? 11.617 28.391 12.5 1 97.38 100 PHE B N 1
ATOM 3351 C CA . PHE B 1 100 ? 10.992 28.953 11.312 1 97.38 100 PHE B CA 1
ATOM 3352 C C . PHE B 1 100 ? 10.125 27.906 10.609 1 97.38 100 PHE B C 1
ATOM 3354 O O . PHE B 1 100 ? 8.984 28.188 10.242 1 97.38 100 PHE B O 1
ATOM 3361 N N . LEU B 1 101 ? 10.711 26.734 10.484 1 97.44 101 LEU B N 1
ATOM 3362 C CA . LEU B 1 101 ? 9.984 25.641 9.852 1 97.44 101 LEU B CA 1
ATOM 3363 C C . LEU B 1 101 ? 8.75 25.266 10.664 1 97.44 101 LEU B C 1
ATOM 3365 O O . LEU B 1 101 ? 7.68 25.016 10.102 1 97.44 101 LEU B O 1
ATOM 3369 N N . TRP B 1 102 ? 8.875 25.234 11.93 1 97.31 102 TRP B N 1
ATOM 3370 C CA . TRP B 1 102 ? 7.75 24.953 12.812 1 97.31 102 TRP B CA 1
ATOM 3371 C C . TRP B 1 102 ? 6.621 25.953 12.594 1 97.31 102 TRP B C 1
ATOM 3373 O O . TRP B 1 102 ? 5.449 25.578 12.516 1 97.31 102 TRP B O 1
ATOM 3383 N N . ALA B 1 103 ? 6.996 27.203 12.555 1 97.62 103 ALA B N 1
ATOM 3384 C CA . ALA B 1 103 ? 6.004 28.25 12.344 1 97.62 103 ALA B CA 1
ATOM 3385 C C . ALA B 1 103 ? 5.309 28.094 10.992 1 97.62 103 ALA B C 1
ATOM 3387 O O . ALA B 1 103 ? 4.094 28.266 10.891 1 97.62 103 ALA B O 1
ATOM 3388 N N . CYS B 1 104 ? 6.082 27.75 9.984 1 97.31 104 CYS B N 1
ATOM 3389 C CA . CYS B 1 104 ? 5.504 27.484 8.672 1 97.31 104 CYS B CA 1
ATOM 3390 C C . CYS B 1 104 ? 4.5 26.344 8.727 1 97.31 104 CYS B C 1
ATOM 3392 O O . CYS B 1 104 ? 3.385 26.469 8.227 1 97.31 104 CYS B O 1
ATOM 3394 N N . GLU B 1 105 ? 4.934 25.281 9.328 1 97.12 105 GLU B N 1
ATOM 3395 C CA . GLU B 1 105 ? 4.074 24.094 9.422 1 97.12 105 GLU B CA 1
ATOM 3396 C C . GLU B 1 105 ? 2.809 24.391 10.219 1 97.12 105 GLU B C 1
ATOM 3398 O O . GLU B 1 105 ? 1.729 23.906 9.883 1 97.12 105 GLU B O 1
ATOM 3403 N N . LEU B 1 106 ? 2.916 25.203 11.281 1 96.19 106 LEU B N 1
ATOM 3404 C CA . LEU B 1 106 ? 1.752 25.625 12.047 1 96.19 106 LEU B CA 1
ATOM 3405 C C . LEU B 1 106 ? 0.727 26.312 11.148 1 96.19 106 LEU B C 1
ATOM 3407 O O . LEU B 1 106 ? -0.445 25.922 11.133 1 96.19 106 LEU B O 1
ATOM 3411 N N . TRP B 1 107 ? 1.17 27.219 10.383 1 95.44 107 TRP B N 1
ATOM 3412 C CA . TRP B 1 107 ? 0.252 28.047 9.602 1 95.44 107 TRP B CA 1
ATOM 3413 C C . TRP B 1 107 ? -0.254 27.281 8.383 1 95.44 107 TRP B C 1
ATOM 3415 O O . TRP B 1 107 ? -1.414 27.422 7.988 1 95.44 107 TRP B O 1
ATOM 3425 N N . TYR B 1 108 ? 0.607 26.453 7.777 1 94.12 108 TYR B N 1
ATOM 3426 C CA . TYR B 1 108 ? 0.187 25.672 6.613 1 94.12 108 TYR B CA 1
ATOM 3427 C C . TYR B 1 108 ? -0.848 24.625 7 1 94.12 108 TYR B C 1
ATOM 3429 O O . TYR B 1 108 ? -1.795 24.375 6.25 1 94.12 108 TYR B O 1
ATOM 3437 N N . SER B 1 109 ? -0.715 24.031 8.164 1 93.38 109 SER B N 1
ATOM 3438 C CA . SER B 1 109 ? -1.555 22.906 8.562 1 93.38 109 SER B CA 1
ATOM 3439 C C . SER B 1 109 ? -2.811 23.391 9.289 1 93.38 109 SER B C 1
ATOM 3441 O O . SER B 1 109 ? -3.85 22.719 9.242 1 93.38 109 SER B O 1
ATOM 3443 N N . ASN B 1 110 ? -2.707 24.594 9.953 1 92.94 110 ASN B N 1
ATOM 3444 C CA . ASN B 1 110 ? -3.76 24.875 10.922 1 92.94 110 ASN B CA 1
ATOM 3445 C C . ASN B 1 110 ? -4.473 26.188 10.609 1 92.94 110 ASN B C 1
ATOM 3447 O O . ASN B 1 110 ? -5.488 26.516 11.227 1 92.94 110 ASN B O 1
ATOM 3451 N N . SER B 1 111 ? -3.994 26.938 9.68 1 92.75 111 SER B N 1
ATOM 3452 C CA . SER B 1 111 ? -4.648 28.203 9.391 1 92.75 111 SER B CA 1
ATOM 3453 C C . SER B 1 111 ? -5.82 28.016 8.43 1 92.75 111 SER B C 1
ATOM 3455 O O . SER B 1 111 ? -5.895 27.016 7.723 1 92.75 111 SER B O 1
ATOM 3457 N N . MET B 1 112 ? -6.727 28.969 8.5 1 89.75 112 MET B N 1
ATOM 3458 C CA . MET B 1 112 ? -7.883 29 7.609 1 89.75 112 MET B CA 1
ATOM 3459 C C . MET B 1 112 ? -8.133 30.406 7.098 1 89.75 112 MET B C 1
ATOM 3461 O O . MET B 1 112 ? -7.879 31.391 7.805 1 89.75 112 MET B O 1
ATOM 3465 N N . MET B 1 113 ? -8.562 30.422 5.883 1 87.31 113 MET B N 1
ATOM 3466 C CA . MET B 1 113 ? -8.977 31.719 5.352 1 87.31 113 MET B CA 1
ATOM 3467 C C . MET B 1 113 ? -10.414 32.031 5.766 1 87.31 113 MET B C 1
ATOM 3469 O O . MET B 1 113 ? -11.32 31.25 5.535 1 87.31 113 MET B O 1
ATOM 3473 N N . VAL B 1 114 ? -10.578 33.125 6.402 1 89 114 VAL B N 1
ATOM 3474 C CA . VAL B 1 114 ? -11.883 33.531 6.938 1 89 114 VAL B CA 1
ATOM 3475 C C . VAL B 1 114 ? -12.227 34.938 6.477 1 89 114 VAL B C 1
ATOM 3477 O O . VAL B 1 114 ? -11.359 35.812 6.438 1 89 114 VAL B O 1
ATOM 3480 N N . VAL B 1 115 ? -13.469 35.094 6.039 1 89.75 115 VAL B N 1
ATOM 3481 C CA . VAL B 1 115 ? -13.977 36.406 5.766 1 89.75 115 VAL B CA 1
ATOM 3482 C C . VAL B 1 115 ? -14.445 37.062 7.062 1 89.75 115 VAL B C 1
ATOM 3484 O O . VAL B 1 115 ? -15.422 36.625 7.668 1 89.75 115 VAL B O 1
ATOM 3487 N N . LEU B 1 116 ? -13.727 38.062 7.453 1 88.06 116 LEU B N 1
ATOM 3488 C CA . LEU B 1 116 ? -14.047 38.75 8.695 1 88.06 116 LEU B CA 1
ATOM 3489 C C . LEU B 1 116 ? -15.289 39.625 8.523 1 88.06 116 LEU B C 1
ATOM 3491 O O . LEU B 1 116 ? -15.82 39.75 7.422 1 88.06 116 LEU B O 1
ATOM 3495 N N . SER B 1 117 ? -15.703 40.156 9.641 1 83.81 117 SER B N 1
ATOM 3496 C CA . SER B 1 117 ? -16.891 41 9.617 1 83.81 117 SER B CA 1
ATOM 3497 C C . SER B 1 117 ? -16.688 42.188 8.695 1 83.81 117 SER B C 1
ATOM 3499 O O . SER B 1 117 ? -17.656 42.719 8.117 1 83.81 117 SER B O 1
ATOM 3501 N N . SER B 1 118 ? -15.508 42.594 8.469 1 83.56 118 SER B N 1
ATOM 3502 C CA . SER B 1 118 ? -15.156 43.719 7.594 1 83.56 118 SER B CA 1
ATOM 3503 C C . SER B 1 118 ? -15.273 43.312 6.121 1 83.56 118 SER B C 1
ATOM 3505 O O . SER B 1 118 ? -15.266 44.188 5.242 1 83.56 118 SER B O 1
ATOM 3507 N N . GLY B 1 119 ? -15.406 42.031 5.887 1 84.88 119 GLY B N 1
ATOM 3508 C CA . GLY B 1 119 ? -15.461 41.562 4.516 1 84.88 119 GLY B CA 1
ATOM 3509 C C . GLY B 1 119 ? -14.109 41.125 3.973 1 84.88 119 GLY B C 1
ATOM 3510 O O . GLY B 1 119 ? -14.023 40.562 2.881 1 84.88 119 GLY B O 1
ATOM 3511 N N . LYS B 1 120 ? -13.133 41.375 4.762 1 88.69 120 LYS B N 1
ATOM 3512 C CA . LYS B 1 120 ? -11.781 41.062 4.312 1 88.69 120 LYS B CA 1
ATOM 3513 C C . LYS B 1 120 ? -11.461 39.594 4.512 1 88.69 120 LYS B C 1
ATOM 3515 O O . LYS B 1 120 ? -11.789 39 5.551 1 88.69 120 LYS B O 1
ATOM 3520 N N . LEU B 1 121 ? -10.875 39.031 3.471 1 89.88 121 LEU B N 1
ATOM 3521 C CA . LEU B 1 121 ? -10.383 37.656 3.562 1 89.88 121 LEU B CA 1
ATOM 3522 C C . LEU B 1 121 ? -9.031 37.625 4.258 1 89.88 121 LEU B C 1
ATOM 3524 O O . LEU B 1 121 ? -8.086 38.312 3.846 1 89.88 121 LEU B O 1
ATOM 3528 N N . THR B 1 122 ? -9.016 36.938 5.371 1 88.81 122 THR B N 1
ATOM 3529 C CA . THR B 1 122 ? -7.785 36.875 6.148 1 88.81 122 THR B CA 1
ATOM 3530 C C . THR B 1 122 ? -7.453 35.469 6.566 1 88.81 122 THR B C 1
ATOM 3532 O O . THR B 1 122 ? -8.352 34.656 6.836 1 88.81 122 THR B O 1
ATOM 3535 N N . THR B 1 123 ? -6.16 35.156 6.582 1 90.62 123 THR B N 1
ATOM 3536 C CA . THR B 1 123 ? -5.691 33.875 7.109 1 90.62 123 THR B CA 1
ATOM 3537 C C . THR B 1 123 ? -5.609 33.938 8.633 1 90.62 123 THR B C 1
ATOM 3539 O O . THR B 1 123 ? -4.961 34.812 9.203 1 90.62 123 THR B O 1
ATOM 3542 N N . CYS B 1 124 ? -6.305 33 9.312 1 91.5 124 CYS B N 1
ATOM 3543 C CA . CYS B 1 124 ? -6.383 33 10.773 1 91.5 124 CYS B CA 1
ATOM 3544 C C . CYS B 1 124 ? -6.09 31.641 11.352 1 91.5 124 CYS B C 1
ATOM 3546 O O . CYS B 1 124 ? -6.34 30.625 10.703 1 91.5 124 CYS B O 1
ATOM 3548 N N . LEU B 1 125 ? -5.441 31.656 12.508 1 92.62 125 LEU B N 1
ATOM 3549 C CA . LEU B 1 125 ? -5.402 30.453 13.336 1 92.62 125 LEU B CA 1
ATOM 3550 C C . LEU B 1 125 ? -6.605 30.391 14.266 1 92.62 125 LEU B C 1
ATOM 3552 O O . LEU B 1 125 ? -6.734 31.219 15.172 1 92.62 125 LEU B O 1
ATOM 3556 N N . ILE B 1 126 ? -7.508 29.516 13.953 1 88.25 126 ILE B N 1
ATOM 3557 C CA . ILE B 1 126 ? -8.742 29.422 14.719 1 88.25 126 ILE B CA 1
ATOM 3558 C C . ILE B 1 126 ? -8.617 28.297 15.75 1 88.25 126 ILE B C 1
ATOM 3560 O O . ILE B 1 126 ? -8.531 27.125 15.391 1 88.25 126 ILE B O 1
ATOM 3564 N N . PRO B 1 127 ? -8.758 28.703 16.984 1 83.56 127 PRO B N 1
ATOM 3565 C CA . PRO B 1 127 ? -8.648 27.672 18.016 1 83.56 127 PRO B CA 1
ATOM 3566 C C . PRO B 1 127 ? -9.695 26.578 17.875 1 83.56 127 PRO B C 1
ATOM 3568 O O . PRO B 1 127 ? -10.797 26.844 17.375 1 83.56 127 PRO B O 1
ATOM 3571 N N . VAL B 1 128 ? -9.539 25.328 18.078 1 79.56 128 VAL B N 1
ATOM 3572 C CA . VAL B 1 128 ? -10.398 24.156 18.078 1 79.56 128 VAL B CA 1
ATOM 3573 C C . VAL B 1 128 ? -10.547 23.625 16.656 1 79.56 128 VAL B C 1
ATOM 3575 O O . VAL B 1 128 ? -10.453 22.422 16.406 1 79.56 128 VAL B O 1
ATOM 3578 N N . ALA B 1 129 ? -10.852 24.688 15.664 1 80.62 129 ALA B N 1
ATOM 3579 C CA . ALA B 1 129 ? -11.016 24.266 14.281 1 80.62 129 ALA B CA 1
ATOM 3580 C C . ALA B 1 129 ? -9.766 23.562 13.766 1 80.62 129 ALA B C 1
ATOM 3582 O O . ALA B 1 129 ? -9.852 22.641 12.953 1 80.62 129 ALA B O 1
ATOM 3583 N N . GLY B 1 130 ? -8.703 24.016 14.25 1 78.19 130 GLY B N 1
ATOM 3584 C CA . GLY B 1 130 ? -7.43 23.438 13.852 1 78.19 130 GLY B CA 1
ATOM 3585 C C . GLY B 1 130 ? -7.262 22 14.273 1 78.19 130 GLY B C 1
ATOM 3586 O O . GLY B 1 130 ? -6.402 21.281 13.75 1 78.19 130 GLY B O 1
ATOM 3587 N N . LEU B 1 131 ? -8.148 21.594 15.148 1 78.75 131 LEU B N 1
ATOM 3588 C CA . LEU B 1 131 ? -8.039 20.25 15.68 1 78.75 131 LEU B CA 1
ATOM 3589 C C . LEU B 1 131 ? -8.891 19.266 14.875 1 78.75 131 LEU B C 1
ATOM 3591 O O . LEU B 1 131 ? -8.797 18.062 15.062 1 78.75 131 LEU B O 1
ATOM 3595 N N . MET B 1 132 ? -9.664 19.797 14.039 1 86.56 132 MET B N 1
ATOM 3596 C CA . MET B 1 132 ? -10.523 18.922 13.234 1 86.56 132 MET B CA 1
ATOM 3597 C C . MET B 1 132 ? -9.758 18.344 12.055 1 86.56 132 MET B C 1
ATOM 3599 O O . MET B 1 132 ? -9.031 19.062 11.359 1 86.56 132 MET B O 1
ATOM 3603 N N . ASN B 1 133 ? -9.953 17.109 11.867 1 87.12 133 ASN B N 1
ATOM 3604 C CA . ASN B 1 133 ? -9.227 16.406 10.812 1 87.12 133 ASN B CA 1
ATOM 3605 C C . ASN B 1 133 ? -9.992 16.453 9.492 1 87.12 133 ASN B C 1
ATOM 3607 O O . ASN B 1 133 ? -11.203 16.688 9.477 1 87.12 133 ASN B O 1
ATOM 3611 N N . HIS B 1 134 ? -9.203 16.297 8.461 1 90.69 134 HIS B N 1
ATOM 3612 C CA . HIS B 1 134 ? -9.75 16.234 7.109 1 90.69 134 HIS B CA 1
ATOM 3613 C C . HIS B 1 134 ? -10.242 14.828 6.789 1 90.69 134 HIS B C 1
ATOM 3615 O O . HIS B 1 134 ? -9.719 13.844 7.309 1 90.69 134 HIS B O 1
ATOM 3621 N N . SER B 1 135 ? -11.305 14.805 5.977 1 88 135 SER B N 1
ATOM 3622 C CA . SER B 1 135 ? -11.766 13.57 5.344 1 88 135 SER B CA 1
ATOM 3623 C C . SER B 1 135 ? -12.242 13.82 3.918 1 88 135 SER B C 1
ATOM 3625 O O . SER B 1 135 ? -12.578 14.953 3.562 1 88 135 SER B O 1
ATOM 3627 N N . VAL B 1 136 ? -12.156 12.695 3.156 1 86.38 136 VAL B N 1
ATOM 3628 C CA . VAL B 1 136 ? -12.664 12.812 1.796 1 86.38 136 VAL B CA 1
ATOM 3629 C C . VAL B 1 136 ? -14.188 12.969 1.827 1 86.38 136 VAL B C 1
ATOM 3631 O O . VAL B 1 136 ? -14.781 13.484 0.879 1 86.38 136 VAL B O 1
ATOM 3634 N N . THR B 1 137 ? -14.812 12.477 2.914 1 85.44 137 THR B N 1
ATOM 3635 C CA . THR B 1 137 ? -16.25 12.664 3.137 1 85.44 137 THR B CA 1
ATOM 3636 C C . THR B 1 137 ? -16.484 13.469 4.414 1 85.44 137 THR B C 1
ATOM 3638 O O . THR B 1 137 ? -17.031 12.945 5.383 1 85.44 137 THR B O 1
ATOM 3641 N N . PRO B 1 138 ? -16.203 14.719 4.352 1 89.44 138 PRO B N 1
ATOM 3642 C CA . PRO B 1 138 ? -16.234 15.531 5.566 1 89.44 138 PRO B CA 1
ATOM 3643 C C . PRO B 1 138 ? -17.656 15.875 6.012 1 89.44 138 PRO B C 1
ATOM 3645 O O . PRO B 1 138 ? -18.594 15.812 5.207 1 89.44 138 PRO B O 1
ATOM 3648 N N . HIS B 1 139 ? -17.75 16.219 7.242 1 92 139 HIS B N 1
ATOM 3649 C CA . HIS B 1 139 ? -19.016 16.672 7.82 1 92 139 HIS B CA 1
ATOM 3650 C C . HIS B 1 139 ? -19.219 18.156 7.586 1 92 139 HIS B C 1
ATOM 3652 O O . HIS B 1 139 ? -20.359 18.609 7.492 1 92 139 HIS B O 1
ATOM 3658 N N . ILE B 1 140 ? -18.172 18.875 7.551 1 91.12 140 ILE B N 1
ATOM 3659 C CA . ILE B 1 140 ? -18.203 20.312 7.387 1 91.12 140 ILE B CA 1
ATOM 3660 C C . ILE B 1 140 ? -17.5 20.703 6.094 1 91.12 140 ILE B C 1
ATOM 3662 O O . ILE B 1 140 ? -16.312 20.422 5.922 1 91.12 140 ILE B O 1
ATOM 3666 N N . LEU B 1 141 ? -18.188 21.328 5.191 1 87.5 141 LEU B N 1
ATOM 3667 C CA . LEU B 1 141 ? -17.656 21.656 3.875 1 87.5 141 LEU B CA 1
ATOM 3668 C C . LEU B 1 141 ? -17.422 23.156 3.738 1 87.5 141 LEU B C 1
ATOM 3670 O O . LEU B 1 141 ? -16.469 23.578 3.088 1 87.5 141 LEU B O 1
ATOM 3674 N N . ASN B 1 142 ? -18.406 23.828 4.305 1 84.25 142 ASN B N 1
ATOM 3675 C CA . ASN B 1 142 ? -18.375 25.281 4.137 1 84.25 142 ASN B CA 1
ATOM 3676 C C . ASN B 1 142 ? -18.156 25.984 5.473 1 84.25 142 ASN B C 1
ATOM 3678 O O . ASN B 1 142 ? -18.984 25.875 6.379 1 84.25 142 ASN B O 1
ATOM 3682 N N . TYR B 1 143 ? -17.078 26.531 5.492 1 81.5 143 TYR B N 1
ATOM 3683 C CA . TYR B 1 143 ? -16.703 27.328 6.66 1 81.5 143 TYR B CA 1
ATOM 3684 C C . TYR B 1 143 ? -15.812 28.5 6.262 1 81.5 143 TYR B C 1
ATOM 3686 O O . TYR B 1 143 ? -15.352 28.578 5.121 1 81.5 143 TYR B O 1
ATOM 3694 N N . GLY B 1 144 ? -15.906 29.688 6.883 1 80.62 144 GLY B N 1
ATOM 3695 C CA . GLY B 1 144 ? -14.93 30.719 6.562 1 80.62 144 GLY B CA 1
ATOM 3696 C C . GLY B 1 144 ? -15.492 32.125 6.641 1 80.62 144 GLY B C 1
ATOM 3697 O O . GLY B 1 144 ? -14.844 33.094 6.223 1 80.62 144 GLY B O 1
ATOM 3698 N N . ARG B 1 145 ? -16.719 32.094 7.012 1 85 145 ARG B N 1
ATOM 3699 C CA . ARG B 1 145 ? -17.281 33.438 7.121 1 85 145 ARG B CA 1
ATOM 3700 C C . ARG B 1 145 ? -17.766 33.719 8.539 1 85 145 ARG B C 1
ATOM 3702 O O . ARG B 1 145 ? -18.547 32.938 9.094 1 85 145 ARG B O 1
ATOM 3709 N N . VAL B 1 146 ? -17.281 34.781 9.062 1 88.31 146 VAL B N 1
ATOM 3710 C CA . VAL B 1 146 ? -17.75 35.219 10.375 1 88.31 146 VAL B CA 1
ATOM 3711 C C . VAL B 1 146 ? -19.125 35.844 10.258 1 88.31 146 VAL B C 1
ATOM 3713 O O . VAL B 1 146 ? -19.359 36.688 9.398 1 88.31 146 VAL B O 1
ATOM 3716 N N . ASP B 1 147 ? -19.969 35.344 11.078 1 85 147 ASP B N 1
ATOM 3717 C CA . ASP B 1 147 ? -21.312 35.938 11.133 1 85 147 ASP B CA 1
ATOM 3718 C C . ASP B 1 147 ? -21.25 37.344 11.734 1 85 147 ASP B C 1
ATOM 3720 O O . ASP B 1 147 ? -20.812 37.531 12.875 1 85 147 ASP B O 1
ATOM 3724 N N . GLN B 1 148 ? -21.75 38.312 11.039 1 84.25 148 GLN B N 1
ATOM 3725 C CA . GLN B 1 148 ? -21.656 39.688 11.469 1 84.25 148 GLN B CA 1
ATOM 3726 C C . GLN B 1 148 ? -22.531 39.938 12.688 1 84.25 148 GLN B C 1
ATOM 3728 O O . GLN B 1 148 ? -22.156 40.719 13.586 1 84.25 148 GLN B O 1
ATOM 3733 N N . ALA B 1 149 ? -23.641 39.312 12.695 1 85.69 149 ALA B N 1
ATOM 3734 C CA . ALA B 1 149 ? -24.625 39.562 13.758 1 85.69 149 ALA B CA 1
ATOM 3735 C C . ALA B 1 149 ? -24.141 38.969 15.078 1 85.69 149 ALA B C 1
ATOM 3737 O O . ALA B 1 149 ? -24.234 39.594 16.125 1 85.69 149 ALA B O 1
ATOM 3738 N N . THR B 1 150 ? -23.547 37.812 15 1 86.75 150 THR B N 1
ATOM 3739 C CA . THR B 1 150 ? -23.188 37.094 16.219 1 86.75 150 THR B CA 1
ATOM 3740 C C . THR B 1 150 ? -21.688 37.188 16.469 1 86.75 150 THR B C 1
ATOM 3742 O O . THR B 1 150 ? -21.203 36.781 17.531 1 86.75 150 THR B O 1
ATOM 3745 N N . LYS B 1 151 ? -20.969 37.688 15.531 1 84.25 151 LYS B N 1
ATOM 3746 C CA . LYS B 1 151 ? -19.516 37.781 15.594 1 84.25 151 LYS B CA 1
ATOM 3747 C C . LYS B 1 151 ? -18.891 36.406 15.883 1 84.25 151 LYS B C 1
ATOM 3749 O O . LYS B 1 151 ? -18.016 36.281 16.734 1 84.25 151 LYS B O 1
ATOM 3754 N N . SER B 1 152 ? -19.5 35.406 15.227 1 87.56 152 SER B N 1
ATOM 3755 C CA . SER B 1 152 ? -19.031 34.031 15.453 1 87.56 152 SER B CA 1
ATOM 3756 C C . SER B 1 152 ? -18.734 33.312 14.133 1 87.56 152 SER B C 1
ATOM 3758 O O . SER B 1 152 ? -19.266 33.688 13.094 1 87.56 152 SER B O 1
ATOM 3760 N N . LEU B 1 153 ? -17.734 32.531 14.234 1 88.56 153 LEU B N 1
ATOM 3761 C CA . LEU B 1 153 ? -17.469 31.609 13.133 1 88.56 153 LEU B CA 1
ATOM 3762 C C . LEU B 1 153 ? -18.219 30.297 13.312 1 88.56 153 LEU B C 1
ATOM 3764 O O . LEU B 1 153 ? -18 29.578 14.281 1 88.56 153 LEU B O 1
ATOM 3768 N N . LYS B 1 154 ? -19.078 30.094 12.359 1 87.44 154 LYS B N 1
ATOM 3769 C CA . LYS B 1 154 ? -19.938 28.922 12.484 1 87.44 154 LYS B CA 1
ATOM 3770 C C . LYS B 1 154 ? -19.469 27.797 11.57 1 87.44 154 LYS B C 1
ATOM 3772 O O . LYS B 1 154 ? -18.984 28.047 10.461 1 87.44 154 LYS B O 1
ATOM 3777 N N . PHE B 1 155 ? -19.484 26.562 12.039 1 89.56 155 PHE B N 1
ATOM 3778 C CA . PHE B 1 155 ? -19.172 25.359 11.297 1 89.56 155 PHE B CA 1
ATOM 3779 C C . PHE B 1 155 ? -20.422 24.5 11.094 1 89.56 155 PHE B C 1
ATOM 3781 O O . PHE B 1 155 ? -20.641 23.531 11.828 1 89.56 155 PHE B O 1
ATOM 3788 N N . PRO B 1 156 ? -21.156 24.859 10.086 1 89.38 156 PRO B N 1
ATOM 3789 C CA . PRO B 1 156 ? -22.406 24.125 9.875 1 89.38 156 PRO B CA 1
ATOM 3790 C C . PRO B 1 156 ? -22.172 22.719 9.312 1 89.38 156 PRO B C 1
ATOM 3792 O O . PRO B 1 156 ? -21.344 22.531 8.422 1 89.38 156 PRO B O 1
ATOM 3795 N N . LEU B 1 157 ? -22.922 21.766 9.844 1 91.81 157 LEU B N 1
ATOM 3796 C CA . LEU B 1 157 ? -22.828 20.391 9.352 1 91.81 157 LEU B CA 1
ATOM 3797 C C . LEU B 1 157 ? -23.531 20.234 8.008 1 91.81 157 LEU B C 1
ATOM 3799 O O . LEU B 1 157 ? -24.609 20.781 7.809 1 91.81 157 LEU B O 1
ATOM 3803 N N . SER B 1 158 ? -22.891 19.656 7.039 1 91.44 158 SER B N 1
ATOM 3804 C CA . SER B 1 158 ? -23.484 19.344 5.742 1 91.44 158 SER B CA 1
ATOM 3805 C C . SER B 1 158 ? -24.047 17.938 5.727 1 91.44 158 SER B C 1
ATOM 3807 O O . SER B 1 158 ? -24.734 17.547 4.773 1 91.44 158 SER B O 1
ATOM 3809 N N . ARG B 1 159 ? -23.688 17.078 6.695 1 90.94 159 ARG B N 1
ATOM 3810 C CA . ARG B 1 159 ? -24.281 15.766 6.941 1 90.94 159 ARG B CA 1
ATOM 3811 C C . ARG B 1 159 ? -24.266 15.438 8.43 1 90.94 159 ARG B C 1
ATOM 3813 O O . ARG B 1 159 ? -23.5 16.016 9.203 1 90.94 159 ARG B O 1
ATOM 3820 N N . PRO B 1 160 ? -25.078 14.555 8.789 1 90.12 160 PRO B N 1
ATOM 3821 C CA . PRO B 1 160 ? -25.172 14.25 10.219 1 90.12 160 PRO B CA 1
ATOM 3822 C C . PRO B 1 160 ? -23.875 13.688 10.797 1 90.12 160 PRO B C 1
ATOM 3824 O O . PRO B 1 160 ? -23.125 13.016 10.086 1 90.12 160 PRO B O 1
ATOM 3827 N N . CYS B 1 161 ? -23.641 14.141 12.023 1 89.88 161 CYS B N 1
ATOM 3828 C CA . CYS B 1 161 ? -22.531 13.633 12.805 1 89.88 161 CYS B CA 1
ATOM 3829 C C . CYS B 1 161 ? -22.984 13.172 14.18 1 89.88 161 CYS B C 1
ATOM 3831 O O . CYS B 1 161 ? -23.516 13.961 14.969 1 89.88 161 CYS B O 1
ATOM 3833 N N . GLU B 1 162 ? -22.844 11.945 14.359 1 84.75 162 GLU B N 1
ATOM 3834 C CA . GLU B 1 162 ? -23.328 11.375 15.609 1 84.75 162 GLU B CA 1
ATOM 3835 C C . GLU B 1 162 ? -22.484 11.859 16.797 1 84.75 162 GLU B C 1
ATOM 3837 O O . GLU B 1 162 ? -21.281 12.102 16.656 1 84.75 162 GLU B O 1
ATOM 3842 N N . ALA B 1 163 ? -23.188 11.922 17.906 1 82.62 163 ALA B N 1
ATOM 3843 C CA . ALA B 1 163 ? -22.484 12.305 19.141 1 82.62 163 ALA B CA 1
ATOM 3844 C C . ALA B 1 163 ? -21.375 11.305 19.469 1 82.62 163 ALA B C 1
ATOM 3846 O O . ALA B 1 163 ? -21.594 10.094 19.422 1 82.62 163 ALA B O 1
ATOM 3847 N N . GLY B 1 164 ? -20.25 11.891 19.703 1 79.69 164 GLY B N 1
ATOM 3848 C CA . GLY B 1 164 ? -19.141 11.031 20.062 1 79.69 164 GLY B CA 1
ATOM 3849 C C . GLY B 1 164 ? -18.266 10.688 18.859 1 79.69 164 GLY B C 1
ATOM 3850 O O . GLY B 1 164 ? -17.109 10.258 19.031 1 79.69 164 GLY B O 1
ATOM 3851 N N . ALA B 1 165 ? -18.828 10.891 17.688 1 76.31 165 ALA B N 1
ATOM 3852 C CA . ALA B 1 165 ? -18.047 10.625 16.484 1 76.31 165 ALA B CA 1
ATOM 3853 C C . ALA B 1 165 ? -17.156 11.82 16.125 1 76.31 165 ALA B C 1
ATOM 3855 O O . ALA B 1 165 ? -17.469 12.961 16.484 1 76.31 165 ALA B O 1
ATOM 3856 N N . GLN B 1 166 ? -16.062 11.461 15.578 1 81.19 166 GLN B N 1
ATOM 3857 C CA . GLN B 1 166 ? -15.211 12.547 15.109 1 81.19 166 GLN B CA 1
ATOM 3858 C C . GLN B 1 166 ? -15.883 13.336 13.992 1 81.19 166 GLN B C 1
ATOM 3860 O O . GLN B 1 166 ? -16.516 12.75 13.102 1 81.19 166 GLN B O 1
ATOM 3865 N N . CYS B 1 167 ? -15.805 14.625 14.188 1 89.88 167 CYS B N 1
ATOM 3866 C CA . CYS B 1 167 ? -16.328 15.523 13.156 1 89.88 167 CYS B CA 1
ATOM 3867 C C . CYS B 1 167 ? -15.219 15.953 12.203 1 89.88 167 CYS B C 1
ATOM 3869 O O . CYS B 1 167 ? -14.234 16.562 12.625 1 89.88 167 CYS B O 1
ATOM 3871 N N . PHE B 1 168 ? -15.43 15.641 10.914 1 91.5 168 PHE B N 1
ATOM 3872 C CA . PHE B 1 168 ? -14.383 15.914 9.938 1 91.5 168 PHE B CA 1
ATOM 3873 C C . PHE B 1 168 ? -14.672 17.203 9.188 1 91.5 168 PHE B C 1
ATOM 3875 O O . PHE B 1 168 ? -15.82 17.5 8.852 1 91.5 168 PHE B O 1
ATOM 3882 N N . LEU B 1 169 ? -13.617 17.984 9.023 1 92.06 169 LEU B N 1
ATOM 3883 C CA . LEU B 1 169 ? -13.648 19.219 8.266 1 92.06 169 LEU B CA 1
ATOM 3884 C C . LEU B 1 169 ? -12.938 19.062 6.922 1 92.06 169 LEU B C 1
ATOM 3886 O O . LEU B 1 169 ? -11.914 18.375 6.84 1 92.06 169 LEU B O 1
ATOM 3890 N N . SER B 1 170 ? -13.5 19.672 5.836 1 90.81 170 SER B N 1
ATOM 3891 C CA . SER B 1 170 ? -12.82 19.641 4.543 1 90.81 170 SER B CA 1
ATOM 3892 C C . SER B 1 170 ? -11.664 20.625 4.496 1 90.81 170 SER B C 1
ATOM 3894 O O . SER B 1 170 ? -11.852 21.828 4.711 1 90.81 170 SER B O 1
ATOM 3896 N N . TYR B 1 171 ? -10.484 20.172 4.215 1 91.56 171 TYR B N 1
ATOM 3897 C CA . TYR B 1 171 ? -9.359 21.078 4 1 91.56 171 TYR B CA 1
ATOM 3898 C C . TYR B 1 171 ? -9.352 21.609 2.574 1 91.56 171 TYR B C 1
ATOM 3900 O O . TYR B 1 171 ? -8.594 22.531 2.256 1 91.56 171 TYR B O 1
ATOM 3908 N N . GLY B 1 172 ? -10.203 21.109 1.728 1 90.19 172 GLY B N 1
ATOM 3909 C CA . GLY B 1 172 ? -10.234 21.438 0.312 1 90.19 172 GLY B CA 1
ATOM 3910 C C . GLY B 1 172 ? -9.969 20.25 -0.586 1 90.19 172 GLY B C 1
ATOM 3911 O O . GLY B 1 172 ? -9.781 19.125 -0.102 1 90.19 172 GLY B O 1
ATOM 3912 N N . LYS B 1 173 ? -9.992 20.5 -1.859 1 90.62 173 LYS B N 1
ATOM 3913 C CA . LYS B 1 173 ? -9.781 19.469 -2.871 1 90.62 173 LYS B CA 1
ATOM 3914 C C . LYS B 1 173 ? -8.297 19.266 -3.158 1 90.62 173 LYS B C 1
ATOM 3916 O O . LYS B 1 173 ? -7.812 19.641 -4.227 1 90.62 173 LYS B O 1
ATOM 3921 N N . HIS B 1 174 ? -7.66 18.641 -2.158 1 92.75 174 HIS B N 1
ATOM 3922 C CA . HIS B 1 174 ? -6.211 18.5 -2.264 1 92.75 174 HIS B CA 1
ATOM 3923 C C . HIS B 1 174 ? -5.832 17.047 -2.557 1 92.75 174 HIS B C 1
ATOM 3925 O O . HIS B 1 174 ? -6.434 16.125 -2.012 1 92.75 174 HIS B O 1
ATOM 3931 N N . PRO B 1 175 ? -4.812 16.875 -3.412 1 93.62 175 PRO B N 1
ATOM 3932 C CA . PRO B 1 175 ? -4.273 15.523 -3.586 1 93.62 175 PRO B CA 1
ATOM 3933 C C . PRO B 1 175 ? -3.451 15.055 -2.385 1 93.62 175 PRO B C 1
ATOM 3935 O O . PRO B 1 175 ? -3.086 15.867 -1.53 1 93.62 175 PRO B O 1
ATOM 3938 N N . GLY B 1 176 ? -3.217 13.766 -2.381 1 93.56 176 GLY B N 1
ATOM 3939 C CA . GLY B 1 176 ? -2.42 13.195 -1.311 1 93.56 176 GLY B CA 1
ATOM 3940 C C . GLY B 1 176 ? -1.049 13.828 -1.177 1 93.56 176 GLY B C 1
ATOM 3941 O O . GLY B 1 176 ? -0.528 13.969 -0.068 1 93.56 176 GLY B O 1
ATOM 3942 N N . SER B 1 177 ? -0.451 14.258 -2.285 1 94.38 177 SER B N 1
ATOM 3943 C CA . SER B 1 177 ? 0.861 14.898 -2.25 1 94.38 177 SER B CA 1
ATOM 3944 C C . SER B 1 177 ? 0.823 16.203 -1.444 1 94.38 177 SER B C 1
ATOM 3946 O O . SER B 1 177 ? 1.71 16.453 -0.626 1 94.38 177 SER B O 1
ATOM 3948 N N . HIS B 1 178 ? -0.228 16.938 -1.653 1 94.94 178 HIS B N 1
ATOM 3949 C CA . HIS B 1 178 ? -0.405 18.188 -0.924 1 94.94 178 HIS B CA 1
ATOM 3950 C C . HIS B 1 178 ? -0.645 17.938 0.56 1 94.94 178 HIS B C 1
ATOM 3952 O O . HIS B 1 178 ? -0.082 18.625 1.412 1 94.94 178 HIS B O 1
ATOM 3958 N N . LEU B 1 179 ? -1.463 16.984 0.843 1 95.69 179 LEU B N 1
ATOM 3959 C CA . LEU B 1 179 ? -1.811 16.656 2.225 1 95.69 179 LEU B CA 1
ATOM 3960 C C . LEU B 1 179 ? -0.595 16.141 2.986 1 95.69 179 LEU B C 1
ATOM 3962 O O . LEU B 1 179 ? -0.413 16.469 4.164 1 95.69 179 LEU B O 1
ATOM 3966 N N . ILE B 1 180 ? 0.238 15.391 2.291 1 96.12 180 ILE B N 1
ATOM 3967 C CA . ILE B 1 180 ? 1.467 14.922 2.922 1 96.12 180 ILE B CA 1
ATOM 3968 C C . ILE B 1 180 ? 2.395 16.109 3.186 1 96.12 180 ILE B C 1
ATOM 3970 O O . ILE B 1 180 ? 2.934 16.25 4.285 1 96.12 180 ILE B O 1
ATOM 3974 N N . THR B 1 181 ? 2.506 16.953 2.225 1 96.69 181 THR B N 1
ATOM 3975 C CA . THR B 1 181 ? 3.469 18.062 2.275 1 96.69 181 THR B CA 1
ATOM 3976 C C . THR B 1 181 ? 3.125 19.031 3.4 1 96.69 181 THR B C 1
ATOM 3978 O O . THR B 1 181 ? 3.992 19.406 4.191 1 96.69 181 THR B O 1
ATOM 3981 N N . PHE B 1 182 ? 1.848 19.312 3.535 1 95.75 182 PHE B N 1
ATOM 3982 C CA . PHE B 1 182 ? 1.522 20.453 4.375 1 95.75 182 PHE B CA 1
ATOM 3983 C C . PHE B 1 182 ? 0.766 20.016 5.621 1 95.75 182 PHE B C 1
ATOM 3985 O O . PHE B 1 182 ? 0.693 20.75 6.605 1 95.75 182 PHE B O 1
ATOM 3992 N N . TYR B 1 183 ? 0.247 18.828 5.57 1 94.25 183 TYR B N 1
ATOM 3993 C CA . TYR B 1 183 ? -0.557 18.391 6.707 1 94.25 183 TYR B CA 1
ATOM 3994 C C . TYR B 1 183 ? 0.017 17.125 7.328 1 94.25 183 TYR B C 1
ATOM 3996 O O . TYR B 1 183 ? -0.281 16.797 8.484 1 94.25 183 TYR B O 1
ATOM 4004 N N . GLY B 1 184 ? 0.767 16.344 6.555 1 93.56 184 GLY B N 1
ATOM 4005 C CA . GLY B 1 184 ? 1.51 15.234 7.133 1 93.56 184 GLY B CA 1
ATOM 4006 C C . GLY B 1 184 ? 0.72 13.945 7.16 1 93.56 184 GLY B C 1
ATOM 4007 O O . GLY B 1 184 ? 0.94 13.094 8.031 1 93.56 184 GLY B O 1
ATOM 4008 N N . PHE B 1 185 ? -0.252 13.75 6.227 1 91.88 185 PHE B N 1
ATOM 4009 C CA . PHE B 1 185 ? -0.993 12.492 6.23 1 91.88 185 PHE B CA 1
ATOM 4010 C C . PHE B 1 185 ? -1.486 12.148 4.832 1 91.88 185 PHE B C 1
ATOM 4012 O O . PHE B 1 185 ? -1.51 13.016 3.949 1 91.88 185 PHE B O 1
ATOM 4019 N N . LEU B 1 186 ? -1.763 10.891 4.641 1 90.06 186 LEU B N 1
ATOM 4020 C CA . LEU B 1 186 ? -2.473 10.367 3.479 1 90.06 186 LEU B CA 1
ATOM 4021 C C . LEU B 1 186 ? -3.865 9.883 3.867 1 90.06 186 LEU B C 1
ATOM 4023 O O . LEU B 1 186 ? -4.016 9.141 4.844 1 90.06 186 LEU B O 1
ATOM 4027 N N . PRO B 1 187 ? -4.859 10.414 3.125 1 86.69 187 PRO B N 1
ATOM 4028 C CA . PRO B 1 187 ? -6.191 9.914 3.467 1 86.69 187 PRO B CA 1
ATOM 4029 C C . PRO B 1 187 ? -6.285 8.391 3.389 1 86.69 187 PRO B C 1
ATOM 4031 O O . PRO B 1 187 ? -5.691 7.773 2.496 1 86.69 187 PRO B O 1
ATOM 4034 N N . ARG B 1 188 ? -7.02 7.852 4.25 1 72.5 188 ARG B N 1
ATOM 4035 C CA . ARG B 1 188 ? -7.23 6.41 4.25 1 72.5 188 ARG B CA 1
ATOM 4036 C C . ARG B 1 188 ? -8.242 6.004 3.186 1 72.5 188 ARG B C 1
ATOM 4038 O O . ARG B 1 188 ? -8.156 4.914 2.617 1 72.5 188 ARG B O 1
ATOM 4045 N N . GLU B 1 189 ? -9.109 6.895 2.926 1 78.94 189 GLU B N 1
ATOM 4046 C CA . GLU B 1 189 ? -10.133 6.668 1.909 1 78.94 189 GLU B CA 1
ATOM 4047 C C . GLU B 1 189 ? -9.602 6.984 0.513 1 78.94 189 GLU B C 1
ATOM 4049 O O . GLU B 1 189 ? -8.578 7.648 0.369 1 78.94 189 GLU B O 1
ATOM 4054 N N . ASP B 1 190 ? -10.297 6.445 -0.48 1 83.25 190 ASP B N 1
ATOM 4055 C CA . ASP B 1 190 ? -9.945 6.801 -1.851 1 83.25 190 ASP B CA 1
ATOM 4056 C C . ASP B 1 190 ? -10.156 8.289 -2.104 1 83.25 190 ASP B C 1
ATOM 4058 O O . ASP B 1 190 ? -11.25 8.812 -1.903 1 83.25 190 ASP B O 1
ATOM 4062 N N . ASN B 1 191 ? -9.133 8.992 -2.475 1 89.75 191 ASN B N 1
ATOM 4063 C CA . ASN B 1 191 ? -9.148 10.422 -2.762 1 89.75 191 ASN B CA 1
ATOM 4064 C C . ASN B 1 191 ? -9.219 10.688 -4.262 1 89.75 191 ASN B C 1
ATOM 4066 O O . ASN B 1 191 ? -8.273 10.391 -4.996 1 89.75 191 ASN B O 1
ATOM 4070 N N . PRO B 1 192 ? -10.297 11.266 -4.711 1 88.12 192 PRO B N 1
ATOM 4071 C CA . PRO B 1 192 ? -10.453 11.5 -6.148 1 88.12 192 PRO B CA 1
ATOM 4072 C C . PRO B 1 192 ? -9.445 12.508 -6.695 1 88.12 192 PRO B C 1
ATOM 4074 O O . PRO B 1 192 ? -9.258 12.609 -7.91 1 88.12 192 PRO B O 1
ATOM 4077 N N . TYR B 1 193 ? -8.789 13.172 -5.863 1 90.81 193 TYR B N 1
ATOM 4078 C CA . TYR B 1 193 ? -7.871 14.219 -6.297 1 90.81 193 TYR B CA 1
ATOM 4079 C C . TYR B 1 193 ? -6.457 13.664 -6.449 1 90.81 193 TYR B C 1
ATOM 4081 O O . TYR B 1 193 ? -5.547 14.391 -6.863 1 90.81 193 TYR B O 1
ATOM 4089 N N . ASP B 1 194 ? -6.277 12.469 -6.055 1 91.5 194 ASP B N 1
ATOM 4090 C CA . ASP B 1 194 ? -5.004 11.812 -6.32 1 91.5 194 ASP B CA 1
ATOM 4091 C C . ASP B 1 194 ? -4.867 11.453 -7.801 1 91.5 194 ASP B C 1
ATOM 4093 O O . ASP B 1 194 ? -5.449 10.469 -8.266 1 91.5 194 ASP B O 1
ATOM 4097 N N . VAL B 1 195 ? -4.121 12.312 -8.477 1 88.06 195 VAL B N 1
ATOM 4098 C CA . VAL B 1 195 ? -3.957 12.133 -9.914 1 88.06 195 VAL B CA 1
ATOM 4099 C C . VAL B 1 195 ? -2.471 12.062 -10.258 1 88.06 195 VAL B C 1
ATOM 4101 O O . VAL B 1 195 ? -1.63 12.57 -9.516 1 88.06 195 VAL B O 1
ATOM 4104 N N . ILE B 1 196 ? -2.162 11.32 -11.289 1 86.38 196 ILE B N 1
ATOM 4105 C CA . ILE B 1 196 ? -0.816 11.25 -11.844 1 86.38 196 ILE B CA 1
ATOM 4106 C C . ILE B 1 196 ? -0.774 11.969 -13.188 1 86.38 196 ILE B C 1
ATOM 4108 O O . ILE B 1 196 ? -1.518 11.625 -14.109 1 86.38 196 ILE B O 1
ATOM 4112 N N . PRO B 1 197 ? 0.024 12.961 -13.211 1 85.56 197 PRO B N 1
ATOM 4113 C CA . PRO B 1 197 ? 0.155 13.648 -14.5 1 85.56 197 PRO B CA 1
ATOM 4114 C C . PRO B 1 197 ? 0.89 12.812 -15.539 1 85.56 197 PRO B C 1
ATOM 4116 O O . PRO B 1 197 ? 1.897 12.172 -15.227 1 85.56 197 PRO B O 1
ATOM 4119 N N . LEU B 1 198 ? 0.337 12.719 -16.688 1 84.19 198 LEU B N 1
ATOM 4120 C CA . LEU B 1 198 ? 0.944 12.055 -17.844 1 84.19 198 LEU B CA 1
ATOM 4121 C C . LEU B 1 198 ? 1.15 13.023 -18.984 1 84.19 198 LEU B C 1
ATOM 4123 O O . LEU B 1 198 ? 0.183 13.562 -19.531 1 84.19 198 LEU B O 1
ATOM 4127 N N . ASP B 1 199 ? 2.393 13.25 -19.297 1 80.38 199 ASP B N 1
ATOM 4128 C CA . ASP B 1 199 ? 2.715 14.125 -20.438 1 80.38 199 ASP B CA 1
ATOM 4129 C C . ASP B 1 199 ? 2.828 13.32 -21.734 1 80.38 199 ASP B C 1
ATOM 4131 O O . ASP B 1 199 ? 3.637 12.398 -21.828 1 80.38 199 ASP B O 1
ATOM 4135 N N . LEU B 1 200 ? 1.931 13.594 -22.578 1 80 200 LEU B N 1
ATOM 4136 C CA . LEU B 1 200 ? 1.955 12.93 -23.875 1 80 200 LEU B CA 1
ATOM 4137 C C . LEU B 1 200 ? 2.344 13.914 -24.984 1 80 200 LEU B C 1
ATOM 4139 O O . LEU B 1 200 ? 1.839 15.039 -25.031 1 80 200 LEU B O 1
ATOM 4143 N N . ASP B 1 201 ? 3.389 13.531 -25.75 1 72.5 201 ASP B N 1
ATOM 4144 C CA . ASP B 1 201 ? 3.818 14.328 -26.891 1 72.5 201 ASP B CA 1
ATOM 4145 C C . ASP B 1 201 ? 3.027 13.961 -28.141 1 72.5 201 ASP B C 1
ATOM 4147 O O . ASP B 1 201 ? 2.871 12.781 -28.469 1 72.5 201 ASP B O 1
ATOM 4151 N N . THR B 1 202 ? 2.123 14.773 -28.531 1 64.19 202 THR B N 1
ATOM 4152 C CA . THR B 1 202 ? 1.476 14.539 -29.828 1 64.19 202 THR B CA 1
ATOM 4153 C C . THR B 1 202 ? 2.131 15.367 -30.922 1 64.19 202 THR B C 1
ATOM 4155 O O . THR B 1 202 ? 2.41 16.547 -30.734 1 64.19 202 THR B O 1
ATOM 4158 N N . SER B 1 203 ? 2.859 14.625 -31.781 1 58.41 203 SER B N 1
ATOM 4159 C CA . SER B 1 203 ? 3.312 15.312 -33 1 58.41 203 SER B CA 1
ATOM 4160 C C . SER B 1 203 ? 2.176 15.484 -34 1 58.41 203 SER B C 1
ATOM 4162 O O . SER B 1 203 ? 1.5 14.516 -34.344 1 58.41 203 SER B O 1
ATOM 4164 N N . VAL B 1 204 ? 1.501 16.516 -33.969 1 53.12 204 VAL B N 1
ATOM 4165 C CA . VAL B 1 204 ? 0.562 16.766 -35.062 1 53.12 204 VAL B CA 1
ATOM 4166 C C . VAL B 1 204 ? 1.328 17.172 -36.312 1 53.12 204 VAL B C 1
ATOM 4168 O O . VAL B 1 204 ? 2.148 18.094 -36.281 1 53.12 204 VAL B O 1
ATOM 4171 N N . HIS B 1 205 ? 1.346 16.141 -37.188 1 48.53 205 HIS B N 1
ATOM 4172 C CA . HIS B 1 205 ? 1.794 16.531 -38.531 1 48.53 205 HIS B CA 1
ATOM 4173 C C . HIS B 1 205 ? 0.781 17.438 -39.219 1 48.53 205 HIS B C 1
ATOM 4175 O O . HIS B 1 205 ? -0.371 17.062 -39.406 1 48.53 205 HIS B O 1
ATOM 4181 N N . GLU B 1 206 ? 0.812 18.656 -38.906 1 46.66 206 GLU B N 1
ATOM 4182 C CA . GLU B 1 206 ? 0.024 19.5 -39.781 1 46.66 206 GLU B CA 1
ATOM 4183 C C . GLU B 1 206 ? 0.531 19.422 -41.219 1 46.66 206 GLU B C 1
ATOM 4185 O O . GLU B 1 206 ? 1.719 19.625 -41.469 1 46.66 206 GLU B O 1
ATOM 4190 N N . GLU B 1 207 ? 0.027 18.609 -42.031 1 44.5 207 GLU B N 1
ATOM 4191 C CA . GLU B 1 207 ? 0.284 18.641 -43.469 1 44.5 207 GLU B CA 1
ATOM 4192 C C . GLU B 1 207 ? -0.002 20.016 -44.062 1 44.5 207 GLU B C 1
ATOM 4194 O O . GLU B 1 207 ? -0.987 20.203 -44.781 1 44.5 207 GLU B O 1
ATOM 4199 N N . ASP B 1 208 ? -0.036 21.188 -43.469 1 43.78 208 ASP B N 1
AT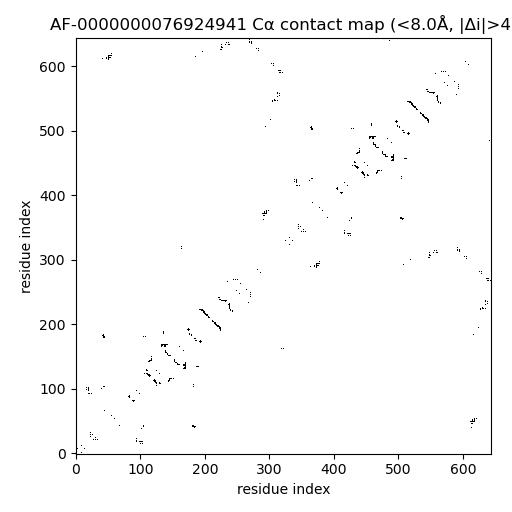OM 4200 C CA . ASP B 1 208 ? -0.11 22.234 -44.5 1 43.78 208 ASP B CA 1
ATOM 4201 C C . ASP B 1 208 ? 1.109 22.203 -45.406 1 43.78 208 ASP B C 1
ATOM 4203 O O . ASP B 1 208 ? 2.16 21.672 -45.031 1 43.78 208 ASP B O 1
ATOM 4207 N N . GLY B 1 209 ? 1.136 22.578 -46.812 1 41.25 209 GLY B N 1
ATOM 4208 C CA . GLY B 1 209 ? 2.125 22.812 -47.875 1 41.25 209 GLY B CA 1
ATOM 4209 C C . GLY B 1 209 ? 3.504 23.125 -47.312 1 41.25 209 GLY B C 1
ATOM 4210 O O . GLY B 1 209 ? 4.512 22.859 -47.969 1 41.25 209 GLY B O 1
ATOM 4211 N N . THR B 1 210 ? 3.629 24.406 -46.844 1 38.97 210 THR B N 1
ATOM 4212 C CA . THR B 1 210 ? 5.008 24.844 -46.688 1 38.97 210 THR B CA 1
ATOM 4213 C C . THR B 1 210 ? 5.75 23.969 -45.688 1 38.97 210 THR B C 1
ATOM 4215 O O . THR B 1 210 ? 5.133 23.156 -44.969 1 38.97 210 THR B O 1
ATOM 4218 N N . ALA B 1 211 ? 6.855 24.547 -45 1 39.62 211 ALA B N 1
ATOM 4219 C CA . ALA B 1 211 ? 7.84 23.984 -44.094 1 39.62 211 ALA B CA 1
ATOM 4220 C C . ALA B 1 211 ? 7.156 23.219 -42.969 1 39.62 211 ALA B C 1
ATOM 4222 O O . ALA B 1 211 ? 6.266 23.734 -42.281 1 39.62 211 ALA B O 1
ATOM 4223 N N . GLN B 1 212 ? 7.047 21.828 -42.875 1 43.47 212 GLN B N 1
ATOM 4224 C CA . GLN B 1 212 ? 6.609 20.75 -42 1 43.47 212 GLN B CA 1
ATOM 4225 C C . GLN B 1 212 ? 6.848 21.094 -40.531 1 43.47 212 GLN B C 1
ATOM 4227 O O . GLN B 1 212 ? 7.945 20.891 -40 1 43.47 212 GLN B O 1
ATOM 4232 N N . SER B 1 213 ? 6.535 22.234 -40.062 1 44.97 213 SER B N 1
ATOM 4233 C CA . SER B 1 213 ? 6.82 22.5 -38.656 1 44.97 213 SER B CA 1
ATOM 4234 C C . SER B 1 213 ? 6.105 21.5 -37.75 1 44.97 213 SER B C 1
ATOM 4236 O O . SER B 1 213 ? 4.883 21.359 -37.844 1 44.97 213 SER B O 1
ATOM 4238 N N . VAL B 1 214 ? 6.633 20.359 -37.531 1 49.31 214 VAL B N 1
ATOM 4239 C CA . VAL B 1 214 ? 6.234 19.406 -36.5 1 49.31 214 VAL B CA 1
ATOM 4240 C C . VAL B 1 214 ? 6.059 20.125 -35.156 1 49.31 214 VAL B C 1
ATOM 4242 O O . VAL B 1 214 ? 7.016 20.672 -34.594 1 49.31 214 VAL B O 1
ATOM 4245 N N . SER B 1 215 ? 4.969 20.828 -34.875 1 51.78 215 SER B N 1
ATOM 4246 C CA . SER B 1 215 ? 4.762 21.391 -33.531 1 51.78 215 SER B CA 1
ATOM 4247 C C . SER B 1 215 ? 4.422 20.281 -32.531 1 51.78 215 SER B C 1
ATOM 4249 O O . SER B 1 215 ? 3.49 19.516 -32.75 1 51.78 215 SER B O 1
ATOM 4251 N N . THR B 1 216 ? 5.348 19.828 -31.75 1 57.34 216 THR B N 1
ATOM 4252 C CA . THR B 1 216 ? 5.168 18.859 -30.672 1 57.34 216 THR B CA 1
ATOM 4253 C C . THR B 1 216 ? 4.445 19.5 -29.484 1 57.34 216 THR B C 1
ATOM 4255 O O . THR B 1 216 ? 4.895 20.516 -28.953 1 57.34 216 THR B O 1
ATOM 4258 N N . SER B 1 217 ? 3.094 19.469 -29.453 1 65.62 217 SER B N 1
ATOM 4259 C CA . SER B 1 217 ? 2.367 19.953 -28.297 1 65.62 217 SER B CA 1
ATOM 4260 C C . SER B 1 217 ? 2.277 18.891 -27.203 1 65.62 217 SER B C 1
ATOM 4262 O O . SER B 1 217 ? 2.029 17.719 -27.5 1 65.62 217 SER B O 1
ATOM 4264 N N . VAL B 1 218 ? 2.875 19.281 -26.031 1 69.62 218 VAL B N 1
ATOM 4265 C CA . VAL B 1 218 ? 2.787 18.391 -24.875 1 69.62 218 VAL B CA 1
ATOM 4266 C C . VAL B 1 218 ? 1.472 18.625 -24.141 1 69.62 218 VAL B C 1
ATOM 4268 O O . VAL B 1 218 ? 1.143 19.766 -23.797 1 69.62 218 VAL B O 1
ATOM 4271 N N . THR B 1 219 ? 0.625 17.625 -24.219 1 74.81 219 THR B N 1
ATOM 4272 C CA . THR B 1 219 ? -0.612 17.672 -23.453 1 74.81 219 THR B CA 1
ATOM 4273 C C . THR B 1 219 ? -0.491 16.844 -22.188 1 74.81 219 THR B C 1
ATOM 4275 O O . THR B 1 219 ? 0.008 15.719 -22.219 1 74.81 219 THR B O 1
ATOM 4278 N N . THR B 1 220 ? -0.803 17.484 -21.109 1 74.94 220 THR B N 1
ATOM 4279 C CA . THR B 1 220 ? -0.756 16.781 -19.828 1 74.94 220 THR B CA 1
ATOM 4280 C C . THR B 1 220 ? -2.131 16.219 -19.469 1 74.94 220 THR B C 1
ATOM 4282 O O . THR B 1 220 ? -3.129 16.953 -19.5 1 74.94 220 THR B O 1
ATOM 4285 N N . HIS B 1 221 ? -2.119 14.93 -19.297 1 79.25 221 HIS B N 1
ATOM 4286 C CA . HIS B 1 221 ? -3.342 14.273 -18.859 1 79.25 221 HIS B CA 1
ATOM 4287 C C . HIS B 1 221 ? -3.229 13.836 -17.406 1 79.25 221 HIS B C 1
ATOM 4289 O O . HIS B 1 221 ? -2.137 13.516 -16.922 1 79.25 221 HIS B O 1
ATOM 4295 N N . MET B 1 222 ? -4.367 13.938 -16.75 1 79 222 MET B N 1
ATOM 4296 C CA . MET B 1 222 ? -4.426 13.484 -15.367 1 79 222 MET B CA 1
ATOM 4297 C C . MET B 1 222 ? -5.109 12.125 -15.266 1 79 222 MET B C 1
ATOM 4299 O O . MET B 1 222 ? -6.234 11.961 -15.734 1 79 222 MET B O 1
ATOM 4303 N N . VAL B 1 223 ? -4.328 11.188 -14.719 1 86 223 VAL B N 1
ATOM 4304 C CA . VAL B 1 223 ? -4.91 9.859 -14.57 1 86 223 VAL B CA 1
ATOM 4305 C C . VAL B 1 223 ? -5.117 9.547 -13.086 1 86 223 VAL B C 1
ATOM 4307 O O . VAL B 1 223 ? -4.285 9.906 -12.25 1 86 223 VAL B O 1
ATOM 4310 N N . ARG B 1 224 ? -6.246 8.953 -12.812 1 86.81 224 ARG B N 1
ATOM 4311 C CA . ARG B 1 224 ? -6.566 8.562 -11.445 1 86.81 224 ARG B CA 1
ATOM 4312 C C . ARG B 1 224 ? -6.906 7.074 -11.375 1 86.81 224 ARG B C 1
ATOM 4314 O O . ARG B 1 224 ? -6.938 6.387 -12.398 1 86.81 224 ARG B O 1
ATOM 4321 N N . GLY B 1 225 ? -7.047 6.602 -10.156 1 85.94 225 GLY B N 1
ATOM 4322 C CA . GLY B 1 225 ? -7.41 5.203 -9.984 1 85.94 225 GLY B CA 1
ATOM 4323 C C . GLY B 1 225 ? -8.688 4.828 -10.711 1 85.94 225 GLY B C 1
ATOM 4324 O O . GLY B 1 225 ? -9.664 5.578 -10.695 1 85.94 225 GLY B O 1
ATOM 4325 N N . THR B 1 226 ? -8.641 3.682 -11.391 1 87 226 THR B N 1
ATOM 4326 C CA . THR B 1 226 ? -9.781 3.264 -12.195 1 87 226 THR B CA 1
ATOM 4327 C C . THR B 1 226 ? -10.938 2.824 -11.312 1 87 226 THR B C 1
ATOM 4329 O O . THR B 1 226 ? -12.07 2.688 -11.789 1 87 226 THR B O 1
ATOM 4332 N N . TRP B 1 227 ? -10.625 2.615 -10.031 1 79.31 227 TRP B N 1
ATOM 4333 C CA . TRP B 1 227 ? -11.672 2.229 -9.086 1 79.31 227 TRP B CA 1
ATOM 4334 C C . TRP B 1 227 ? -12.664 3.367 -8.883 1 79.31 227 TRP B C 1
ATOM 4336 O O . TRP B 1 227 ? -13.742 3.164 -8.32 1 79.31 227 TRP B O 1
ATOM 4346 N N . LEU B 1 228 ? -12.32 4.473 -9.328 1 82.12 228 LEU B N 1
ATOM 4347 C CA . LEU B 1 228 ? -13.211 5.625 -9.195 1 82.12 228 LEU B CA 1
ATOM 4348 C C . LEU B 1 228 ? -14.148 5.727 -10.391 1 82.12 228 LEU B C 1
ATOM 4350 O O . LEU B 1 228 ? -15.07 6.547 -10.398 1 82.12 228 LEU B O 1
ATOM 4354 N N . CYS B 1 229 ? -13.891 4.855 -11.344 1 80.38 229 CYS B N 1
ATOM 4355 C CA . CYS B 1 229 ? -14.719 4.891 -12.547 1 80.38 229 CYS B CA 1
ATOM 4356 C C . CYS B 1 229 ? -15.922 3.967 -12.414 1 80.38 229 CYS B C 1
ATOM 4358 O O . CYS B 1 229 ? -15.805 2.865 -11.867 1 80.38 229 CYS B O 1
ATOM 4360 N N . ARG B 1 230 ? -17.047 4.406 -12.898 1 74.5 230 ARG B N 1
ATOM 4361 C CA . ARG B 1 230 ? -18.281 3.625 -12.789 1 74.5 230 ARG B CA 1
ATOM 4362 C C . ARG B 1 230 ? -18.422 2.666 -13.969 1 74.5 230 ARG B C 1
ATOM 4364 O O . ARG B 1 230 ? -18.922 1.546 -13.805 1 74.5 230 ARG B O 1
ATOM 4371 N N . SER B 1 231 ? -17.938 3.072 -15.133 1 78.19 231 SER B N 1
ATOM 4372 C CA . SER B 1 231 ? -18.078 2.238 -16.312 1 78.19 231 SER B CA 1
ATOM 4373 C C . SER B 1 231 ? -16.781 1.484 -16.625 1 78.19 231 SER B C 1
ATOM 4375 O O . SER B 1 231 ? -15.727 2.09 -16.75 1 78.19 231 SER B O 1
ATOM 4377 N N . ARG B 1 232 ? -16.844 0.174 -16.781 1 77.62 232 ARG B N 1
ATOM 4378 C CA . ARG B 1 232 ? -15.633 -0.618 -16.969 1 77.62 232 ARG B CA 1
ATOM 4379 C C . ARG B 1 232 ? -15.633 -1.291 -18.344 1 77.62 232 ARG B C 1
ATOM 4381 O O . ARG B 1 232 ? -14.664 -1.956 -18.719 1 77.62 232 ARG B O 1
ATOM 4388 N N . GLY B 1 233 ? -16.641 -1.007 -19.047 1 77.12 233 GLY B N 1
ATOM 4389 C CA . GLY B 1 233 ? -16.734 -1.59 -20.391 1 77.12 233 GLY B CA 1
ATOM 4390 C C . GLY B 1 233 ? -16.5 -0.584 -21.5 1 77.12 233 GLY B C 1
ATOM 4391 O O . GLY B 1 233 ? -16.062 0.542 -21.234 1 77.12 233 GLY B O 1
ATOM 4392 N N . PRO B 1 234 ? -16.688 -1.067 -22.703 1 80.69 234 PRO B N 1
ATOM 4393 C CA . PRO B 1 234 ? -16.562 -0.139 -23.828 1 80.69 234 PRO B CA 1
ATOM 4394 C C . PRO B 1 234 ? -17.578 1.012 -23.75 1 80.69 234 PRO B C 1
ATOM 4396 O O . PRO B 1 234 ? -18.672 0.839 -23.234 1 80.69 234 PRO B O 1
ATOM 4399 N N . PRO B 1 235 ? -17.062 2.203 -24.062 1 81 235 PRO B N 1
ATOM 4400 C CA . PRO B 1 235 ? -15.82 2.484 -24.781 1 81 235 PRO B CA 1
ATOM 4401 C C . PRO B 1 235 ? -14.695 2.975 -23.875 1 81 235 PRO B C 1
ATOM 4403 O O . PRO B 1 235 ? -13.578 3.209 -24.328 1 81 235 PRO B O 1
ATOM 4406 N N . THR B 1 236 ? -14.914 3.143 -22.609 1 86.94 236 THR B N 1
ATOM 4407 C CA . THR B 1 236 ? -13.93 3.803 -21.766 1 86.94 236 THR B CA 1
ATOM 4408 C C . THR B 1 236 ? -13.078 2.777 -21.016 1 86.94 236 THR B C 1
ATOM 4410 O O . THR B 1 236 ? -11.93 3.053 -20.656 1 86.94 236 THR B O 1
ATOM 4413 N N . TYR B 1 237 ? -13.594 1.59 -20.781 1 84.31 237 TYR B N 1
ATOM 4414 C CA . TYR B 1 237 ? -12.898 0.498 -20.109 1 84.31 237 TYR B CA 1
ATOM 4415 C C . TYR B 1 237 ? -12.438 0.922 -18.719 1 84.31 237 TYR B C 1
ATOM 4417 O O . TYR B 1 237 ? -11.359 0.516 -18.266 1 84.31 237 TYR B O 1
ATOM 4425 N N . GLY B 1 238 ? -13.141 1.918 -18.125 1 84.62 238 GLY B N 1
ATOM 4426 C CA . GLY B 1 238 ? -12.789 2.408 -16.797 1 84.62 238 GLY B CA 1
ATOM 4427 C C . GLY B 1 238 ? -11.695 3.453 -16.828 1 84.62 238 GLY B C 1
ATOM 4428 O O . GLY B 1 238 ? -11.141 3.801 -15.781 1 84.62 238 GLY B O 1
ATOM 4429 N N . LEU B 1 239 ? -11.297 3.852 -18.031 1 88.31 239 LEU B N 1
ATOM 4430 C CA . LEU B 1 239 ? -10.188 4.793 -18.188 1 88.31 239 LEU B CA 1
ATOM 4431 C C . LEU B 1 239 ? -10.711 6.207 -18.406 1 88.31 239 LEU B C 1
ATOM 4433 O O . LEU B 1 239 ? -11.867 6.395 -18.797 1 88.31 239 LEU B O 1
ATOM 4437 N N . PRO B 1 240 ? -9.93 7.203 -18.062 1 83.44 240 PRO B N 1
ATOM 4438 C CA . PRO B 1 240 ? -10.383 8.578 -18.25 1 83.44 240 PRO B CA 1
ATOM 4439 C C . PRO B 1 240 ? -10.68 8.906 -19.703 1 83.44 240 PRO B C 1
ATOM 4441 O O . PRO B 1 240 ? -9.789 8.797 -20.562 1 83.44 240 PRO B O 1
ATOM 4444 N N . PRO B 1 241 ? -11.844 9.438 -19.922 1 84.19 241 PRO B N 1
ATOM 4445 C CA . PRO B 1 241 ? -12.25 9.688 -21.312 1 84.19 241 PRO B CA 1
ATOM 4446 C C . PRO B 1 241 ? -11.344 10.688 -22.016 1 84.19 241 PRO B C 1
ATOM 4448 O O . PRO B 1 241 ? -10.992 10.484 -23.188 1 84.19 241 PRO B O 1
ATOM 4451 N N . PRO B 1 242 ? -10.953 11.742 -21.328 1 83.31 242 PRO B N 1
ATOM 4452 C CA . PRO B 1 242 ? -10.086 12.68 -22.031 1 83.31 242 PRO B CA 1
ATOM 4453 C C . PRO B 1 242 ? -8.789 12.039 -22.516 1 83.31 242 PRO B C 1
ATOM 4455 O O . PRO B 1 242 ? -8.297 12.367 -23.594 1 83.31 242 PRO B O 1
ATOM 4458 N N . LEU B 1 243 ? -8.25 11.188 -21.75 1 86.75 243 LEU B N 1
ATOM 4459 C CA . LEU B 1 243 ? -7.031 10.492 -22.125 1 86.75 243 LEU B CA 1
ATOM 4460 C C . LEU B 1 243 ? -7.277 9.578 -23.328 1 86.75 243 LEU B C 1
ATOM 4462 O O . LEU B 1 243 ? -6.473 9.547 -24.25 1 86.75 243 LEU B O 1
ATOM 4466 N N . LEU B 1 244 ? -8.352 8.914 -23.312 1 87.88 244 LEU B N 1
ATOM 4467 C CA . LEU B 1 244 ? -8.703 8.016 -24.406 1 87.88 244 LEU B CA 1
ATOM 4468 C C . LEU B 1 244 ? -8.914 8.789 -25.703 1 87.88 244 LEU B C 1
ATOM 4470 O O . LEU B 1 244 ? -8.43 8.375 -26.766 1 87.88 244 LEU B O 1
ATOM 4474 N N . SER B 1 245 ? -9.664 9.859 -25.531 1 85.75 245 SER B N 1
ATOM 4475 C CA . SER B 1 245 ? -9.914 10.695 -26.688 1 85.75 245 SER B CA 1
ATOM 4476 C C . SER B 1 245 ? -8.609 11.211 -27.297 1 85.75 245 SER B C 1
ATOM 4478 O O . SER B 1 245 ? -8.461 11.242 -28.516 1 85.75 245 SER B O 1
ATOM 4480 N N . HIS B 1 246 ? -7.734 11.617 -26.5 1 86.06 246 HIS B N 1
ATOM 4481 C CA . HIS B 1 246 ? -6.438 12.117 -26.953 1 86.06 246 HIS B CA 1
ATOM 4482 C C . HIS B 1 246 ? -5.652 11.031 -27.672 1 86.06 246 HIS B C 1
ATOM 4484 O O . HIS B 1 246 ? -5.062 11.289 -28.734 1 86.06 246 HIS B O 1
ATOM 4490 N N . LEU B 1 247 ? -5.652 9.891 -27.109 1 87.62 247 LEU B N 1
ATOM 4491 C CA . LEU B 1 247 ? -4.895 8.797 -27.719 1 87.62 247 LEU B CA 1
ATOM 4492 C C . LEU B 1 247 ? -5.539 8.344 -29.016 1 87.62 247 LEU B C 1
ATOM 4494 O O . LEU B 1 247 ? -4.844 8 -29.969 1 87.62 247 LEU B O 1
ATOM 4498 N N . ARG B 1 248 ? -6.848 8.336 -29.031 1 87.44 248 ARG B N 1
ATOM 4499 C CA . ARG B 1 248 ? -7.547 8 -30.266 1 87.44 248 ARG B CA 1
ATOM 4500 C C . ARG B 1 248 ? -7.207 8.984 -31.375 1 87.44 248 ARG B C 1
ATOM 4502 O O . ARG B 1 248 ? -6.988 8.586 -32.531 1 87.44 248 ARG B O 1
ATOM 4509 N N . ALA B 1 249 ? -7.16 10.188 -31 1 84.12 249 ALA B N 1
ATOM 4510 C CA . ALA B 1 249 ? -6.797 11.219 -31.969 1 84.12 249 ALA B CA 1
ATOM 4511 C C . ALA B 1 249 ? -5.348 11.062 -32.406 1 84.12 249 ALA B C 1
ATOM 4513 O O . ALA B 1 249 ? -5.043 11.18 -33.594 1 84.12 249 ALA B O 1
ATOM 4514 N N . ALA B 1 250 ? -4.508 10.828 -31.469 1 83.12 250 ALA B N 1
ATOM 4515 C CA . ALA B 1 250 ? -3.078 10.711 -31.75 1 83.12 250 ALA B CA 1
ATOM 4516 C C . ALA B 1 250 ? -2.791 9.492 -32.625 1 83.12 250 ALA B C 1
ATOM 4518 O O . ALA B 1 250 ? -1.866 9.508 -33.438 1 83.12 250 ALA B O 1
ATOM 4519 N N . LEU B 1 251 ? -3.629 8.477 -32.469 1 86.56 251 LEU B N 1
ATOM 4520 C CA . LEU B 1 251 ? -3.412 7.223 -33.188 1 86.56 251 LEU B CA 1
ATOM 4521 C C . LEU B 1 251 ? -4.277 7.16 -34.438 1 86.56 251 LEU B C 1
ATOM 4523 O O . LEU B 1 251 ? -4.301 6.141 -35.125 1 86.56 251 LEU B O 1
ATOM 4527 N N . ASN B 1 252 ? -5.027 8.234 -34.719 1 82.44 252 ASN B N 1
ATOM 4528 C CA . ASN B 1 252 ? -5.93 8.312 -35.844 1 82.44 252 ASN B CA 1
ATOM 4529 C C . ASN B 1 252 ? -6.992 7.219 -35.812 1 82.44 252 ASN B C 1
ATOM 4531 O O . ASN B 1 252 ? -7.25 6.566 -36.812 1 82.44 252 ASN B O 1
ATOM 4535 N N . CYS B 1 253 ? -7.438 6.914 -34.562 1 76.69 253 CYS B N 1
ATOM 4536 C CA . CYS B 1 253 ? -8.484 5.922 -34.344 1 76.69 253 CYS B CA 1
ATOM 4537 C C . CYS B 1 253 ? -9.836 6.586 -34.125 1 76.69 253 CYS B C 1
ATOM 4539 O O . CYS B 1 253 ? -10.641 6.102 -33.344 1 76.69 253 CYS B O 1
ATOM 4541 N N . ASP B 1 254 ? -10.094 7.668 -34.75 1 70.38 254 ASP B N 1
ATOM 4542 C CA . ASP B 1 254 ? -11.352 8.383 -34.531 1 70.38 254 ASP B CA 1
ATOM 4543 C C . ASP B 1 254 ? -12.539 7.559 -35.031 1 70.38 254 ASP B C 1
ATOM 4545 O O . ASP B 1 254 ? -12.445 6.875 -36.031 1 70.38 254 ASP B O 1
ATOM 4549 N N . HIS B 1 255 ? -13.508 7.316 -34.062 1 66 255 HIS B N 1
ATOM 4550 C CA . HIS B 1 255 ? -14.734 6.613 -34.406 1 66 255 HIS B CA 1
ATOM 4551 C C . HIS B 1 255 ? -15.719 7.539 -35.125 1 66 255 HIS B C 1
ATOM 4553 O O . HIS B 1 255 ? -16.016 8.633 -34.625 1 66 255 HIS B O 1
ATOM 4559 N N . ASN B 1 256 ? -15.773 7.344 -36.344 1 63.19 256 ASN B N 1
ATOM 4560 C CA . ASN B 1 256 ? -16.875 8.016 -37.031 1 63.19 256 ASN B CA 1
ATOM 4561 C C . ASN B 1 256 ? -18.109 7.117 -37.125 1 63.19 256 ASN B C 1
ATOM 4563 O O . ASN B 1 256 ? -18.016 5.906 -36.906 1 63.19 256 ASN B O 1
ATOM 4567 N N . GLU B 1 257 ? -19.25 7.75 -37.094 1 64.88 257 GLU B N 1
ATOM 4568 C CA . GLU B 1 257 ? -20.531 7.066 -37.188 1 64.88 257 GLU B CA 1
ATOM 4569 C C . GLU B 1 257 ? -20.5 5.957 -38.25 1 64.88 257 GLU B C 1
ATOM 4571 O O . GLU B 1 257 ? -21.219 4.961 -38.125 1 64.88 257 GLU B O 1
ATOM 4576 N N . SER B 1 258 ? -19.625 5.969 -39.156 1 70.75 258 SER B N 1
ATOM 4577 C CA . SER B 1 258 ? -19.625 5.008 -40.25 1 70.75 258 SER B CA 1
ATOM 4578 C C . SER B 1 258 ? -18.547 3.943 -40.031 1 70.75 258 SER B C 1
ATOM 4580 O O . SER B 1 258 ? -18.422 3.021 -40.844 1 70.75 258 SER B O 1
ATOM 4582 N N . THR B 1 259 ? -17.938 3.988 -38.906 1 74.44 259 THR B N 1
ATOM 4583 C CA . THR B 1 259 ? -16.828 3.07 -38.719 1 74.44 259 THR B CA 1
ATOM 4584 C C . THR B 1 259 ? -17.328 1.683 -38.312 1 74.44 259 THR B C 1
ATOM 4586 O O . THR B 1 259 ? -18.125 1.543 -37.375 1 74.44 259 THR B O 1
ATOM 4589 N N . PRO B 1 260 ? -17.047 0.65 -39.156 1 79.88 260 PRO B N 1
ATOM 4590 C CA . PRO B 1 260 ? -17.453 -0.722 -38.844 1 79.88 260 PRO B CA 1
ATOM 4591 C C . PRO B 1 260 ? -17.016 -1.156 -37.438 1 79.88 260 PRO B C 1
ATOM 4593 O O . PRO B 1 260 ? -16.016 -0.667 -36.906 1 79.88 260 PRO B O 1
ATOM 4596 N N . GLU B 1 261 ? -17.828 -1.957 -36.875 1 81.5 261 GLU B N 1
ATOM 4597 C CA . GLU B 1 261 ? -17.609 -2.463 -35.5 1 81.5 261 GLU B CA 1
ATOM 4598 C C . GLU B 1 261 ? -16.234 -3.111 -35.406 1 81.5 261 GLU B C 1
ATOM 4600 O O . GLU B 1 261 ? -15.57 -2.979 -34.375 1 81.5 261 GLU B O 1
ATOM 4605 N N . ALA B 1 262 ? -15.898 -3.756 -36.469 1 81.19 262 ALA B N 1
ATOM 4606 C CA . ALA B 1 262 ? -14.602 -4.43 -36.438 1 81.19 262 ALA B CA 1
ATOM 4607 C C . ALA B 1 262 ? -13.461 -3.424 -36.312 1 81.19 262 ALA B C 1
ATOM 4609 O O . ALA B 1 262 ? -12.477 -3.672 -35.625 1 81.19 262 ALA B O 1
ATOM 4610 N N . ASP B 1 263 ? -13.672 -2.307 -36.938 1 84.31 263 ASP B N 1
ATOM 4611 C CA . ASP B 1 263 ? -12.641 -1.271 -36.906 1 84.31 263 ASP B CA 1
ATOM 4612 C C . ASP B 1 263 ? -12.594 -0.599 -35.531 1 84.31 263 ASP B C 1
ATOM 4614 O O . ASP B 1 263 ? -11.516 -0.221 -35.062 1 84.31 263 ASP B O 1
ATOM 4618 N N . ILE B 1 264 ? -13.766 -0.564 -34.938 1 83.62 264 ILE B N 1
ATOM 4619 C CA . ILE B 1 264 ? -13.844 0.038 -33.625 1 83.62 264 ILE B CA 1
ATOM 4620 C C . ILE B 1 264 ? -13.078 -0.823 -32.594 1 83.62 264 ILE B C 1
ATOM 4622 O O . ILE B 1 264 ? -12.328 -0.304 -31.781 1 83.62 264 ILE B O 1
ATOM 4626 N N . LYS B 1 265 ? -13.242 -2.094 -32.719 1 86.62 265 LYS B N 1
ATOM 4627 C CA . LYS B 1 265 ? -12.562 -3.02 -31.812 1 86.62 265 LYS B CA 1
ATOM 4628 C C . LYS B 1 265 ? -11.047 -2.938 -32 1 86.62 265 LYS B C 1
ATOM 4630 O O . LYS B 1 265 ? -10.297 -2.957 -31.016 1 86.62 265 LYS B O 1
ATOM 4635 N N . GLU B 1 266 ? -10.703 -2.867 -33.281 1 88.56 266 GLU B N 1
ATOM 4636 C CA . GLU B 1 266 ? -9.273 -2.793 -33.562 1 88.56 266 GLU B CA 1
ATOM 4637 C C . GLU B 1 266 ? -8.68 -1.478 -33.062 1 88.56 266 GLU B C 1
ATOM 4639 O O . GLU B 1 266 ? -7.551 -1.443 -32.562 1 88.56 266 GLU B O 1
ATOM 4644 N N . ASN B 1 267 ? -9.438 -0.438 -33.25 1 88.69 267 ASN B N 1
ATOM 4645 C CA . ASN B 1 267 ? -9 0.86 -32.75 1 88.69 267 ASN B CA 1
ATOM 4646 C C . ASN B 1 267 ? -8.867 0.857 -31.219 1 88.69 267 ASN B C 1
ATOM 4648 O O . ASN B 1 267 ? -7.887 1.377 -30.672 1 88.69 267 ASN B O 1
ATOM 4652 N N . ASP B 1 268 ? -9.805 0.25 -30.578 1 90.31 268 ASP B N 1
ATOM 4653 C CA . ASP B 1 268 ? -9.758 0.158 -29.109 1 90.31 268 ASP B CA 1
ATOM 4654 C C . ASP B 1 268 ? -8.555 -0.66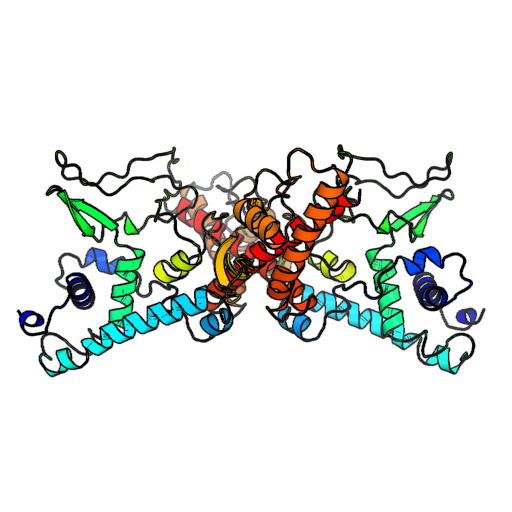 -28.656 1 90.31 268 ASP B C 1
ATOM 4656 O O . ASP B 1 268 ? -7.922 -0.333 -27.656 1 90.31 268 ASP B O 1
ATOM 4660 N N . ARG B 1 269 ? -8.289 -1.691 -29.406 1 91.38 269 ARG B N 1
ATOM 4661 C CA . ARG B 1 269 ? -7.137 -2.521 -29.078 1 91.38 269 ARG B CA 1
ATOM 4662 C C . ARG B 1 269 ? -5.844 -1.714 -29.156 1 91.38 269 ARG B C 1
ATOM 4664 O O . ARG B 1 269 ? -5 -1.805 -28.266 1 91.38 269 ARG B O 1
ATOM 4671 N N . MET B 1 270 ? -5.723 -0.901 -30.172 1 90.75 270 MET B N 1
ATOM 4672 C CA . MET B 1 270 ? -4.527 -0.087 -30.344 1 90.75 270 MET B CA 1
ATOM 4673 C C . MET B 1 270 ? -4.359 0.905 -29.203 1 90.75 270 MET B C 1
ATOM 4675 O O . MET B 1 270 ? -3.252 1.099 -28.703 1 90.75 270 MET B O 1
ATOM 4679 N N . VAL B 1 271 ? -5.422 1.491 -28.844 1 90.94 271 VAL B N 1
ATOM 4680 C CA . VAL B 1 271 ? -5.391 2.479 -27.766 1 90.94 271 VAL B CA 1
ATOM 4681 C C . VAL B 1 271 ? -5 1.803 -26.453 1 90.94 271 VAL B C 1
ATOM 4683 O O . VAL B 1 271 ? -4.141 2.303 -25.734 1 90.94 271 VAL B O 1
ATOM 4686 N N . LEU B 1 272 ? -5.598 0.689 -26.172 1 91.81 272 LEU B N 1
ATOM 4687 C CA . LEU B 1 272 ? -5.332 -0.027 -24.922 1 91.81 272 LEU B CA 1
ATOM 4688 C C . LEU B 1 272 ? -3.895 -0.531 -24.891 1 91.81 272 LEU B C 1
ATOM 4690 O O . LEU B 1 272 ? -3.238 -0.462 -23.844 1 91.81 272 LEU B O 1
ATOM 4694 N N . GLU B 1 273 ? -3.408 -1.018 -25.984 1 91.12 273 GLU B N 1
ATOM 4695 C CA . GLU B 1 273 ? -2.025 -1.482 -26.047 1 91.12 273 GLU B CA 1
ATOM 4696 C C . GLU B 1 273 ? -1.046 -0.331 -25.828 1 91.12 273 GLU B C 1
ATOM 4698 O O . GLU B 1 273 ? 0 -0.505 -25.203 1 91.12 273 GLU B O 1
ATOM 4703 N N . THR B 1 274 ? -1.396 0.78 -26.406 1 90.5 274 THR B N 1
ATOM 4704 C CA . THR B 1 274 ? -0.568 1.965 -26.219 1 90.5 274 THR B CA 1
ATOM 4705 C C . THR B 1 274 ? -0.517 2.355 -24.75 1 90.5 274 THR B C 1
ATOM 4707 O O . THR B 1 274 ? 0.549 2.689 -24.219 1 90.5 274 THR B O 1
ATOM 4710 N N . LEU B 1 275 ? -1.604 2.301 -24.109 1 90.44 275 LEU B N 1
ATOM 4711 C CA . LEU B 1 275 ? -1.666 2.635 -22.688 1 90.44 275 LEU B CA 1
ATOM 4712 C C . LEU B 1 275 ? -0.844 1.649 -21.859 1 90.44 275 LEU B C 1
ATOM 4714 O O . LEU B 1 275 ? -0.135 2.049 -20.938 1 90.44 275 LEU B O 1
ATOM 4718 N N . VAL B 1 276 ? -0.93 0.405 -22.188 1 87.56 276 VAL B N 1
ATOM 4719 C CA . VAL B 1 276 ? -0.135 -0.608 -21.5 1 87.56 276 VAL B CA 1
ATOM 4720 C C . VAL B 1 276 ? 1.352 -0.303 -21.672 1 87.56 276 VAL B C 1
ATOM 4722 O O . VAL B 1 276 ? 2.127 -0.395 -20.719 1 87.56 276 VAL B O 1
ATOM 4725 N N . SER B 1 277 ? 1.709 0.11 -22.859 1 86 277 SER B N 1
ATOM 4726 C CA . SER B 1 277 ? 3.107 0.413 -23.141 1 86 277 SER B CA 1
ATOM 4727 C C . SER B 1 277 ? 3.574 1.646 -22.375 1 86 277 SER B C 1
ATOM 4729 O O . SER B 1 277 ? 4.75 1.758 -22.016 1 86 277 SER B O 1
ATOM 4731 N N . ILE B 1 278 ? 2.691 2.574 -22.172 1 84.19 278 ILE B N 1
ATOM 4732 C CA . ILE B 1 278 ? 3.021 3.811 -21.469 1 84.19 278 ILE B CA 1
ATOM 4733 C C . ILE B 1 278 ? 3.141 3.537 -19.969 1 84.19 278 ILE B C 1
ATOM 4735 O O . ILE B 1 278 ? 4.082 4 -19.312 1 84.19 278 ILE B O 1
ATOM 4739 N N . PHE B 1 279 ? 2.236 2.705 -19.406 1 85.5 279 PHE B N 1
ATOM 4740 C CA . PHE B 1 279 ? 2.107 2.645 -17.969 1 85.5 279 PHE B CA 1
ATOM 4741 C C . PHE B 1 279 ? 2.891 1.466 -17.391 1 85.5 279 PHE B C 1
ATOM 4743 O O . PHE B 1 279 ? 3.307 1.488 -16.234 1 85.5 279 PHE B O 1
ATOM 4750 N N . THR B 1 280 ? 3.092 0.459 -18.172 1 77.88 280 THR B N 1
ATOM 4751 C CA . THR B 1 280 ? 3.777 -0.726 -17.672 1 77.88 280 THR B CA 1
ATOM 4752 C C . THR B 1 280 ? 5.18 -0.374 -17.188 1 77.88 280 THR B C 1
ATOM 4754 O O . THR B 1 280 ? 5.594 -0.789 -16.109 1 77.88 280 THR B O 1
ATOM 4757 N N . PRO B 1 281 ? 5.91 0.465 -18 1 74.56 281 PRO B N 1
ATOM 4758 C CA . PRO B 1 281 ? 7.246 0.831 -17.531 1 74.56 281 PRO B CA 1
ATOM 4759 C C . PRO B 1 281 ? 7.215 1.631 -16.234 1 74.56 281 PRO B C 1
ATOM 4761 O O . PRO B 1 281 ? 8.188 1.624 -15.477 1 74.56 281 PRO B O 1
ATOM 4764 N N . MET B 1 282 ? 6.16 2.312 -16.062 1 75 282 MET B N 1
ATOM 4765 C CA . MET B 1 282 ? 6.035 3.115 -14.859 1 75 282 MET B CA 1
ATOM 4766 C C . MET B 1 282 ? 5.887 2.225 -13.625 1 75 282 MET B C 1
ATOM 4768 O O . MET B 1 282 ? 6.18 2.65 -12.508 1 75 282 MET B O 1
ATOM 4772 N N . LEU B 1 283 ? 5.246 1.139 -13.898 1 67.81 283 LEU B N 1
ATOM 4773 C CA . LEU B 1 283 ? 5.172 0.156 -12.82 1 67.81 283 LEU B CA 1
ATOM 4774 C C . LEU B 1 283 ? 6.543 -0.457 -12.555 1 67.81 283 LEU B C 1
ATOM 4776 O O . LEU B 1 283 ? 6.883 -0.75 -11.406 1 67.81 283 LEU B O 1
ATOM 4780 N N . GLU B 1 284 ? 7.105 -0.812 -13.883 1 55.31 284 GLU B N 1
ATOM 4781 C CA . GLU B 1 284 ? 8.414 -1.455 -13.859 1 55.31 284 GLU B CA 1
ATOM 4782 C C . GLU B 1 284 ? 9.492 -0.5 -13.352 1 55.31 284 GLU B C 1
ATOM 4784 O O . GLU B 1 284 ? 10.484 -0.931 -12.758 1 55.31 284 GLU B O 1
ATOM 4789 N N . GLY B 1 285 ? 9.359 0.706 -13.984 1 51.56 285 GLY B N 1
ATOM 4790 C CA . GLY B 1 285 ? 10.406 1.657 -13.633 1 51.56 285 GLY B CA 1
ATOM 4791 C C . GLY B 1 285 ? 10.594 1.814 -12.133 1 51.56 285 GLY B C 1
ATOM 4792 O O . GLY B 1 285 ? 11.562 2.426 -11.688 1 51.56 285 GLY B O 1
ATOM 4793 N N . GLU B 1 286 ? 9.43 1.851 -11.469 1 48.91 286 GLU B N 1
ATOM 4794 C CA . GLU B 1 286 ? 9.906 1.431 -10.156 1 48.91 286 GLU B CA 1
ATOM 4795 C C . GLU B 1 286 ? 10.602 0.073 -10.227 1 48.91 286 GLU B C 1
ATOM 4797 O O . GLU B 1 286 ? 10 -0.913 -10.664 1 48.91 286 GLU B O 1
ATOM 4802 N N . SER B 1 287 ? 11.758 0.093 -10.82 1 50.22 287 SER B N 1
ATOM 4803 C CA . SER B 1 287 ? 12.75 -0.932 -11.117 1 50.22 287 SER B CA 1
ATOM 4804 C C . SER B 1 287 ? 12.516 -2.191 -10.289 1 50.22 287 SER B C 1
ATOM 4806 O O . SER B 1 287 ? 13.344 -3.105 -10.289 1 50.22 287 SER B O 1
ATOM 4808 N N . ALA B 1 288 ? 11.523 -2.152 -9.625 1 55.88 288 ALA B N 1
ATOM 4809 C CA . ALA B 1 288 ? 11.531 -3.346 -8.781 1 55.88 288 ALA B CA 1
ATOM 4810 C C . ALA B 1 288 ? 10.969 -4.551 -9.531 1 55.88 288 ALA B C 1
ATOM 4812 O O . ALA B 1 288 ? 9.992 -4.43 -10.273 1 55.88 288 ALA B O 1
ATOM 4813 N N . SER B 1 289 ? 11.695 -5.465 -9.766 1 68.44 289 SER B N 1
ATOM 4814 C CA . SER B 1 289 ? 11.312 -6.766 -10.305 1 68.44 289 SER B CA 1
ATOM 4815 C C . SER B 1 289 ? 9.984 -7.234 -9.727 1 68.44 289 SER B C 1
ATOM 4817 O O . SER B 1 289 ? 9.562 -6.762 -8.672 1 68.44 289 SER B O 1
ATOM 4819 N N . TRP B 1 290 ? 9.148 -7.957 -10.523 1 77.75 290 TRP B N 1
ATOM 4820 C CA . TRP B 1 290 ? 7.824 -8.445 -10.148 1 77.75 290 TRP B CA 1
ATOM 4821 C C . TRP B 1 290 ? 7.824 -8.977 -8.727 1 77.75 290 TRP B C 1
ATOM 4823 O O . TRP B 1 290 ? 6.863 -8.773 -7.977 1 77.75 290 TRP B O 1
ATOM 4833 N N . ASP B 1 291 ? 8.867 -9.602 -8.383 1 86.81 291 ASP B N 1
ATOM 4834 C CA . ASP B 1 291 ? 8.953 -10.242 -7.074 1 86.81 291 ASP B CA 1
ATOM 4835 C C . ASP B 1 291 ? 9.133 -9.203 -5.969 1 86.81 291 ASP B C 1
ATOM 4837 O O . ASP B 1 291 ? 8.555 -9.336 -4.887 1 86.81 291 ASP B O 1
ATOM 4841 N N . VAL B 1 292 ? 9.812 -8.172 -6.297 1 79.5 292 VAL B N 1
ATOM 4842 C CA . VAL B 1 292 ? 10 -7.105 -5.316 1 79.5 292 VAL B CA 1
ATOM 4843 C C . VAL B 1 292 ? 8.664 -6.395 -5.078 1 79.5 292 VAL B C 1
ATOM 4845 O O . VAL B 1 292 ? 8.312 -6.102 -3.934 1 79.5 292 VAL B O 1
ATOM 4848 N N . VAL B 1 293 ? 7.98 -6.23 -6.145 1 75.25 293 VAL B N 1
ATOM 4849 C CA . VAL B 1 293 ? 6.684 -5.574 -6.035 1 75.25 293 VAL B CA 1
ATOM 4850 C C . VAL B 1 293 ? 5.754 -6.414 -5.16 1 75.25 293 VAL B C 1
ATOM 4852 O O . VAL B 1 293 ? 5.105 -5.895 -4.25 1 75.25 293 VAL B O 1
ATOM 4855 N N . LEU B 1 294 ? 5.707 -7.672 -5.438 1 86.38 294 LEU B N 1
ATOM 4856 C CA . LEU B 1 294 ? 4.848 -8.578 -4.68 1 86.38 294 LEU B CA 1
ATOM 4857 C C . LEU B 1 294 ? 5.27 -8.625 -3.217 1 86.38 294 LEU B C 1
ATOM 4859 O O . LEU B 1 294 ? 4.418 -8.664 -2.322 1 86.38 294 LEU B O 1
ATOM 4863 N N . ALA B 1 295 ? 6.551 -8.602 -2.971 1 87.44 295 ALA B N 1
ATOM 4864 C CA . ALA B 1 295 ? 7.082 -8.586 -1.61 1 87.44 295 ALA B CA 1
ATOM 4865 C C . ALA B 1 295 ? 6.664 -7.316 -0.874 1 87.44 295 ALA B C 1
ATOM 4867 O O . ALA B 1 295 ? 6.227 -7.375 0.278 1 87.44 295 ALA B O 1
ATOM 4868 N N . LEU B 1 296 ? 6.738 -6.277 -1.545 1 78.88 296 LEU B N 1
ATOM 4869 C CA . LEU B 1 296 ? 6.379 -5 -0.942 1 78.88 296 LEU B CA 1
ATOM 4870 C C . LEU B 1 296 ? 4.875 -4.926 -0.685 1 78.88 296 LEU B C 1
ATOM 4872 O O . LEU B 1 296 ? 4.441 -4.375 0.329 1 78.88 296 LEU B O 1
ATOM 4876 N N . ASP B 1 297 ? 4.121 -5.477 -1.617 1 83.06 297 ASP B N 1
ATOM 4877 C CA . ASP B 1 297 ? 2.676 -5.527 -1.419 1 83.06 297 ASP B CA 1
ATOM 4878 C C . ASP B 1 297 ? 2.322 -6.301 -0.15 1 83.06 297 ASP B C 1
ATOM 4880 O O . ASP B 1 297 ? 1.413 -5.91 0.586 1 83.06 297 ASP B O 1
ATOM 4884 N N . TYR B 1 298 ? 3.02 -7.363 0.068 1 90.62 298 TYR B N 1
ATOM 4885 C CA . TYR B 1 298 ? 2.771 -8.164 1.259 1 90.62 298 TYR B CA 1
ATOM 4886 C C . TYR B 1 298 ? 3.105 -7.387 2.523 1 90.62 298 TYR B C 1
ATOM 4888 O O . TYR B 1 298 ? 2.352 -7.422 3.5 1 90.62 298 TYR B O 1
ATOM 4896 N N . LYS B 1 299 ? 4.219 -6.746 2.494 1 83.94 299 LYS B N 1
ATOM 4897 C CA . LYS B 1 299 ? 4.613 -5.941 3.646 1 83.94 299 LYS B CA 1
ATOM 4898 C C . LYS B 1 299 ? 3.594 -4.84 3.922 1 83.94 299 LYS B C 1
ATOM 4900 O O . LYS B 1 299 ? 3.287 -4.547 5.078 1 83.94 299 LYS B O 1
ATOM 4905 N N . ASP B 1 300 ? 3.127 -4.297 2.859 1 80.31 300 ASP B N 1
ATOM 4906 C CA . ASP B 1 300 ? 2.117 -3.254 2.994 1 80.31 300 ASP B CA 1
ATOM 4907 C C . ASP B 1 300 ? 0.839 -3.801 3.625 1 80.31 300 ASP B C 1
ATOM 4909 O O . ASP B 1 300 ? 0.202 -3.125 4.438 1 80.31 300 ASP B O 1
ATOM 4913 N N . LEU B 1 301 ? 0.493 -4.965 3.182 1 85.5 301 LEU B N 1
ATOM 4914 C CA . LEU B 1 301 ? -0.686 -5.605 3.754 1 85.5 301 LEU B CA 1
ATOM 4915 C C . LEU B 1 301 ? -0.511 -5.824 5.254 1 85.5 301 LEU B C 1
ATOM 4917 O O . LEU B 1 301 ? -1.426 -5.555 6.035 1 85.5 301 LEU B O 1
ATOM 4921 N N . GLN B 1 302 ? 0.655 -6.277 5.637 1 86.25 302 GLN B N 1
ATOM 4922 C CA . GLN B 1 302 ? 0.936 -6.488 7.051 1 86.25 302 GLN B CA 1
ATOM 4923 C C . GLN B 1 302 ? 0.857 -5.18 7.832 1 86.25 302 GLN B C 1
ATOM 4925 O O . GLN B 1 302 ? 0.26 -5.125 8.906 1 86.25 302 GLN B O 1
ATOM 4930 N N . ARG B 1 303 ? 1.397 -4.203 7.312 1 80.94 303 ARG B N 1
ATOM 4931 C CA . ARG B 1 303 ? 1.388 -2.891 7.945 1 80.94 303 ARG B CA 1
ATOM 4932 C C . ARG B 1 303 ? -0.036 -2.363 8.086 1 80.94 303 ARG B C 1
ATOM 4934 O O . ARG B 1 303 ? -0.387 -1.779 9.117 1 80.94 303 ARG B O 1
ATOM 4941 N N . ARG B 1 304 ? -0.787 -2.545 7.066 1 81.12 304 ARG B N 1
ATOM 4942 C CA . ARG B 1 304 ? -2.176 -2.098 7.078 1 81.12 304 ARG B CA 1
ATOM 4943 C C . ARG B 1 304 ? -2.957 -2.771 8.203 1 81.12 304 ARG B C 1
ATOM 4945 O O . ARG B 1 304 ? -3.756 -2.127 8.883 1 81.12 304 ARG B O 1
ATOM 4952 N N . ILE B 1 305 ? -2.705 -4.039 8.32 1 86.69 305 ILE B N 1
ATOM 4953 C CA . ILE B 1 305 ? -3.393 -4.793 9.367 1 86.69 305 ILE B CA 1
ATOM 4954 C C . ILE B 1 305 ? -3 -4.246 10.742 1 86.69 305 ILE B C 1
ATOM 4956 O O . ILE B 1 305 ? -3.865 -3.93 11.555 1 86.69 305 ILE B O 1
ATOM 4960 N N . ILE B 1 306 ? -1.748 -4.051 11.016 1 85.69 306 ILE B N 1
ATOM 4961 C CA . ILE B 1 306 ? -1.247 -3.58 12.297 1 85.69 306 ILE B CA 1
ATOM 4962 C C . ILE B 1 306 ? -1.742 -2.158 12.555 1 85.69 306 ILE B C 1
ATOM 4964 O O . ILE B 1 306 ? -2.201 -1.843 13.656 1 85.69 306 ILE B O 1
ATOM 4968 N N . SER B 1 307 ? -1.654 -1.359 11.539 1 80.5 307 SER B N 1
ATOM 4969 C CA . SER B 1 307 ? -2.115 0.02 11.656 1 80.5 307 SER B CA 1
ATOM 4970 C C . SER B 1 307 ? -3.594 0.081 12.016 1 80.5 307 SER B C 1
ATOM 4972 O O . SER B 1 307 ? -4.008 0.927 12.812 1 80.5 307 SER B O 1
ATOM 4974 N N . SER B 1 308 ? -4.355 -0.799 11.422 1 83 308 SER B N 1
ATOM 4975 C CA . SER B 1 308 ? -5.789 -0.816 11.711 1 83 308 SER B CA 1
ATOM 4976 C C . SER B 1 308 ? -6.055 -1.155 13.172 1 83 308 SER B C 1
ATOM 4978 O O . SER B 1 308 ? -6.988 -0.623 13.781 1 83 308 SER B O 1
ATOM 4980 N N . ILE B 1 309 ? -5.234 -1.911 13.734 1 87.12 309 ILE B N 1
ATOM 4981 C CA . ILE B 1 309 ? -5.383 -2.307 15.133 1 87.12 309 ILE B CA 1
ATOM 4982 C C . ILE B 1 309 ? -5.039 -1.128 16.047 1 87.12 309 ILE B C 1
ATOM 4984 O O . ILE B 1 309 ? -5.801 -0.801 16.953 1 87.12 309 ILE B O 1
ATOM 4988 N N . VAL B 1 310 ? -3.941 -0.514 15.734 1 82.88 310 VAL B N 1
ATOM 4989 C CA . VAL B 1 310 ? -3.504 0.628 16.531 1 82.88 310 VAL B CA 1
ATOM 4990 C C . VAL B 1 310 ? -4.539 1.748 16.438 1 82.88 310 VAL B C 1
ATOM 4992 O O . VAL B 1 310 ? -4.875 2.373 17.438 1 82.88 310 VAL B O 1
ATOM 4995 N N . THR B 1 311 ? -5.027 1.911 15.258 1 77.5 311 THR B N 1
ATOM 4996 C CA . THR B 1 311 ? -6.039 2.939 15.047 1 77.5 311 THR B CA 1
ATOM 4997 C C . THR B 1 311 ? -7.309 2.621 15.828 1 77.5 311 THR B C 1
ATOM 4999 O O . THR B 1 311 ? -7.906 3.51 16.438 1 77.5 311 THR B O 1
ATOM 5002 N N . SER B 1 312 ? -7.734 1.381 15.766 1 84.12 312 SER B N 1
ATOM 5003 C CA . SER B 1 312 ? -8.914 0.959 16.516 1 84.12 312 SER B CA 1
ATOM 5004 C C . SER B 1 312 ? -8.719 1.162 18.016 1 84.12 312 SER B C 1
ATOM 5006 O O . SER B 1 312 ? -9.641 1.592 18.719 1 84.12 312 SER B O 1
ATOM 5008 N N . CYS B 1 313 ? -7.574 0.855 18.5 1 87.12 313 CYS B N 1
ATOM 5009 C CA . CYS B 1 313 ? -7.262 1.069 19.906 1 87.12 313 CYS B CA 1
ATOM 5010 C C . CYS B 1 313 ? -7.309 2.551 20.25 1 87.12 313 CYS B C 1
ATOM 5012 O O . CYS B 1 313 ? -7.848 2.932 21.297 1 87.12 313 CYS B O 1
ATOM 5014 N N . GLY B 1 314 ? -6.688 3.326 19.406 1 80.56 314 GLY B N 1
ATOM 5015 C CA . GLY B 1 314 ? -6.734 4.766 19.609 1 80.56 314 GLY B CA 1
ATOM 5016 C C . GLY B 1 314 ? -8.148 5.316 19.672 1 80.56 314 GLY B C 1
ATOM 5017 O O . GLY B 1 314 ? -8.469 6.125 20.531 1 80.56 314 GLY B O 1
ATOM 5018 N N . SER B 1 315 ? -8.969 4.852 18.766 1 77 315 SER B N 1
ATOM 5019 C CA . SER B 1 315 ? -10.375 5.254 18.734 1 77 315 SER B CA 1
ATOM 5020 C C . SER B 1 315 ? -11.094 4.801 20 1 77 315 SER B C 1
ATOM 5022 O O . SER B 1 315 ? -11.93 5.531 20.547 1 77 315 SER B O 1
ATOM 5024 N N . GLY B 1 316 ? -10.82 3.604 20.406 1 82.19 316 GLY B N 1
ATOM 5025 C CA . GLY B 1 316 ? -11.398 3.1 21.641 1 82.19 316 GLY B CA 1
ATOM 5026 C C . GLY B 1 316 ? -11.023 3.938 22.844 1 82.19 316 GLY B C 1
ATOM 5027 O O . GLY B 1 316 ? -11.883 4.246 23.688 1 82.19 316 GLY B O 1
ATOM 5028 N N . LEU B 1 317 ? -9.805 4.305 22.938 1 85.38 317 LEU B N 1
ATOM 5029 C CA . LEU B 1 317 ? -9.336 5.133 24.047 1 85.38 317 LEU B CA 1
ATOM 5030 C C . LEU B 1 317 ? -10.008 6.504 24.031 1 85.38 317 LEU B C 1
ATOM 5032 O O . LEU B 1 317 ? -10.367 7.035 25.078 1 85.38 317 LEU B O 1
ATOM 5036 N N . ALA B 1 318 ? -10.188 6.984 22.875 1 75.31 318 ALA B N 1
ATOM 5037 C CA . ALA B 1 318 ? -10.867 8.273 22.734 1 75.31 318 ALA B CA 1
ATOM 5038 C C . ALA B 1 318 ? -12.312 8.18 23.188 1 75.31 318 ALA B C 1
ATOM 5040 O O . ALA B 1 318 ? -12.836 9.117 23.812 1 75.31 318 ALA B O 1
ATOM 5041 N N . MET B 1 319 ? -12.945 7.055 22.938 1 77.75 319 MET B N 1
ATOM 5042 C CA . MET B 1 319 ? -14.328 6.828 23.344 1 77.75 319 MET B CA 1
ATOM 5043 C C . MET B 1 319 ? -14.438 6.742 24.859 1 77.75 319 MET B C 1
ATOM 5045 O O . MET B 1 319 ? -15.438 7.172 25.438 1 77.75 319 MET B O 1
ATOM 5049 N N . LEU B 1 320 ? -13.43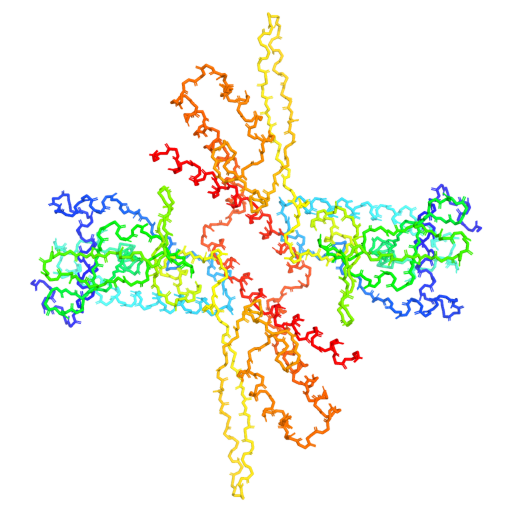8 6.203 25.453 1 81.62 320 LEU B N 1
ATOM 5050 C CA . LEU B 1 320 ? -13.438 6.039 26.906 1 81.62 320 LEU B CA 1
ATOM 5051 C C . LEU B 1 320 ? -13.188 7.367 27.609 1 81.62 320 LEU B C 1
ATOM 5053 O O . LEU B 1 320 ? -13.617 7.566 28.75 1 81.62 320 LEU B O 1
ATOM 5057 N N . ASP B 1 321 ? -12.484 8.25 27.016 1 75.88 321 ASP B N 1
ATOM 5058 C CA . ASP B 1 321 ? -12.188 9.555 27.594 1 75.88 321 ASP B CA 1
ATOM 5059 C C . ASP B 1 321 ? -13.375 10.508 27.422 1 75.88 321 ASP B C 1
ATOM 5061 O O . ASP B 1 321 ? -13.445 11.539 28.094 1 75.88 321 ASP B O 1
ATOM 5065 N N . SER B 1 322 ? -14.273 10.188 26.531 1 63.81 322 SER B N 1
ATOM 5066 C CA . SER B 1 322 ? -15.445 11.047 26.344 1 63.81 322 SER B CA 1
ATOM 5067 C C . SER B 1 322 ? -16.531 10.711 27.359 1 63.81 322 SER B C 1
ATOM 5069 O O . SER B 1 322 ? -16.641 9.57 27.812 1 63.81 322 SER B O 1
#

Foldseek 3Di:
DLCVVVPCDDPVNVQLQCQLVLLPDPPHPCVVVSVPDDPDLQFLLPDDPVVLVVCPPHPLNVVSVVVNVVLVVVLVSCPPVSCVVPVPSQPDVSSDPSSSVVSQLCQLQAWDFAQFLVRDTDIDRDPPSSPAAAALDAQFEDWHYQDNVVRDTDGDGPDDDDPLGGGHYHPDLDEQSSCRHRRNDGHPDFRPSHWDKDWDFQQPQPPDPDDRPRPGDTDIDTWGDLVVFPDCDPPQNSTDPVLLVVLCVSVVLDDDPPDDPVSNVVSSVVSVVVVCVRCVVVVCVVVDDPVRVVVVVVVVVVVVVVVVVVVVVVSVVSSVVD/DLCVVVPCDDPVNVQLQCQLVQLPDPPHPCVVVSVPDDPDLQFLLPDDPVVLVVCPPHPLSVVSVVVNVVLVVVLVSCPPVSCVVPVPSQPDVSSDPSSSVVSQLCQLQAWDFAQFLVRDTDIDRDPPSSPAAAALDAQFEDWHYQDNVVRDTDGDGPDDDDPLGGGHYHPDLDEQSSCRHRRNDGHPDFRPSHWDKDWDFQQPQPPDPDDRPRPGDTDIDTWGDLVVADDCDPPQNSTDPVLLVVLCVSVVLDDDPPDDPVSNVVSSVVSVVVVCVRCVVVVCVVVDDPVRVVVVVVVVVVVVVVVVVVVVVVSVVSSVVD

Secondary structure (DSSP, 8-state):
-GGGSSS---HHHHHHHHHHHHTT-TT-TTHHHHHHS-S----GGG--HHHHHHTTTSHHHHHHHHHHHHHHHHHHHHTTHHHHH-TTTS-TTTS-HHHHHHHHHHHHHHEEEEE-TTS-EEEEE-TTGGGPPP-SS-SB----BEETTTTEE----SS---TTSPPPB---S--HHHHHHHH----SS--TT--EEEEEEEEE----SSS---EEEEEEEEE--GGG-S--STTTTTS-HHHHHHHHHHTT----TT--HHHHHHHHHHHHHHHHHHHHHHHHSS---HHHHHHHHHHHHHHHHHHHHHHHHHHHHHHHH-/-GGGSSTT--HHHHHHHHHHHHTT-TT-TTHHHHHHS-S----GGG--HHHHHHTTTSHHHHHHHHHHHHHHHHHHHHTTHHHHH-TTTS-TTTS-HHHHHHHHHHHHHHEEEEE-TTS-EEEEE-TTGGGPPP-SS-SB----BEETTTTEE----SS---TTSPPPB---S--HHHHHHHH----SS--TT--EEEEEEEEE----SSS---EEEEEEEEE--GGG-S--STTTTTS-HHHHHHHHHHTT----TT--HHHHHHHHHHHHHHHHHHHHHHHHSS---HHHHHHHHHHHHHHHHHHHHHHHHHHHHHHHH-

Sequence (644 aa):
LALKDVNSISTETMLLLWSMRERHNPSSMFKMFFETLPSNFNTGLSFGIDALAALEGTLLFDELMQARQHLRQQYDELFPMLSTKFPEIFKQDIFSWDNFLWACELWYSNSMMVVLSSGKLTTCLIPVAGLMNHSVTPHILNYGRVDQATKSLKFPLSRPCEAGAQCFLSYGKHPGSHLITFYGFLPREDNPYDVIPLDLDTSVHEEDGTAQSVSTSVTTHMVRGTWLCRSRGPPTYGLPPPLLSHLRAALNCDHNESTPEADIKENDRMVLETLVSIFTPMLEGESASWDVVLALDYKDLQRRIISSIVTSCGSGLAMLDSLALKDVNSISTETMLLLWSMRERHNPSSMFKMFFETLPSNFNTGLSFGIDALAALEGTLLFDELMQARQHLRQQYDELFPMLSTKFPEIFKQDIFSWDNFLWACELWYSNSMMVVLSSGKLTTCLIPVAGLMNHSVTPHILNYGRVDQATKSLKFPLSRPCEAGAQCFLSYGKHPGSHLITFYGFLPREDNPYDVIPLDLDTSVHEEDGTAQSVSTSVTTHMVRGTWLCRSRGPPTYGLPPPLLSHLRAALNCDHNESTPEADIKENDRMVLETLVSIFTPMLEGESASWDVVLALDYKDLQRRIISSIVTSCGSGLAMLDS

pLDDT: mean 83.91, std 12.27, range [38.97, 97.69]

InterPro domains:
  IPR046341 SET domain superfamily [SSF82199] (7-193)
  IPR050600 SETD3/SETD6 methyltransferase [PTHR13271] (8-287)

Nearest PDB structures (foldseek):
  6v62-assembly1_A  TM=6.744E-01  e=3.037E-10  Homo sapiens
  6ox1-assembly2_B  TM=6.718E-01  e=9.827E-10  Homo sapiens
  3rc0-assembly1_A  TM=6.500E-01  e=2.230E-07  Homo sapiens
  1ozv-assembly4_A  TM=5.949E-01  e=8.620E-08  Pisum sativum
  3rc0-assembly2_B  TM=6.051E-01  e=3.299E-07  Homo sapiens